Protein AF-A0A966WWY7-F1 (afdb_monomer)

Nearest PDB structures (foldseek):
  1olt-assembly1_A  TM=9.626E-01  e=2.693E-38  Escherichia coli K-12
  9fw4-assembly1_A  TM=7.546E-01  e=8.445E-08  Corynebacterium diphtheriae
  1wnv-assembly1_A  TM=7.658E-01  e=5.718E-07  Corynebacterium diphtheriae
  4gpc-assembly1_A  TM=7.320E-01  e=2.300E-07  Corynebacterium diphtheriae
  6fd2-assembly1_B  TM=7.123E-01  e=1.450E-05  Streptoalloteichus tenebrarius

Radius of gyration: 28.3 Å; Cα contacts (8 Å, |Δi|>4): 1066; chains: 1; bounding box: 51×57×87 Å

Solvent-accessible surface area (backbone atoms only — not comparable to full-atom values): 35417 Å² total; per-residue (Å²): 143,82,86,87,79,76,76,49,76,63,55,51,52,44,53,63,71,39,44,62,62,50,54,55,41,54,67,33,71,36,46,39,24,34,73,72,51,65,48,52,66,49,44,52,36,51,49,44,49,56,44,31,62,51,45,43,49,51,59,59,47,51,78,68,44,58,64,75,63,52,68,21,60,49,57,59,80,60,64,65,40,44,71,32,23,52,50,40,33,63,75,37,42,87,66,56,70,91,50,73,75,46,53,69,52,50,52,51,42,51,53,51,49,53,50,48,56,50,24,53,74,75,36,52,65,38,36,48,17,44,52,48,55,48,55,56,37,47,59,47,66,33,56,60,40,44,58,26,49,32,53,40,23,49,75,72,74,41,77,67,69,42,58,74,66,58,90,53,61,52,70,61,50,42,50,41,38,50,54,12,64,61,54,40,88,60,53,76,69,55,43,50,47,21,50,54,35,28,48,52,43,49,52,55,51,42,40,51,42,51,50,44,41,52,60,79,40,83,69,77,72,60,64,64,61,52,66,70,65,55,51,38,31,54,87,61,55,43,64,78,47,82,81,67,42,36,67,91,32,39,34,67,58,53,44,57,57,42,43,49,86,64,77,66,52,25,26,40,38,40,36,32,38,41,25,76,64,71,47,28,75,66,82,62,68,61,45,68,49,86,62,56,64,77,58,46,49,64,49,51,60,44,44,50,51,42,52,49,56,57,46,70,35,27,81,55,74,39,30,31,40,32,38,36,36,31,57,42,25,41,67,66,52,51,73,69,54,48,52,51,51,52,51,56,46,53,75,54,29,46,71,38,97,77,48,47,22,35,39,37,35,60,47,78,84,59,51,61,68,61,44,40,50,43,35,74,76,55,38,38,31,40,34,34,64,59,43,57,65,51,68,67,37,16,56,58,33,55,52,78,56,59,63,68,47,53,54,50,48,54,50,35,41,54,75,50,61,45,80,40,40,35,36,34,34,50,47,56,47,41,68,47,43,46,70,60,44,49,54,34,45,53,50,48,59,70,69,57,54,44,28,37,40,50,40,61,60,71,91,48,46,88,85,36,64,60,35,63,74,43,60,76,89,40,40,47,50,60,68,43,40,47,51,32,52,52,50,44,53,54,52,42,44,62,70,51,29,36,78,60,44,82,42,33,34,20,29,58,83,35,67,58,31,47,21,36,77,70,63,49,40,30,72,43,86,92,42,80,36,65,59,73,93,49,42,30,48,35,38,47,56,46,18,56,25,42,44,99,49,41,36,40,24,26,25,80,43,63,71,58,25,47,52,28,39,78,70,78,36,64,36,38,50,22,11,40,72,55,80,50,68,68,60,52,48,40,28,49,54,37,49,32,37,69,36,55,39,33,46,58,24,65,86,70,74,47,62,41,65,73,77,39,52,86,29,42,67,61,52,49,56,39,28,78,72,56,29,28,46,76,55,96,46,34,40,38,50,28,85,70,18,46,79,40,41,51,59,59,40,36,50,68,32,85,83,61,79,80,66,67,59,53,51,44,75,101

Secondary structure (DSSP, 8-state):
--------HHHHHHHHHHHHHHHHHHTSHHHHHHHTT-S-HHHHHHHHHHHHHHHHHHHHHHTTS-HHHHTSS--HHHH--HHHHHHHHHHTGGGSTT-GGGHHHHHHHHHHHHHHHHHHHH-HHHHHHHHHHHHHHHTTHHHHHHHHHHHHHHHTTPPPPSTT--SS-HHHHHHHHHHHHHHS---HHHHHHHHHHHHHHHHHHHHHHHHHHTTSS--S--HHHHHHH---B---SSSS-GGG-BTTS-HHHHHHHHTS---S-EEEEEEE-EESS--TT--S--EE-S-THHHHHHHHHHHHHHHHHHHTTSSSPPPEEEEEEEES-GGGS-HHHHHHHHHHHHTTSPEEEEEEEEEEE-GGG--HHHHHHHHHHT--EEEEEEE---HHHHHHTT----HHHHHHHHHHHHHTT-SEEEEEEEES-TT--HHHHHHHHHHHHHH--SEEEEEEP---TTT-GGGGGS-GGGSPPHHHHHHHHHHHHHHHHHTTEEEEETTEEEETTSHHHHHHHTT--EEETTEEESS---EEEEESTT-EEE-SSEEEEE-S-HHHHHHHHHTT---EEEEEE---HHHHHHHHHHHHHHHHSEEESGGGTS-HHHHTTTTHHHHHHHHHTTSEEE-SSEEEE-TTGGGGHHHHHHHT-GGGSSS--SB---

Mean predicted aligned error: 11.68 Å

Sequence (666 aa):
PGASSRLGPRLRRLHRVIGPAHRDAEGLPFARALLEGQASPRQIAALLRALLPVYTALESHCATLPPALRDAGIPWSDLARRQALQHDVVALAGLLDGDPALEPIDRLVDDILSDLARLASSAPERFLAHVFVRYGGDLSGGQQLAVRVGQVLRRAGLPDAHFWAFPSPVDDLKQRFHDGIEQLPLDGDAEAAFLDEAHAGFHLNQRLLRALADLDAPAALPLELLLRHDRPVPRYTSYPTAQSFHAGVDGNNLMAELARPSDEPMSLYVHLPFCHESCWFCGCNRITTQAGSKAVGPYLDTLERELDLLGAAMPAPRPIAQLHWGGGTPNYLNPSERQRLWQAIARRFPFSPDLEASIEVNPERLDRDAVQQLRQLGFNRISFGLQDVDPAVQAAVNRVVPVEQLRRAMAWMREAAFESINVDVICGLPLQTPGRFAATIDEVARLRPDRISLFSFAYLPRQLPLQRRLRPQDLPSRQQRLAMLEGAHRRLRSENYDAIGMDHFALADDPLAQAARNGQLHRNFQGYSTRPSLDLLGVGVSAISLFPALYTQNTRSLGSWRRSIETGRPAVDRGVRLDDPLLQLRRRVIQELMCRFAVNFDDLGVDGPQMFADAWPQLQAMADEGLLELGANSLKVSDRGRWLVRVIAAAFDPASGGTGRGSAVI

Structure (mmCIF, N/CA/C/O backbone):
data_AF-A0A966WWY7-F1
#
_entry.id   AF-A0A966WWY7-F1
#
loop_
_atom_site.group_PDB
_atom_site.id
_atom_site.type_symbol
_atom_site.label_atom_id
_atom_site.label_alt_id
_atom_site.label_comp_id
_atom_site.label_asym_id
_atom_site.label_entity_id
_atom_site.label_seq_id
_atom_site.pdbx_PDB_ins_code
_atom_site.Cartn_x
_atom_site.Cartn_y
_atom_site.Cartn_z
_atom_site.occupancy
_atom_site.B_iso_or_equiv
_atom_site.auth_seq_id
_atom_site.auth_comp_id
_atom_site.auth_asym_id
_atom_site.auth_atom_id
_atom_site.pdbx_PDB_model_num
ATOM 1 N N . PRO A 1 1 ? -17.753 14.051 -41.311 1.00 39.59 1 PRO A N 1
ATOM 2 C CA . PRO A 1 1 ? -18.696 13.131 -41.989 1.00 39.59 1 PRO A CA 1
ATOM 3 C C . PRO A 1 1 ? -18.092 12.603 -43.302 1.00 39.59 1 PRO A C 1
ATOM 5 O O . PRO A 1 1 ? -18.107 13.295 -44.311 1.00 39.59 1 PRO A O 1
ATOM 8 N N . GLY A 1 2 ? -17.502 11.407 -43.252 1.00 36.62 2 GLY A N 1
ATOM 9 C CA . GLY A 1 2 ? -16.907 10.716 -44.401 1.00 36.62 2 GLY A CA 1
ATOM 10 C C . GLY A 1 2 ? -16.134 9.483 -43.922 1.00 36.62 2 GLY A C 1
ATOM 11 O O . GLY A 1 2 ? -15.366 9.610 -42.978 1.00 36.62 2 GLY A O 1
ATOM 12 N N . ALA A 1 3 ? -16.396 8.319 -44.530 1.00 33.84 3 ALA A N 1
ATOM 13 C CA . ALA A 1 3 ? -15.783 6.997 -44.286 1.00 33.84 3 ALA A CA 1
ATOM 14 C C . ALA A 1 3 ? -16.245 6.143 -43.073 1.00 33.84 3 ALA A C 1
ATOM 16 O O . ALA A 1 3 ? -15.545 5.223 -42.667 1.00 33.84 3 ALA A O 1
ATOM 17 N N . SER A 1 4 ? -17.463 6.341 -42.544 1.00 39.62 4 SER A N 1
ATOM 18 C CA . SER A 1 4 ? -18.152 5.325 -41.708 1.00 39.62 4 SER A CA 1
ATOM 19 C C . SER A 1 4 ? -19.107 4.466 -42.554 1.00 39.62 4 SER A C 1
ATOM 21 O O . SER A 1 4 ? -20.299 4.340 -42.267 1.00 39.62 4 SER A O 1
ATOM 23 N N . SER A 1 5 ? -18.625 3.924 -43.675 1.00 45.69 5 SER A N 1
ATOM 24 C CA . SER A 1 5 ? -19.417 3.007 -44.498 1.00 45.69 5 SER A CA 1
ATOM 25 C C . SER A 1 5 ? -19.203 1.557 -44.052 1.00 45.69 5 SER A C 1
ATOM 27 O O . SER A 1 5 ? -18.182 0.957 -44.349 1.00 45.69 5 SER A O 1
ATOM 29 N N . ARG A 1 6 ? -20.234 1.007 -43.391 1.00 63.88 6 ARG A N 1
ATOM 30 C CA . ARG A 1 6 ? -20.603 -0.425 -43.312 1.00 63.88 6 ARG A CA 1
ATOM 31 C C . ARG A 1 6 ? -19.650 -1.392 -42.582 1.00 63.88 6 ARG A C 1
ATOM 33 O O . ARG A 1 6 ? -19.332 -2.447 -43.109 1.00 63.88 6 ARG A O 1
ATOM 40 N N . LEU A 1 7 ? -19.312 -1.132 -41.315 1.00 74.12 7 LEU A N 1
ATOM 41 C CA . LEU A 1 7 ? -18.863 -2.229 -40.434 1.00 74.12 7 LEU A CA 1
ATOM 42 C C . LEU A 1 7 ? -19.997 -3.253 -40.262 1.00 74.12 7 LEU A C 1
ATOM 44 O O . LEU A 1 7 ? -21.126 -2.853 -39.953 1.00 74.12 7 LEU A O 1
ATOM 48 N N . GLY A 1 8 ? -19.706 -4.543 -40.430 1.00 80.81 8 GLY A N 1
ATOM 49 C CA . GLY A 1 8 ? -20.650 -5.639 -40.199 1.00 80.81 8 GLY A CA 1
ATOM 50 C C . GLY A 1 8 ? -21.027 -5.832 -38.716 1.00 80.81 8 GLY A C 1
ATOM 51 O O . GLY A 1 8 ? -20.448 -5.191 -37.830 1.00 80.81 8 GLY A O 1
ATOM 52 N N . PRO A 1 9 ? -22.065 -6.636 -38.410 1.00 83.25 9 PRO A N 1
ATOM 53 C CA . PRO A 1 9 ? -22.502 -6.919 -37.041 1.00 83.25 9 PRO A CA 1
ATOM 54 C C . PRO A 1 9 ? -21.393 -7.353 -36.069 1.00 83.25 9 PRO A C 1
ATOM 56 O O . PRO A 1 9 ? -21.356 -6.825 -34.951 1.00 83.25 9 PRO A O 1
ATOM 59 N N . ARG A 1 10 ? -20.498 -8.265 -36.475 1.00 86.12 10 ARG A N 1
ATOM 60 C CA . ARG A 1 10 ? -19.405 -8.774 -35.633 1.00 86.12 10 ARG A CA 1
ATOM 61 C C . ARG A 1 10 ? -18.408 -7.667 -35.336 1.00 86.12 10 ARG A C 1
ATOM 63 O O . ARG A 1 10 ? -18.167 -7.368 -34.167 1.00 86.12 10 ARG A O 1
ATOM 70 N N . LEU A 1 11 ? -17.924 -6.967 -36.362 1.00 83.88 11 LEU A N 1
ATOM 71 C CA . LEU A 1 11 ? -16.986 -5.853 -36.181 1.00 83.88 11 LEU A CA 1
ATOM 72 C C . LEU A 1 11 ? -17.548 -4.722 -35.310 1.00 83.88 11 LEU A C 1
ATOM 74 O O . LEU A 1 11 ? -16.822 -4.145 -34.502 1.00 83.88 11 LEU A O 1
ATOM 78 N N . ARG A 1 12 ? -18.854 -4.428 -35.395 1.00 85.06 12 ARG A N 1
ATOM 79 C CA . ARG A 1 12 ? -19.500 -3.444 -34.505 1.00 85.06 12 ARG A CA 1
ATOM 80 C C . ARG A 1 12 ? -19.517 -3.881 -33.042 1.00 85.06 12 ARG A C 1
ATOM 82 O O . ARG A 1 12 ? -19.386 -3.032 -32.160 1.00 85.06 12 ARG A O 1
ATOM 89 N N . ARG A 1 13 ? -19.737 -5.170 -32.764 1.00 82.19 13 ARG A N 1
ATOM 90 C CA . ARG A 1 13 ? -19.634 -5.709 -31.397 1.00 82.19 13 ARG A CA 1
ATOM 91 C C . ARG A 1 13 ? -18.195 -5.644 -30.917 1.00 82.19 13 ARG A C 1
ATOM 93 O O . ARG A 1 13 ? -17.952 -5.130 -29.831 1.00 82.19 13 ARG A O 1
ATOM 100 N N . LEU A 1 14 ? -17.266 -6.039 -31.775 1.00 80.50 14 LEU A N 1
ATOM 101 C CA . LEU A 1 14 ? -15.847 -6.026 -31.486 1.00 80.50 14 LEU A CA 1
ATOM 102 C C . LEU A 1 14 ? -15.368 -4.619 -31.122 1.00 80.50 14 LEU A C 1
ATOM 104 O O . LEU A 1 14 ? -14.920 -4.425 -30.001 1.00 80.50 14 LEU A O 1
ATOM 108 N N . HIS A 1 15 ? -15.603 -3.613 -31.973 1.00 79.81 15 HIS A N 1
ATOM 109 C CA . HIS A 1 15 ? -15.265 -2.207 -31.700 1.00 79.81 15 HIS A CA 1
ATOM 110 C C . HIS A 1 15 ? -15.856 -1.672 -30.388 1.00 79.81 15 HIS A C 1
ATOM 112 O O . HIS A 1 15 ? -15.250 -0.824 -29.736 1.00 79.81 15 HIS A O 1
ATOM 118 N N . ARG A 1 16 ? -17.040 -2.148 -29.988 1.00 79.69 16 ARG A N 1
ATOM 119 C CA . ARG A 1 16 ? -17.668 -1.752 -28.722 1.00 79.69 16 ARG A CA 1
ATOM 120 C C . ARG A 1 16 ? -16.950 -2.358 -27.519 1.00 79.69 16 ARG A C 1
ATOM 122 O O . ARG A 1 16 ? -16.750 -1.651 -26.538 1.00 79.69 16 ARG A O 1
ATOM 129 N N . VAL A 1 17 ? -16.572 -3.633 -27.612 1.00 72.31 17 VAL A N 1
ATOM 130 C CA . VAL A 1 17 ? -15.879 -4.381 -26.552 1.00 72.31 17 VAL A CA 1
ATOM 131 C C . VAL A 1 17 ? -14.441 -3.888 -26.387 1.00 72.31 17 VAL A C 1
ATOM 133 O O . VAL A 1 17 ? -14.023 -3.609 -25.270 1.00 72.31 17 VAL A O 1
ATOM 136 N N . ILE A 1 18 ? -13.703 -3.697 -27.485 1.00 74.62 18 ILE A N 1
ATOM 137 C CA . ILE A 1 18 ? -12.286 -3.286 -27.434 1.00 74.62 18 ILE A CA 1
ATOM 138 C C . ILE A 1 18 ? -12.090 -1.770 -27.345 1.00 74.62 18 ILE A C 1
ATOM 140 O O . ILE A 1 18 ? -10.983 -1.306 -27.092 1.00 74.62 18 ILE A O 1
ATOM 144 N N . GLY A 1 19 ? -13.138 -0.978 -27.587 1.00 74.81 19 GLY A N 1
ATOM 145 C CA . GLY A 1 19 ? -13.057 0.482 -27.641 1.00 74.81 19 GLY A CA 1
ATOM 146 C C . GLY A 1 19 ? -12.424 1.128 -26.399 1.00 74.81 19 GLY A C 1
ATOM 147 O O . GLY A 1 19 ? -11.610 2.036 -26.570 1.00 74.81 19 GLY A O 1
ATOM 148 N N . PRO A 1 20 ? -12.757 0.697 -25.164 1.00 73.06 20 PRO A N 1
ATOM 149 C CA . PRO A 1 20 ? -12.060 1.138 -23.955 1.00 73.06 20 PRO A CA 1
ATOM 150 C C . PRO A 1 20 ? -10.562 0.804 -23.976 1.00 73.06 20 PRO A C 1
ATOM 152 O O . PRO A 1 20 ? -9.751 1.722 -23.913 1.00 73.06 20 PRO A O 1
ATOM 155 N N . ALA A 1 21 ? -10.195 -0.464 -24.194 1.00 68.62 21 ALA A N 1
ATOM 156 C CA . ALA A 1 21 ? -8.797 -0.905 -24.223 1.00 68.62 21 ALA A CA 1
ATOM 157 C C . ALA A 1 21 ? -7.962 -0.206 -25.314 1.00 68.62 21 ALA A C 1
ATOM 159 O O . ALA A 1 21 ? -6.775 0.064 -25.122 1.00 68.62 21 ALA A O 1
ATOM 160 N N . HIS A 1 22 ? -8.577 0.130 -26.451 1.00 73.38 22 HIS A N 1
ATOM 161 C CA . HIS A 1 22 ? -7.944 0.918 -27.506 1.00 73.38 22 HIS A CA 1
ATOM 162 C C . HIS A 1 22 ? -7.628 2.347 -27.047 1.00 73.38 22 HIS A C 1
ATOM 164 O O . HIS A 1 22 ? -6.503 2.808 -27.223 1.00 73.38 22 HIS A O 1
ATOM 170 N N . ARG A 1 23 ? -8.591 3.041 -26.422 1.00 74.06 23 ARG A N 1
ATOM 171 C CA . ARG A 1 23 ? -8.363 4.390 -25.872 1.00 74.06 23 ARG A CA 1
ATOM 172 C C . ARG A 1 23 ? -7.300 4.380 -24.776 1.00 74.06 23 ARG A C 1
ATOM 174 O O . ARG A 1 23 ? -6.467 5.281 -24.724 1.00 74.06 23 ARG A O 1
ATOM 181 N N . ASP A 1 24 ? -7.287 3.341 -23.947 1.00 70.50 24 ASP A N 1
ATOM 182 C CA . ASP A 1 24 ? -6.259 3.170 -22.921 1.00 70.50 24 ASP A CA 1
ATOM 183 C C . ASP A 1 24 ? -4.872 2.978 -23.546 1.00 70.50 24 ASP A C 1
ATOM 185 O O . ASP A 1 24 ? -3.896 3.559 -23.071 1.00 70.50 24 ASP A O 1
ATOM 189 N N . ALA A 1 25 ? -4.782 2.213 -24.643 1.00 71.88 25 ALA A N 1
ATOM 190 C CA . ALA A 1 25 ? -3.538 2.008 -25.381 1.00 71.88 25 ALA A CA 1
ATOM 191 C C . ALA A 1 25 ? -3.013 3.309 -26.013 1.00 71.88 25 ALA A C 1
ATOM 193 O O . ALA A 1 25 ? -1.819 3.585 -25.910 1.00 71.88 25 ALA A O 1
ATOM 194 N N . GLU A 1 26 ? -3.885 4.134 -26.604 1.00 75.19 26 GLU A N 1
ATOM 195 C CA . GLU A 1 26 ? -3.530 5.472 -27.114 1.00 75.19 26 GLU A CA 1
ATOM 196 C C . GLU A 1 26 ? -3.031 6.400 -25.997 1.00 75.19 26 GLU A C 1
ATOM 198 O O . GLU A 1 26 ? -2.149 7.230 -26.214 1.00 75.19 26 GLU A O 1
ATOM 203 N N . GLY A 1 27 ? -3.553 6.227 -24.781 1.00 72.88 27 GLY A N 1
ATOM 204 C CA . GLY A 1 27 ? -3.120 6.943 -23.587 1.00 72.88 27 GLY A CA 1
ATOM 205 C C . GLY A 1 27 ? -1.776 6.482 -23.015 1.00 72.88 27 GLY A C 1
ATOM 206 O O . GLY A 1 27 ? -1.270 7.123 -22.090 1.00 72.88 27 GLY A O 1
ATOM 207 N N . LEU A 1 28 ? -1.152 5.412 -23.516 1.00 78.00 28 LEU A N 1
ATOM 208 C CA . LEU A 1 28 ? 0.127 4.948 -22.971 1.00 78.00 28 LEU A CA 1
ATOM 209 C C . LEU A 1 28 ? 1.278 5.913 -23.307 1.00 78.00 28 LEU A C 1
ATOM 211 O O . LEU A 1 28 ? 1.274 6.511 -24.384 1.00 78.00 28 LEU A O 1
ATOM 215 N N . PRO A 1 29 ? 2.290 6.055 -22.425 1.00 79.00 29 PRO A N 1
ATOM 216 C CA . PRO A 1 29 ? 3.375 7.021 -22.620 1.00 79.00 29 PRO A CA 1
ATOM 217 C C . PRO A 1 29 ? 4.092 6.879 -23.966 1.00 79.00 29 PRO A C 1
ATOM 219 O O . PRO A 1 29 ? 4.281 7.869 -24.664 1.00 79.00 29 PRO A O 1
ATOM 222 N N . PHE A 1 30 ? 4.423 5.650 -24.374 1.00 86.56 30 PHE A N 1
ATOM 223 C CA . PHE A 1 30 ? 5.078 5.410 -25.660 1.00 86.56 30 PHE A CA 1
ATOM 224 C C . PHE A 1 30 ? 4.161 5.683 -26.862 1.00 86.56 30 PHE A C 1
ATOM 226 O O . PHE A 1 30 ? 4.607 6.263 -27.848 1.00 86.56 30 PHE A O 1
ATOM 233 N N . ALA A 1 31 ? 2.873 5.330 -26.781 1.00 85.50 31 ALA A N 1
ATOM 234 C CA . ALA A 1 31 ? 1.914 5.609 -27.852 1.00 85.50 31 ALA A CA 1
ATOM 235 C C . ALA A 1 31 ? 1.721 7.122 -28.057 1.00 85.50 31 ALA A C 1
ATOM 237 O O . ALA A 1 31 ? 1.762 7.600 -29.191 1.00 85.50 31 ALA A O 1
ATOM 238 N N . ARG A 1 32 ? 1.608 7.886 -26.962 1.00 85.19 32 ARG A N 1
ATOM 239 C CA . ARG A 1 32 ? 1.599 9.356 -27.000 1.00 85.19 32 ARG A CA 1
ATOM 240 C C . ARG A 1 32 ? 2.892 9.915 -27.576 1.00 85.19 32 ARG A C 1
ATOM 242 O O . ARG A 1 32 ? 2.835 10.708 -28.509 1.00 85.19 32 ARG A O 1
ATOM 249 N N . ALA A 1 33 ? 4.044 9.435 -27.106 1.00 84.31 33 ALA A N 1
ATOM 250 C CA . ALA A 1 33 ? 5.340 9.863 -27.620 1.00 84.31 33 ALA A CA 1
ATOM 251 C C . ALA A 1 33 ? 5.470 9.612 -29.133 1.00 84.31 33 ALA A C 1
ATOM 253 O O . ALA A 1 33 ? 5.977 10.467 -29.855 1.00 84.31 33 ALA A O 1
ATOM 254 N N . LEU A 1 34 ? 4.971 8.485 -29.649 1.00 87.00 34 LEU A N 1
ATOM 255 C CA . LEU A 1 34 ? 4.923 8.233 -31.091 1.00 87.00 34 LEU A CA 1
ATOM 256 C C . LEU A 1 34 ? 4.009 9.230 -31.818 1.00 87.00 34 LEU A C 1
ATOM 258 O O . LEU A 1 34 ? 4.429 9.829 -32.806 1.00 87.00 34 LEU A O 1
ATOM 262 N N . LEU A 1 35 ? 2.780 9.437 -31.336 1.00 86.25 35 LEU A N 1
ATOM 263 C CA . LEU A 1 35 ? 1.800 10.335 -31.967 1.00 86.25 35 LEU A CA 1
ATOM 264 C C . LEU A 1 35 ? 2.248 11.805 -31.971 1.00 86.25 35 LEU A C 1
ATOM 266 O O . LEU A 1 35 ? 1.987 12.534 -32.934 1.00 86.25 35 LEU A O 1
ATOM 270 N N . GLU A 1 36 ? 2.954 12.221 -30.923 1.00 86.62 36 GLU A N 1
ATOM 271 C CA . GLU A 1 36 ? 3.522 13.560 -30.746 1.00 86.62 36 GLU A CA 1
ATOM 272 C C . GLU A 1 36 ? 4.885 13.723 -31.445 1.00 86.62 36 GLU A C 1
ATOM 274 O O . GLU A 1 36 ? 5.410 14.834 -31.531 1.00 86.62 36 GLU A O 1
ATOM 279 N N . GLY A 1 37 ? 5.456 12.641 -31.991 1.00 86.31 37 GLY A N 1
ATOM 280 C CA . GLY A 1 37 ? 6.765 12.650 -32.653 1.00 86.31 37 GLY A CA 1
ATOM 281 C C . GLY A 1 37 ? 7.942 12.872 -31.695 1.00 86.31 37 GLY A C 1
ATOM 282 O O . GLY A 1 37 ? 8.952 13.450 -32.096 1.00 86.31 37 GLY A O 1
ATOM 283 N N . GLN A 1 38 ? 7.784 12.453 -30.439 1.00 86.88 38 GLN A N 1
ATOM 284 C CA . GLN A 1 38 ? 8.757 12.544 -29.346 1.00 86.88 38 GLN A CA 1
ATOM 285 C C . GLN A 1 38 ? 9.422 11.202 -28.999 1.00 86.88 38 GLN A C 1
ATOM 287 O O . GLN A 1 38 ? 10.387 11.188 -28.240 1.00 86.88 38 GLN A O 1
ATOM 292 N N . ALA A 1 39 ? 8.927 10.077 -29.526 1.00 90.25 39 ALA A N 1
ATOM 293 C CA . ALA A 1 39 ? 9.572 8.776 -29.349 1.00 90.25 39 ALA A CA 1
ATOM 294 C C . ALA A 1 39 ? 10.995 8.788 -29.928 1.00 90.25 39 ALA A C 1
ATOM 296 O O . ALA A 1 39 ? 11.239 9.407 -30.966 1.00 90.25 39 ALA A O 1
ATOM 297 N N . SER A 1 40 ? 11.930 8.089 -29.286 1.00 92.50 40 SER A N 1
ATOM 298 C CA . SER A 1 40 ? 13.307 8.031 -29.777 1.00 92.50 40 SER A CA 1
ATOM 299 C C . SER A 1 40 ? 13.461 7.044 -30.947 1.00 92.50 40 SER A C 1
ATOM 301 O O . SER A 1 40 ? 12.703 6.070 -31.054 1.00 92.50 40 SER A O 1
ATOM 303 N N . PRO A 1 41 ? 14.491 7.212 -31.801 1.00 93.88 41 PRO A N 1
ATOM 304 C CA . PRO A 1 41 ? 14.845 6.203 -32.797 1.00 93.88 41 PRO A CA 1
ATOM 305 C C . PRO A 1 41 ? 15.113 4.815 -32.197 1.00 93.88 41 PRO A C 1
ATOM 307 O O . PRO A 1 41 ? 14.769 3.810 -32.814 1.00 93.88 41 PRO A O 1
ATOM 310 N N . ARG A 1 42 ? 15.673 4.749 -30.981 1.00 92.44 42 ARG A N 1
ATOM 311 C CA . ARG A 1 42 ? 15.952 3.494 -30.269 1.00 92.44 42 ARG A CA 1
ATOM 312 C C . ARG A 1 42 ? 14.666 2.774 -29.868 1.00 92.44 42 ARG A C 1
ATOM 314 O O . ARG A 1 42 ? 14.545 1.577 -30.106 1.00 92.44 42 ARG A O 1
ATOM 321 N N . GLN A 1 43 ? 13.674 3.491 -29.339 1.00 93.69 43 GLN A N 1
ATOM 322 C CA . GLN A 1 43 ? 12.365 2.909 -29.018 1.00 93.69 43 GLN A CA 1
ATOM 323 C C . GLN A 1 43 ? 11.635 2.411 -30.268 1.00 93.69 43 GLN A C 1
ATOM 325 O O . GLN A 1 43 ? 11.013 1.351 -30.240 1.00 93.69 43 GLN A O 1
ATOM 330 N N . ILE A 1 44 ? 11.736 3.145 -31.379 1.00 95.25 44 ILE A N 1
ATOM 331 C CA . ILE A 1 44 ? 11.169 2.730 -32.669 1.00 95.25 44 ILE A CA 1
ATOM 332 C C . ILE A 1 44 ? 11.858 1.459 -33.178 1.00 95.25 44 ILE A C 1
ATOM 334 O O . ILE A 1 44 ? 11.179 0.511 -33.572 1.00 95.25 44 ILE A O 1
ATOM 338 N N . ALA A 1 45 ? 13.190 1.403 -33.129 1.00 95.44 45 ALA A N 1
ATOM 339 C CA . ALA A 1 45 ? 13.945 0.213 -33.507 1.00 95.44 45 ALA A CA 1
ATOM 340 C C . ALA A 1 45 ? 13.553 -0.997 -32.643 1.00 95.44 45 ALA A C 1
ATOM 342 O O . ALA A 1 45 ? 13.306 -2.082 -33.171 1.00 95.44 45 ALA A O 1
ATOM 343 N N . ALA A 1 46 ? 13.436 -0.810 -31.324 1.00 95.12 46 ALA A N 1
ATOM 344 C CA . ALA A 1 46 ? 13.036 -1.863 -30.396 1.00 95.12 46 ALA A CA 1
ATOM 345 C C . ALA A 1 46 ? 11.603 -2.354 -30.650 1.00 95.12 46 ALA A C 1
ATOM 347 O O . ALA A 1 46 ? 11.361 -3.560 -30.595 1.00 95.12 46 ALA A O 1
ATOM 348 N N . LEU A 1 47 ? 10.672 -1.452 -30.989 1.00 95.50 47 LEU A N 1
ATOM 349 C CA . LEU A 1 47 ? 9.319 -1.819 -31.412 1.00 95.50 47 LEU A CA 1
ATOM 350 C C . LEU A 1 47 ? 9.375 -2.731 -32.642 1.00 95.50 47 LEU A C 1
ATOM 352 O O . LEU A 1 47 ? 8.844 -3.836 -32.602 1.00 95.50 47 LEU A O 1
ATOM 356 N N . LEU A 1 48 ? 10.043 -2.304 -33.716 1.00 96.44 48 LEU A N 1
ATOM 357 C CA . LEU A 1 48 ? 10.112 -3.064 -34.971 1.00 96.44 48 LEU A CA 1
ATOM 358 C C . LEU A 1 48 ? 10.797 -4.427 -34.769 1.00 96.44 48 LEU A C 1
ATOM 360 O O . LEU A 1 48 ? 10.321 -5.442 -35.282 1.00 96.44 48 LEU A O 1
ATOM 364 N N . ARG A 1 49 ? 11.843 -4.477 -33.933 1.00 96.06 49 ARG A N 1
ATOM 365 C CA . ARG A 1 49 ? 12.499 -5.723 -33.511 1.00 96.06 49 ARG A CA 1
ATOM 366 C C . ARG A 1 49 ? 11.550 -6.652 -32.757 1.00 96.06 49 ARG A C 1
ATOM 368 O O . ARG A 1 49 ? 11.534 -7.842 -33.053 1.00 96.06 49 ARG A O 1
ATOM 375 N N . ALA A 1 50 ? 10.754 -6.130 -31.824 1.00 96.06 50 ALA A N 1
ATOM 376 C CA . ALA A 1 50 ? 9.787 -6.920 -31.064 1.00 96.06 50 ALA A CA 1
ATOM 377 C C . ALA A 1 50 ? 8.626 -7.433 -31.935 1.00 96.06 50 ALA A C 1
ATOM 379 O O . ALA A 1 50 ? 8.122 -8.533 -31.715 1.00 96.06 50 ALA A O 1
ATOM 380 N N . LEU A 1 51 ? 8.209 -6.665 -32.948 1.00 96.62 51 LEU A N 1
ATOM 381 C CA . LEU A 1 51 ? 7.140 -7.068 -33.864 1.00 96.62 51 LEU A CA 1
ATOM 382 C C . LEU A 1 51 ? 7.583 -8.168 -34.838 1.00 96.62 51 LEU A C 1
ATOM 384 O O . LEU A 1 51 ? 6.784 -9.051 -35.142 1.00 96.62 51 LEU A O 1
ATOM 388 N N . LEU A 1 52 ? 8.834 -8.165 -35.308 1.00 97.62 52 LEU A N 1
ATOM 389 C CA . LEU A 1 52 ? 9.326 -9.135 -36.295 1.00 97.62 52 LEU A CA 1
ATOM 390 C C . LEU A 1 52 ? 9.009 -10.611 -35.964 1.00 97.62 52 LEU A C 1
ATOM 392 O O . LEU A 1 52 ? 8.390 -11.277 -36.804 1.00 97.62 52 LEU A O 1
ATOM 396 N N . PRO A 1 53 ? 9.388 -11.164 -34.797 1.00 97.19 53 PRO A N 1
ATOM 397 C CA . PRO A 1 53 ? 9.096 -12.561 -34.487 1.00 97.19 53 PRO A CA 1
ATOM 398 C C . PRO A 1 53 ? 7.591 -12.812 -34.341 1.00 97.19 53 PRO A C 1
ATOM 400 O O . PRO A 1 53 ? 7.101 -13.852 -34.777 1.00 97.19 53 PRO A O 1
ATOM 403 N N . VAL A 1 54 ? 6.835 -11.843 -33.817 1.00 96.44 54 VAL A N 1
ATOM 404 C CA . VAL A 1 54 ? 5.384 -11.963 -33.641 1.00 96.44 54 VAL A CA 1
ATOM 405 C C . VAL A 1 54 ? 4.661 -12.042 -34.988 1.00 96.44 54 VAL A C 1
ATOM 407 O O . VAL A 1 54 ? 3.857 -12.947 -35.195 1.00 96.44 54 VAL A O 1
ATOM 410 N N . TYR A 1 55 ? 4.972 -11.153 -35.935 1.00 97.06 55 TYR A N 1
ATOM 411 C CA . TYR A 1 55 ? 4.399 -11.210 -37.288 1.00 97.06 55 TYR A CA 1
ATOM 412 C C . TYR A 1 55 ? 4.886 -12.440 -38.052 1.00 97.06 55 TYR A C 1
ATOM 414 O O . TYR A 1 55 ? 4.109 -13.059 -38.772 1.00 97.06 55 TYR A O 1
ATOM 422 N N . THR A 1 56 ? 6.136 -12.862 -37.840 1.00 96.69 56 THR A N 1
ATOM 423 C CA . THR A 1 56 ? 6.643 -14.120 -38.405 1.00 96.69 56 THR A CA 1
ATOM 424 C C . THR A 1 56 ? 5.814 -15.313 -37.929 1.00 96.69 56 THR A C 1
ATOM 426 O O . THR A 1 56 ? 5.450 -16.161 -38.746 1.00 96.69 56 THR A O 1
ATOM 429 N N . ALA A 1 57 ? 5.485 -15.373 -36.636 1.00 95.38 57 ALA A N 1
ATOM 430 C CA . ALA A 1 57 ? 4.638 -16.419 -36.075 1.00 95.38 57 ALA A CA 1
ATOM 431 C C . ALA A 1 57 ? 3.209 -16.339 -36.622 1.00 95.38 57 ALA A C 1
ATOM 433 O O . ALA A 1 57 ? 2.681 -17.354 -37.073 1.00 95.38 57 ALA A O 1
ATOM 434 N N . LEU A 1 58 ? 2.607 -15.144 -36.656 1.00 94.62 58 LEU A N 1
ATOM 435 C CA . LEU A 1 58 ? 1.266 -14.962 -37.213 1.00 94.62 58 LEU A CA 1
ATOM 436 C C . LEU A 1 58 ? 1.183 -15.453 -38.659 1.00 94.62 58 LEU A C 1
ATOM 438 O O . LEU A 1 58 ? 0.341 -16.290 -38.972 1.00 94.62 58 LEU A O 1
ATOM 442 N N . GLU A 1 59 ? 2.083 -14.991 -39.524 1.00 94.56 59 GLU A N 1
ATOM 443 C CA . GLU A 1 59 ? 2.095 -15.352 -40.943 1.00 94.56 59 GLU A CA 1
ATOM 444 C C . GLU A 1 59 ? 2.349 -16.851 -41.156 1.00 94.56 59 GLU A C 1
ATOM 446 O O . GLU A 1 59 ? 1.683 -17.482 -41.978 1.00 94.56 59 GLU A O 1
ATOM 451 N N . SER A 1 60 ? 3.260 -17.444 -40.377 1.00 93.00 60 SER A N 1
ATOM 452 C CA . SER A 1 60 ? 3.571 -18.877 -40.472 1.00 93.00 60 SER A CA 1
ATOM 453 C C . SER A 1 60 ? 2.389 -19.743 -40.035 1.00 93.00 60 SER A C 1
ATOM 455 O O . SER A 1 60 ? 2.054 -20.718 -40.706 1.00 93.00 60 SER A O 1
ATOM 457 N N . HIS A 1 61 ? 1.718 -19.375 -38.941 1.00 92.88 61 HIS A N 1
ATOM 458 C CA . HIS A 1 61 ? 0.567 -20.120 -38.437 1.00 92.88 61 HIS A CA 1
ATOM 459 C C . HIS A 1 61 ? -0.690 -19.917 -39.289 1.00 92.88 61 HIS A C 1
ATOM 461 O O . HIS A 1 61 ? -1.458 -20.868 -39.450 1.00 92.88 61 HIS A O 1
ATOM 467 N N . CYS A 1 62 ? -0.873 -18.749 -39.917 1.00 87.56 62 CYS A N 1
ATOM 468 C CA . CYS A 1 62 ? -1.984 -18.513 -40.847 1.00 87.56 62 CYS A CA 1
ATOM 469 C C . CYS A 1 62 ? -1.987 -19.510 -42.016 1.00 87.56 62 CYS A C 1
ATOM 471 O O . CYS A 1 62 ? -3.048 -19.993 -42.412 1.00 87.56 62 CYS A O 1
ATOM 473 N N . ALA A 1 63 ? -0.810 -19.899 -42.519 1.00 83.44 63 ALA A N 1
ATOM 474 C CA . ALA A 1 63 ? -0.693 -20.917 -43.568 1.00 83.44 63 ALA A CA 1
ATOM 475 C C . ALA A 1 63 ? -1.201 -22.305 -43.124 1.00 83.44 63 ALA A C 1
ATOM 477 O O . ALA A 1 63 ? -1.642 -23.105 -43.954 1.00 83.44 63 ALA A O 1
ATOM 478 N N . THR A 1 64 ? -1.166 -22.576 -41.817 1.00 86.50 64 THR A N 1
ATOM 479 C CA . THR A 1 64 ? -1.550 -23.857 -41.204 1.00 86.50 64 THR A CA 1
ATOM 480 C C . THR A 1 64 ? -2.975 -23.883 -40.649 1.00 86.50 64 THR A C 1
ATOM 482 O O . THR A 1 64 ? -3.400 -24.913 -40.129 1.00 86.50 64 THR A O 1
ATOM 485 N N . LEU A 1 65 ? -3.727 -22.781 -40.762 1.00 89.25 65 LEU A N 1
ATOM 486 C CA . LEU A 1 65 ? -5.103 -22.712 -40.273 1.00 89.25 65 LEU A CA 1
ATOM 487 C C . LEU A 1 65 ? -6.033 -23.690 -41.016 1.00 89.25 65 LEU A C 1
ATOM 489 O O . LEU A 1 65 ? -5.821 -23.975 -42.202 1.00 89.25 65 LEU A O 1
ATOM 493 N N . PRO A 1 66 ? -7.111 -24.158 -40.355 1.00 90.38 66 PRO A N 1
ATOM 494 C CA . PRO A 1 66 ? -8.169 -24.917 -41.013 1.00 90.38 66 PRO A CA 1
ATOM 495 C C . PRO A 1 66 ? -8.705 -24.187 -42.260 1.00 90.38 66 PRO A C 1
ATOM 497 O O . PRO A 1 66 ? -8.887 -22.967 -42.198 1.00 90.38 66 PRO A O 1
ATOM 500 N N . PRO A 1 67 ? -9.031 -24.890 -43.367 1.00 90.44 67 PRO A N 1
ATOM 501 C CA . PRO A 1 67 ? -9.477 -24.257 -44.616 1.00 90.44 67 PRO A CA 1
ATOM 502 C C . PRO A 1 67 ? -10.652 -23.286 -44.438 1.00 90.44 67 PRO A C 1
ATOM 504 O O . PRO A 1 67 ? -10.636 -22.190 -44.984 1.00 90.44 67 PRO A O 1
ATOM 507 N N . ALA A 1 68 ? -11.621 -23.641 -43.586 1.00 87.69 68 ALA A N 1
ATOM 508 C CA . ALA A 1 68 ? -12.788 -22.806 -43.295 1.00 87.69 68 ALA A CA 1
ATOM 509 C C . ALA A 1 68 ? -12.437 -21.428 -42.699 1.00 87.69 68 ALA A C 1
ATOM 511 O O . ALA A 1 68 ? -13.189 -20.474 -42.872 1.00 87.69 68 ALA A O 1
ATOM 512 N N . LEU A 1 69 ? -11.304 -21.324 -41.999 1.00 88.88 69 LEU A N 1
ATOM 513 C CA . LEU A 1 69 ? -10.804 -20.077 -41.420 1.00 88.88 69 LEU A CA 1
ATOM 514 C C . LEU A 1 69 ? -9.816 -19.375 -42.357 1.00 88.88 69 LEU A C 1
ATOM 516 O O . LEU A 1 69 ? -9.863 -18.157 -42.515 1.00 88.88 69 LEU A O 1
ATOM 520 N N . ARG A 1 70 ? -8.925 -20.142 -42.994 1.00 89.75 70 ARG A N 1
ATOM 521 C CA . ARG A 1 70 ? -7.884 -19.620 -43.887 1.00 89.75 70 ARG A CA 1
ATOM 522 C C . ARG A 1 70 ? -8.467 -18.957 -45.133 1.00 89.75 70 ARG A C 1
ATOM 524 O O . ARG A 1 70 ? -7.967 -17.916 -45.559 1.00 89.75 70 ARG A O 1
ATOM 531 N N . ASP A 1 71 ? -9.530 -19.538 -45.681 1.00 88.38 71 ASP A N 1
ATOM 532 C CA . ASP A 1 71 ? -10.089 -19.157 -46.978 1.00 88.38 71 ASP A CA 1
ATOM 533 C C . ASP A 1 71 ? -11.250 -18.142 -46.837 1.00 88.38 71 ASP A C 1
ATOM 535 O O . ASP A 1 71 ? -11.956 -17.858 -47.802 1.00 88.38 71 ASP A O 1
ATOM 539 N N . ALA A 1 72 ? -11.418 -17.534 -45.652 1.00 86.50 72 ALA A N 1
ATOM 540 C CA . ALA A 1 72 ? -12.454 -16.546 -45.322 1.00 86.50 72 ALA A CA 1
ATOM 541 C C . ALA A 1 72 ? -12.260 -15.164 -45.991 1.00 86.50 72 ALA A C 1
ATOM 543 O O . ALA A 1 72 ? -12.681 -14.149 -45.452 1.00 86.50 72 ALA A O 1
ATOM 544 N N . GLY A 1 73 ? -11.577 -15.088 -47.136 1.00 87.25 73 GLY A N 1
ATOM 545 C CA . GLY A 1 73 ? -11.417 -13.847 -47.907 1.00 87.25 73 GLY A CA 1
ATOM 546 C C . GLY A 1 73 ? -10.441 -12.813 -47.328 1.00 87.25 73 GLY A C 1
ATOM 547 O O . GLY A 1 73 ? -10.364 -11.699 -47.845 1.00 87.25 73 GLY A O 1
ATOM 548 N N . ILE A 1 74 ? -9.673 -13.154 -46.288 1.00 92.25 74 ILE A N 1
ATOM 549 C CA . ILE A 1 74 ? -8.648 -12.265 -45.721 1.00 92.25 74 ILE A CA 1
ATOM 550 C C . ILE A 1 74 ? -7.480 -12.111 -46.722 1.00 92.25 74 ILE A C 1
ATOM 552 O O . ILE A 1 74 ? -6.942 -13.118 -47.191 1.00 92.25 74 ILE A O 1
ATOM 556 N N . PRO A 1 75 ? -7.042 -10.879 -47.056 1.00 93.44 75 PRO A N 1
ATOM 557 C CA . PRO A 1 75 ? -6.003 -10.632 -48.061 1.00 93.44 75 PRO A CA 1
ATOM 558 C C . PRO A 1 75 ? -4.582 -10.876 -47.512 1.00 93.44 75 PRO A C 1
ATOM 560 O O . PRO A 1 75 ? -3.769 -9.959 -47.417 1.00 93.44 75 PRO A O 1
ATOM 563 N N . TRP A 1 76 ? -4.270 -12.123 -47.143 1.00 91.69 76 TRP A N 1
ATOM 564 C CA . TRP A 1 76 ? -3.040 -12.513 -46.435 1.00 91.69 76 TRP A CA 1
ATOM 565 C C . TRP A 1 76 ? -1.738 -12.034 -47.091 1.00 91.69 76 TRP A C 1
ATOM 567 O O . TRP A 1 76 ? -0.840 -11.564 -46.394 1.00 91.69 76 TRP A O 1
ATOM 577 N N . SER A 1 77 ? -1.636 -12.114 -48.422 1.00 90.88 77 SER A N 1
ATOM 578 C CA . SER A 1 77 ? -0.449 -11.669 -49.166 1.00 90.88 77 SER A CA 1
ATOM 579 C C . SER A 1 77 ? -0.202 -10.170 -49.029 1.00 90.88 77 SER A C 1
ATOM 581 O O . SER A 1 77 ? 0.938 -9.743 -48.870 1.00 90.88 77 SER A O 1
ATOM 583 N N . ASP A 1 78 ? -1.273 -9.378 -49.064 1.00 93.00 78 ASP A N 1
ATOM 584 C CA . ASP A 1 78 ? -1.195 -7.920 -49.002 1.00 93.00 78 ASP A CA 1
ATOM 585 C C . ASP A 1 78 ? -0.950 -7.448 -47.565 1.00 93.00 78 ASP A C 1
ATOM 587 O O . ASP A 1 78 ? -0.357 -6.392 -47.351 1.00 93.00 78 ASP A O 1
ATOM 591 N N . LEU A 1 79 ? -1.376 -8.250 -46.583 1.00 93.94 79 LEU A N 1
ATOM 592 C CA . LEU A 1 79 ? -1.143 -8.007 -45.164 1.00 93.94 79 LEU A CA 1
ATOM 593 C C . LEU A 1 79 ? 0.275 -8.370 -44.726 1.00 93.94 79 LEU A C 1
ATOM 595 O O . LEU A 1 79 ? 0.785 -7.714 -43.829 1.00 93.94 79 LEU A O 1
ATOM 599 N N . ALA A 1 80 ? 0.934 -9.360 -45.333 1.00 94.25 80 ALA A N 1
ATOM 600 C CA . ALA A 1 80 ? 2.237 -9.865 -44.887 1.00 94.25 80 ALA A CA 1
ATOM 601 C C . ALA A 1 80 ? 3.266 -8.741 -44.651 1.00 94.25 80 ALA A C 1
ATOM 603 O O . ALA A 1 80 ? 3.517 -7.922 -45.537 1.00 94.25 80 ALA A O 1
ATOM 604 N N . ARG A 1 81 ? 3.838 -8.682 -43.443 1.00 95.38 81 ARG A N 1
ATOM 605 C CA . ARG A 1 81 ? 4.770 -7.652 -42.950 1.00 95.38 81 ARG A CA 1
ATOM 606 C C . ARG A 1 81 ? 6.162 -8.190 -42.651 1.00 95.38 81 ARG A C 1
ATOM 608 O O . ARG A 1 81 ? 7.080 -7.382 -42.517 1.00 95.38 81 ARG A O 1
ATOM 615 N N . ARG A 1 82 ? 6.359 -9.512 -42.568 1.00 95.88 82 ARG A N 1
ATOM 616 C CA . ARG A 1 82 ? 7.649 -10.114 -42.188 1.00 95.88 82 ARG A CA 1
ATOM 617 C C . ARG A 1 82 ? 8.828 -9.543 -42.969 1.00 95.88 82 ARG A C 1
ATOM 619 O O . ARG A 1 82 ? 9.821 -9.168 -42.361 1.00 95.88 82 ARG A O 1
ATOM 626 N N . GLN A 1 83 ? 8.732 -9.458 -44.294 1.00 96.00 83 GLN A N 1
ATOM 627 C CA . GLN A 1 83 ? 9.842 -8.974 -45.122 1.00 96.00 83 GLN A CA 1
ATOM 628 C C . GLN A 1 83 ? 10.154 -7.489 -44.876 1.00 96.00 83 GLN A C 1
ATOM 630 O O . GLN A 1 83 ? 11.322 -7.112 -44.818 1.00 96.00 83 GLN A O 1
ATOM 635 N N . ALA A 1 84 ? 9.123 -6.660 -44.692 1.00 96.25 84 ALA A N 1
ATOM 636 C CA . ALA A 1 84 ? 9.290 -5.248 -44.359 1.00 96.25 84 ALA A CA 1
ATOM 637 C C . ALA A 1 84 ? 9.949 -5.079 -42.980 1.00 96.25 84 ALA A C 1
ATOM 639 O O . ALA A 1 84 ? 10.925 -4.349 -42.855 1.00 96.25 84 ALA A O 1
ATOM 640 N N . LEU A 1 85 ? 9.494 -5.839 -41.979 1.00 97.38 85 LEU A N 1
ATOM 641 C CA . LEU A 1 85 ? 10.093 -5.851 -40.642 1.00 97.38 85 LEU A CA 1
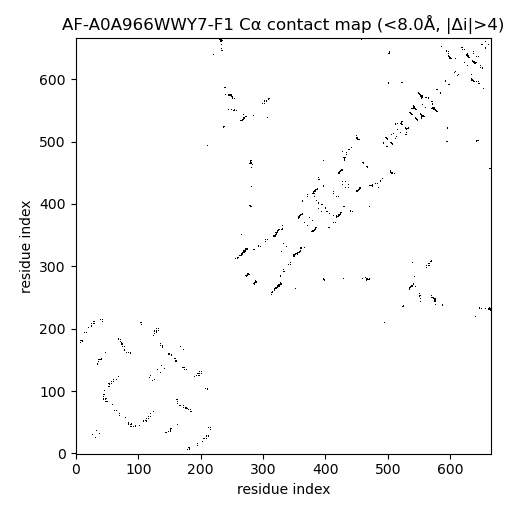ATOM 642 C C . LEU A 1 85 ? 11.538 -6.360 -40.655 1.00 97.38 85 LEU A C 1
ATOM 644 O O . LEU A 1 85 ? 12.379 -5.793 -39.972 1.00 97.38 85 LEU A O 1
ATOM 648 N N . GLN A 1 86 ? 11.857 -7.395 -41.438 1.00 97.50 86 GLN A N 1
ATOM 649 C CA . GLN A 1 86 ? 13.236 -7.875 -41.590 1.00 97.50 86 GLN A CA 1
ATOM 650 C C . GLN A 1 86 ? 14.149 -6.777 -42.134 1.00 97.50 86 GLN A C 1
ATOM 652 O O . GLN A 1 86 ? 15.252 -6.597 -41.623 1.00 97.50 86 GLN A O 1
ATOM 657 N N . HIS A 1 87 ? 13.686 -6.034 -43.142 1.00 96.50 87 HIS A N 1
ATOM 658 C CA . HIS A 1 87 ? 14.433 -4.905 -43.681 1.00 96.50 87 HIS A CA 1
ATOM 659 C C . HIS A 1 87 ? 14.637 -3.810 -42.628 1.00 96.50 87 HIS A C 1
ATOM 661 O O . HIS A 1 87 ? 15.776 -3.413 -42.386 1.00 96.50 87 HIS A O 1
ATOM 667 N N . ASP A 1 88 ? 13.566 -3.381 -41.961 1.00 97.19 88 ASP A N 1
ATOM 668 C CA . ASP A 1 88 ? 13.618 -2.304 -40.970 1.00 97.19 88 ASP A CA 1
ATOM 669 C C . ASP A 1 88 ? 14.506 -2.656 -39.769 1.00 97.19 88 ASP A C 1
ATOM 671 O O . ASP A 1 88 ? 15.302 -1.837 -39.313 1.00 97.19 88 ASP A O 1
ATOM 675 N N . VAL A 1 89 ? 14.411 -3.893 -39.273 1.00 96.00 89 VAL A N 1
ATOM 676 C CA . VAL A 1 89 ? 15.227 -4.374 -38.151 1.00 96.00 89 VAL A CA 1
ATOM 677 C C . VAL A 1 89 ? 16.706 -4.399 -38.520 1.00 96.00 89 VAL A C 1
ATOM 679 O O . VAL A 1 89 ? 17.531 -3.987 -37.712 1.00 96.00 89 VAL A O 1
ATOM 682 N N . VAL A 1 90 ? 17.054 -4.833 -39.734 1.00 95.62 90 VAL A N 1
ATOM 683 C CA . VAL A 1 90 ? 18.446 -4.800 -40.213 1.00 95.62 90 VAL A CA 1
ATOM 684 C C . VAL A 1 90 ? 18.933 -3.359 -40.368 1.00 95.62 90 VAL A C 1
ATOM 686 O O . VAL A 1 90 ? 20.038 -3.041 -39.935 1.00 95.62 90 VAL A O 1
ATOM 689 N N . ALA A 1 91 ? 18.109 -2.479 -40.939 1.00 94.38 91 ALA A N 1
ATOM 690 C CA . ALA A 1 91 ? 18.456 -1.077 -41.155 1.00 94.38 91 ALA A CA 1
ATOM 691 C C . ALA A 1 91 ? 18.690 -0.305 -39.843 1.00 94.38 91 ALA A C 1
ATOM 693 O O . ALA A 1 91 ? 19.480 0.637 -39.814 1.00 94.38 91 ALA A O 1
ATOM 694 N N . LEU A 1 92 ? 18.024 -0.713 -38.760 1.00 94.81 92 LEU A N 1
ATOM 695 C CA . LEU A 1 92 ? 18.087 -0.062 -37.451 1.00 94.81 92 LEU A CA 1
ATOM 696 C C . LEU A 1 92 ? 18.894 -0.847 -36.404 1.00 94.81 92 LEU A C 1
ATOM 698 O O . LEU A 1 92 ? 18.951 -0.422 -35.250 1.00 94.81 92 LEU A O 1
ATOM 702 N N . ALA A 1 93 ? 19.533 -1.962 -36.779 1.00 90.25 93 ALA A N 1
ATOM 703 C CA . ALA A 1 93 ? 20.205 -2.871 -35.845 1.00 90.25 93 ALA A CA 1
ATOM 704 C C . ALA A 1 93 ? 21.236 -2.160 -34.949 1.00 90.25 93 ALA A C 1
ATOM 706 O O . ALA A 1 93 ? 21.248 -2.367 -33.738 1.00 90.25 93 ALA A O 1
ATOM 707 N N . GLY A 1 94 ? 22.010 -1.229 -35.521 1.00 90.31 94 GLY A N 1
ATOM 708 C CA . GLY A 1 94 ? 23.044 -0.479 -34.799 1.00 90.31 94 GLY A CA 1
ATOM 709 C C . GLY A 1 94 ? 22.531 0.416 -33.661 1.00 90.31 94 GLY A C 1
ATOM 710 O O . GLY A 1 94 ? 23.332 0.906 -32.871 1.00 90.31 94 GLY A O 1
ATOM 711 N N . LEU A 1 95 ? 21.214 0.634 -33.542 1.00 89.38 95 LEU A N 1
ATOM 712 C CA . LEU A 1 95 ? 20.612 1.366 -32.420 1.00 89.38 95 LEU A CA 1
ATOM 713 C C . LEU A 1 95 ? 20.397 0.497 -31.171 1.00 89.38 95 LEU A C 1
ATOM 715 O O . LEU A 1 95 ? 20.076 1.040 -30.115 1.00 89.38 95 LEU A O 1
ATOM 719 N N . LEU A 1 96 ? 20.522 -0.828 -31.295 1.00 89.19 96 LEU A N 1
ATOM 720 C CA . LEU A 1 96 ? 20.120 -1.811 -30.282 1.00 89.19 96 LEU A CA 1
ATOM 721 C C . LEU A 1 96 ? 21.252 -2.763 -29.855 1.00 89.19 96 LEU A C 1
ATOM 723 O O . LEU A 1 96 ? 21.031 -3.643 -29.021 1.00 89.19 96 LEU A O 1
ATOM 727 N N . ASP A 1 97 ? 22.447 -2.627 -30.433 1.00 80.50 97 ASP A N 1
ATOM 728 C CA . ASP A 1 97 ? 23.538 -3.586 -30.248 1.00 80.50 97 ASP A CA 1
ATOM 729 C C . ASP A 1 97 ? 23.987 -3.700 -28.783 1.00 80.50 97 ASP A C 1
ATOM 731 O O . ASP A 1 97 ? 24.424 -2.735 -28.156 1.00 80.50 97 ASP A O 1
ATOM 735 N N . GLY A 1 98 ? 23.913 -4.925 -28.248 1.00 66.69 98 GLY A N 1
ATOM 736 C CA . GLY A 1 98 ? 24.397 -5.261 -26.907 1.00 66.69 98 GLY A CA 1
ATOM 737 C C . GLY A 1 98 ? 23.597 -4.641 -25.759 1.00 66.69 98 GLY A C 1
ATOM 738 O O . GLY A 1 98 ? 24.112 -4.575 -24.645 1.00 66.69 98 GLY A O 1
ATOM 739 N N . ASP A 1 99 ? 22.370 -4.185 -26.013 1.00 74.69 99 ASP A N 1
ATOM 740 C CA . ASP A 1 99 ? 21.566 -3.445 -25.045 1.00 74.69 99 ASP A CA 1
ATOM 741 C C . ASP A 1 99 ? 20.827 -4.366 -24.048 1.00 74.69 99 ASP A C 1
ATOM 743 O O . ASP A 1 99 ? 19.833 -5.008 -24.409 1.00 74.69 99 ASP A O 1
ATOM 747 N N . PRO A 1 100 ? 21.246 -4.429 -22.768 1.00 69.94 100 PRO A N 1
ATOM 748 C CA . PRO A 1 100 ? 20.593 -5.277 -21.772 1.00 69.94 100 PRO A CA 1
ATOM 749 C C . PRO A 1 100 ? 19.179 -4.795 -21.413 1.00 69.94 100 PRO A C 1
ATOM 751 O O . PRO A 1 100 ? 18.400 -5.569 -20.857 1.00 69.94 100 PRO A O 1
ATOM 754 N N . ALA A 1 101 ? 18.814 -3.545 -21.735 1.00 74.12 101 ALA A N 1
ATOM 755 C CA . ALA A 1 101 ? 17.474 -3.017 -21.477 1.00 74.12 101 ALA A CA 1
ATOM 756 C C . ALA A 1 101 ? 16.391 -3.673 -22.353 1.00 74.12 101 ALA A C 1
ATOM 758 O O . ALA A 1 101 ? 15.203 -3.507 -22.079 1.00 74.12 101 ALA A O 1
ATOM 759 N N . LEU A 1 102 ? 16.785 -4.453 -23.367 1.00 84.06 102 LEU A N 1
ATOM 760 C CA . LEU A 1 102 ? 15.876 -5.205 -24.232 1.00 84.06 102 LEU A CA 1
ATOM 761 C C . LEU A 1 102 ? 15.390 -6.524 -23.615 1.00 84.06 102 LEU A C 1
ATOM 763 O O . LEU A 1 102 ? 14.343 -7.019 -24.022 1.00 84.06 102 LEU A O 1
ATOM 767 N N . GLU A 1 103 ? 16.071 -7.070 -22.600 1.00 82.06 103 GLU A N 1
ATOM 768 C CA . GLU A 1 103 ? 15.721 -8.368 -21.989 1.00 82.06 103 GLU A CA 1
ATOM 769 C C . GLU A 1 103 ? 14.249 -8.455 -21.508 1.00 82.06 103 GLU A C 1
ATOM 771 O O . GLU A 1 103 ? 13.601 -9.482 -21.725 1.00 82.06 103 GLU A O 1
ATOM 776 N N . PRO A 1 104 ? 13.647 -7.420 -20.879 1.00 77.62 104 PRO A N 1
ATOM 777 C CA . PRO A 1 104 ? 12.227 -7.450 -20.521 1.00 77.62 104 PRO A CA 1
ATOM 778 C C . PRO A 1 104 ? 11.292 -7.488 -21.737 1.00 77.62 104 PRO A C 1
ATOM 780 O O . PRO A 1 104 ? 10.257 -8.149 -21.677 1.00 77.62 104 PRO A O 1
ATOM 783 N N . ILE A 1 105 ? 11.651 -6.793 -22.821 1.00 89.19 105 ILE A N 1
ATOM 784 C CA . ILE A 1 105 ? 10.886 -6.796 -24.074 1.00 89.19 105 ILE A CA 1
ATOM 785 C C . ILE A 1 105 ? 10.975 -8.183 -24.716 1.00 89.19 105 ILE A C 1
ATOM 787 O O . ILE A 1 105 ? 9.954 -8.718 -25.135 1.00 89.19 105 ILE A O 1
ATOM 791 N N . ASP A 1 106 ? 12.161 -8.791 -24.715 1.00 89.50 106 ASP A N 1
ATOM 792 C CA . ASP A 1 106 ? 12.396 -10.124 -25.276 1.00 89.50 106 ASP A CA 1
ATOM 793 C C . ASP A 1 106 ? 11.589 -11.198 -24.545 1.00 89.50 106 ASP A C 1
ATOM 795 O O . ASP A 1 106 ? 10.870 -11.960 -25.184 1.00 89.50 106 ASP A O 1
ATOM 799 N N . ARG A 1 107 ? 11.591 -11.188 -23.205 1.00 84.31 107 ARG A N 1
ATOM 800 C CA . ARG A 1 107 ? 10.751 -12.105 -22.413 1.00 84.31 107 ARG A CA 1
ATOM 801 C C . ARG A 1 107 ? 9.263 -11.950 -22.711 1.00 84.31 107 ARG A C 1
ATOM 803 O O . ARG A 1 107 ? 8.548 -12.940 -22.802 1.00 84.31 107 ARG A O 1
ATOM 810 N N . LEU A 1 108 ? 8.789 -10.713 -22.861 1.00 86.56 108 LEU A N 1
ATOM 811 C CA . LEU A 1 108 ? 7.391 -10.470 -23.209 1.00 86.56 108 LEU A CA 1
ATOM 812 C C . LEU A 1 108 ? 7.062 -11.001 -24.610 1.00 86.56 108 LEU A C 1
ATOM 814 O O . LEU A 1 108 ? 5.978 -11.538 -24.827 1.00 86.56 108 LEU A O 1
ATOM 818 N N . VAL A 1 109 ? 7.982 -10.842 -25.562 1.00 94.38 109 VAL A N 1
ATOM 819 C CA . VAL A 1 109 ? 7.840 -11.406 -26.905 1.00 94.38 109 VAL A CA 1
ATOM 820 C C . VAL A 1 109 ? 7.797 -12.933 -26.837 1.00 94.38 109 VAL A C 1
ATOM 822 O O . VAL A 1 109 ? 6.910 -13.517 -27.450 1.00 94.38 109 VAL A O 1
ATOM 825 N N . ASP A 1 110 ? 8.660 -13.575 -26.049 1.00 89.88 110 ASP A N 1
ATOM 826 C CA . ASP A 1 110 ? 8.645 -15.030 -25.852 1.00 89.88 110 ASP A CA 1
ATOM 827 C C . ASP A 1 110 ? 7.309 -15.524 -25.273 1.00 89.88 110 ASP A C 1
ATOM 829 O O . ASP A 1 110 ? 6.742 -16.500 -25.775 1.00 89.88 110 ASP A O 1
ATOM 833 N N . ASP A 1 111 ? 6.758 -14.816 -24.280 1.00 84.88 111 ASP A N 1
ATOM 834 C CA . ASP A 1 111 ? 5.429 -15.102 -23.724 1.00 84.88 111 ASP A CA 1
ATOM 835 C C . ASP A 1 111 ? 4.345 -15.023 -24.817 1.00 84.88 111 ASP A C 1
ATOM 837 O O . ASP A 1 111 ? 3.534 -15.941 -24.963 1.00 84.88 111 ASP A O 1
ATOM 841 N N . ILE A 1 112 ? 4.362 -13.961 -25.637 1.00 92.19 112 ILE A N 1
ATOM 842 C CA . ILE A 1 112 ? 3.419 -13.778 -26.753 1.00 92.19 112 ILE A CA 1
ATOM 843 C C . ILE A 1 112 ? 3.549 -14.920 -27.766 1.00 92.19 112 ILE A C 1
ATOM 845 O O . ILE A 1 112 ? 2.539 -15.450 -28.228 1.00 92.19 112 ILE A O 1
ATOM 849 N N . LEU A 1 113 ? 4.771 -15.307 -28.133 1.00 94.94 113 LEU A N 1
ATOM 850 C CA . LEU A 1 113 ? 5.015 -16.377 -29.101 1.00 94.94 113 LEU A CA 1
ATOM 851 C C . LEU A 1 113 ? 4.514 -17.728 -28.585 1.00 94.94 113 LEU A C 1
ATOM 853 O O . LEU A 1 113 ? 3.889 -18.477 -29.338 1.00 94.94 113 LEU A O 1
ATOM 857 N N . SER A 1 114 ? 4.752 -18.018 -27.304 1.00 89.19 114 SER A N 1
ATOM 858 C CA . SER A 1 114 ? 4.260 -19.225 -26.638 1.00 89.19 114 SER A CA 1
ATOM 859 C C . SER A 1 114 ? 2.731 -19.296 -26.674 1.00 89.19 114 SER A C 1
ATOM 861 O O . SER A 1 114 ? 2.155 -20.316 -27.069 1.00 89.19 114 SER A O 1
ATOM 863 N N . ASP A 1 115 ? 2.061 -18.185 -26.357 1.00 90.81 115 ASP A N 1
ATOM 864 C CA . ASP A 1 115 ? 0.604 -18.102 -26.418 1.00 90.81 115 ASP A CA 1
ATOM 865 C C . ASP A 1 115 ? 0.065 -18.235 -27.844 1.00 90.81 115 ASP A C 1
ATOM 867 O O . ASP A 1 115 ? -0.875 -18.999 -28.067 1.00 90.81 115 ASP A O 1
ATOM 871 N N . LEU A 1 116 ? 0.676 -17.572 -28.830 1.00 94.50 116 LEU A N 1
ATOM 872 C CA . LEU A 1 116 ? 0.267 -17.690 -30.232 1.00 94.50 116 LEU A CA 1
ATOM 873 C C . LEU A 1 116 ? 0.398 -19.126 -30.749 1.00 94.50 116 LEU A C 1
ATOM 875 O O . LEU A 1 116 ? -0.527 -19.618 -31.393 1.00 94.50 116 LEU A O 1
ATOM 879 N N . ALA A 1 117 ? 1.496 -19.818 -30.439 1.00 92.38 117 ALA A N 1
ATOM 880 C CA . ALA A 1 117 ? 1.702 -21.208 -30.845 1.00 92.38 117 ALA A CA 1
ATOM 881 C C . ALA A 1 117 ? 0.670 -22.151 -30.198 1.00 92.38 117 ALA A C 1
ATOM 883 O O . ALA A 1 117 ? 0.105 -23.039 -30.853 1.00 92.38 117 ALA A O 1
ATOM 884 N N . ARG A 1 118 ? 0.372 -21.936 -28.912 1.00 94.12 118 ARG A N 1
ATOM 885 C CA . ARG A 1 118 ? -0.669 -22.678 -28.194 1.00 94.12 118 ARG A CA 1
ATOM 886 C C . ARG A 1 118 ? -2.049 -22.420 -28.797 1.00 94.12 118 ARG A C 1
ATOM 888 O O . ARG A 1 118 ? -2.795 -23.369 -29.025 1.00 94.12 118 ARG A O 1
ATOM 895 N N . LEU A 1 119 ? -2.409 -21.168 -29.072 1.00 94.25 119 LEU A N 1
ATOM 896 C CA . LEU A 1 119 ? -3.713 -20.820 -29.643 1.00 94.25 119 LEU A CA 1
ATOM 897 C C . LEU A 1 119 ? -3.861 -21.336 -31.074 1.00 94.25 119 LEU A C 1
ATOM 899 O O . LEU A 1 119 ? -4.878 -21.940 -31.388 1.00 94.25 119 LEU A O 1
ATOM 903 N N . ALA A 1 120 ? -2.836 -21.192 -31.914 1.00 92.06 120 ALA A N 1
ATOM 904 C CA . ALA A 1 120 ? -2.865 -21.685 -33.290 1.00 92.06 120 ALA A CA 1
ATOM 905 C C . ALA A 1 120 ? -3.148 -23.195 -33.370 1.00 92.06 120 ALA A C 1
ATOM 907 O O . ALA A 1 120 ? -3.796 -23.650 -34.310 1.00 92.06 120 ALA A O 1
ATOM 908 N N . SER A 1 121 ? -2.685 -23.967 -32.382 1.00 89.31 121 SER A N 1
ATOM 909 C CA . SER A 1 121 ? -2.889 -25.419 -32.325 1.00 89.31 121 SER A CA 1
ATOM 910 C C . SER A 1 121 ? -4.175 -25.849 -31.613 1.00 89.31 121 SER A C 1
ATOM 912 O O . SER A 1 121 ? -4.775 -26.843 -32.014 1.00 89.31 121 SER A O 1
ATOM 914 N N . SER A 1 122 ? -4.598 -25.136 -30.564 1.00 92.12 122 SER A N 1
ATOM 915 C CA . SER A 1 122 ? -5.698 -25.571 -29.683 1.00 92.12 122 SER A CA 1
ATOM 916 C C . SER A 1 122 ? -6.999 -24.779 -29.821 1.00 92.12 122 SER A C 1
ATOM 918 O O . SER A 1 122 ? -8.053 -25.307 -29.479 1.00 92.12 122 SER A O 1
ATOM 920 N N . ALA A 1 123 ? -6.937 -23.538 -30.306 1.00 93.44 123 ALA A N 1
ATOM 921 C CA . ALA A 1 123 ? -8.083 -22.644 -30.483 1.00 93.44 123 ALA A CA 1
ATOM 922 C C . ALA A 1 123 ? -7.840 -21.666 -31.660 1.00 93.44 123 ALA A C 1
ATOM 924 O O . ALA A 1 123 ? -7.584 -20.474 -31.441 1.00 93.44 123 ALA A O 1
ATOM 925 N N . PRO A 1 124 ? -7.860 -22.149 -32.919 1.00 92.12 124 PRO A N 1
ATOM 926 C CA . PRO A 1 124 ? -7.517 -21.355 -34.106 1.00 92.12 124 PRO A CA 1
ATOM 927 C C . PRO A 1 124 ? -8.376 -20.095 -34.300 1.00 92.12 124 PRO A C 1
ATOM 929 O O . PRO A 1 124 ? -7.902 -19.080 -34.810 1.00 92.12 124 PRO A O 1
ATOM 932 N N . GLU A 1 125 ? -9.633 -20.126 -33.864 1.00 90.88 125 GLU A N 1
ATOM 933 C CA . GLU A 1 125 ? -10.518 -18.966 -33.831 1.00 90.88 125 GLU A CA 1
ATOM 934 C C . GLU A 1 125 ? -9.992 -17.883 -32.883 1.00 90.88 125 GLU A C 1
ATOM 936 O O . GLU A 1 125 ? -9.880 -16.725 -33.273 1.00 90.88 125 GLU A O 1
ATOM 941 N N . ARG A 1 126 ? -9.554 -18.251 -31.676 1.00 94.25 126 ARG A N 1
ATOM 942 C CA . ARG A 1 126 ? -8.939 -17.317 -30.722 1.00 94.25 126 ARG A CA 1
ATOM 943 C C . ARG A 1 126 ? -7.618 -16.769 -31.255 1.00 94.25 126 ARG A C 1
ATOM 945 O O . ARG A 1 126 ? -7.347 -15.579 -31.138 1.00 94.25 126 ARG A O 1
ATOM 952 N N . PHE A 1 127 ? -6.823 -17.596 -31.930 1.00 95.38 127 PHE A N 1
ATOM 953 C CA . PHE A 1 127 ? -5.622 -17.128 -32.624 1.00 95.38 127 PHE A CA 1
ATOM 954 C C . PHE A 1 127 ? -5.933 -16.011 -33.643 1.00 95.38 127 PHE A C 1
ATOM 956 O O . PHE A 1 127 ? -5.225 -15.002 -33.687 1.00 95.38 127 PHE A O 1
ATOM 963 N N . LEU A 1 128 ? -7.023 -16.124 -34.412 1.00 94.06 128 LEU A N 1
ATOM 964 C CA . LEU A 1 128 ? -7.442 -15.076 -35.352 1.00 94.06 128 LEU A CA 1
ATOM 965 C C . LEU A 1 128 ? -7.835 -13.757 -34.669 1.00 94.06 128 LEU A C 1
ATOM 967 O O . LEU A 1 128 ? -7.788 -12.706 -35.311 1.00 94.06 128 LEU A O 1
ATOM 971 N N . ALA A 1 129 ? -8.164 -13.767 -33.376 1.00 93.62 129 ALA A N 1
ATOM 972 C CA . ALA A 1 129 ? -8.379 -12.535 -32.628 1.00 93.62 129 ALA A CA 1
ATOM 973 C C . ALA A 1 129 ? -7.087 -11.701 -32.552 1.00 93.62 129 ALA A C 1
ATOM 975 O O . ALA A 1 129 ? -7.126 -10.485 -32.726 1.00 93.62 129 ALA A O 1
ATOM 976 N N . HIS A 1 130 ? -5.919 -12.339 -32.412 1.00 94.06 130 HIS A N 1
ATOM 977 C CA . HIS A 1 130 ? -4.621 -11.649 -32.446 1.00 94.06 130 HIS A CA 1
ATOM 978 C C . HIS A 1 130 ? -4.296 -11.086 -33.832 1.00 94.06 130 HIS A C 1
ATOM 980 O O . HIS A 1 130 ? -3.751 -9.985 -33.934 1.00 94.06 130 HIS A O 1
ATOM 986 N N . VAL A 1 131 ? -4.683 -11.795 -34.899 1.00 94.06 131 VAL A N 1
ATOM 987 C CA . VAL A 1 131 ? -4.605 -11.289 -36.281 1.00 94.06 131 VAL A CA 1
ATOM 988 C C . VAL A 1 131 ? -5.455 -10.026 -36.423 1.00 94.06 131 VAL A C 1
ATOM 990 O O . VAL A 1 131 ? -4.964 -9.010 -36.917 1.00 94.06 131 VAL A O 1
ATOM 993 N N . PHE A 1 132 ? -6.702 -10.059 -35.940 1.00 92.94 132 PHE A N 1
ATOM 994 C CA . PHE A 1 132 ? -7.593 -8.901 -35.943 1.00 92.94 132 PHE A CA 1
ATOM 995 C C . PHE A 1 132 ? -6.973 -7.696 -35.224 1.00 92.94 132 PHE A C 1
ATOM 997 O O . PHE A 1 132 ? -6.883 -6.612 -35.801 1.00 92.94 132 PHE A O 1
ATOM 1004 N N . VAL A 1 133 ? -6.521 -7.895 -33.983 1.00 90.94 133 VAL A N 1
ATOM 1005 C CA . VAL A 1 133 ? -5.982 -6.828 -33.130 1.00 90.94 133 VAL A CA 1
ATOM 1006 C C . VAL A 1 133 ? -4.788 -6.134 -33.790 1.00 90.94 133 VAL A C 1
ATOM 1008 O O . VAL A 1 133 ? -4.705 -4.906 -33.767 1.00 90.94 133 VAL A O 1
ATOM 1011 N N . ARG A 1 134 ? -3.866 -6.897 -34.387 1.00 92.50 134 ARG A N 1
ATOM 1012 C CA . ARG A 1 134 ? -2.629 -6.347 -34.959 1.00 92.50 134 ARG A CA 1
ATOM 1013 C C . ARG A 1 134 ? -2.854 -5.677 -36.310 1.00 92.50 134 ARG A C 1
ATOM 1015 O O . ARG A 1 134 ? -2.664 -4.468 -36.426 1.00 92.50 134 ARG A O 1
ATOM 1022 N N . TYR A 1 135 ? -3.349 -6.418 -37.299 1.00 94.44 135 TYR A N 1
ATOM 1023 C CA . TYR A 1 135 ? -3.539 -5.869 -38.645 1.00 94.44 135 TYR A CA 1
ATOM 1024 C C . TYR A 1 135 ? -4.637 -4.799 -38.691 1.00 94.44 135 TYR A C 1
ATOM 1026 O O . TYR A 1 135 ? -4.510 -3.817 -39.422 1.00 94.44 135 TYR A O 1
ATOM 1034 N N . GLY A 1 136 ? -5.687 -4.926 -37.871 1.00 91.44 136 GLY A N 1
ATOM 1035 C CA . GLY A 1 136 ? -6.708 -3.884 -37.732 1.00 91.44 136 GLY A CA 1
ATOM 1036 C C . GLY A 1 136 ? -6.130 -2.567 -37.205 1.00 91.44 136 GLY A C 1
ATOM 1037 O O . GLY A 1 136 ? -6.523 -1.488 -37.665 1.00 91.44 136 GLY A O 1
ATOM 1038 N N . GLY A 1 137 ? -5.155 -2.655 -36.294 1.00 89.38 137 GLY A N 1
ATOM 1039 C CA . GLY A 1 137 ? -4.370 -1.522 -35.810 1.00 89.38 137 GLY A CA 1
ATOM 1040 C C . GLY A 1 137 ? -3.499 -0.905 -36.904 1.00 89.38 137 GLY A C 1
ATOM 1041 O O . GLY A 1 137 ? -3.580 0.305 -37.130 1.00 89.38 137 GLY A O 1
ATOM 1042 N N . ASP A 1 138 ? -2.733 -1.724 -37.630 1.00 92.94 138 ASP A N 1
ATOM 1043 C CA . ASP A 1 138 ? -1.800 -1.279 -38.680 1.00 92.94 138 ASP A CA 1
ATOM 1044 C C . ASP A 1 138 ? -2.493 -0.518 -39.819 1.00 92.94 138 ASP A C 1
ATOM 1046 O O . ASP A 1 138 ? -1.996 0.505 -40.303 1.00 92.94 138 ASP A O 1
ATOM 1050 N N . LEU A 1 139 ? -3.667 -1.005 -40.225 1.00 93.94 139 LEU A N 1
ATOM 1051 C CA . LEU A 1 139 ? -4.494 -0.427 -41.289 1.00 93.94 139 LEU A CA 1
ATOM 1052 C C . LEU A 1 139 ? -5.307 0.790 -40.823 1.00 93.94 139 LEU A C 1
ATOM 1054 O O . LEU A 1 139 ? -5.963 1.448 -41.627 1.00 93.94 139 LEU A O 1
ATOM 1058 N N . SER A 1 140 ? -5.303 1.084 -39.522 1.00 89.38 140 SER A N 1
ATOM 1059 C CA . SER A 1 140 ? -6.047 2.194 -38.927 1.00 89.38 140 SER A CA 1
ATOM 1060 C C . SER A 1 140 ? -5.093 3.213 -38.307 1.00 89.38 140 SER A C 1
ATOM 1062 O O . SER A 1 140 ? -4.534 4.047 -39.018 1.00 89.38 140 SER A O 1
ATOM 1064 N N . GLY A 1 141 ? -4.887 3.160 -36.987 1.00 84.44 141 GLY A N 1
ATOM 1065 C CA . GLY A 1 141 ? -3.980 4.069 -36.285 1.00 84.44 141 GLY A CA 1
ATOM 1066 C C . GLY A 1 141 ? -2.535 3.956 -36.777 1.00 84.44 141 GLY A C 1
ATOM 1067 O O . GLY A 1 141 ? -1.828 4.961 -36.825 1.00 84.44 141 GLY A O 1
ATOM 1068 N N . GLY A 1 142 ? -2.120 2.771 -37.238 1.00 88.75 142 GLY A N 1
ATOM 1069 C CA . GLY A 1 142 ? -0.779 2.508 -37.762 1.00 88.75 142 GLY A CA 1
ATOM 1070 C C . GLY A 1 142 ? -0.360 3.437 -38.900 1.00 88.75 142 GLY A C 1
ATOM 1071 O O . GLY A 1 142 ? 0.795 3.840 -38.952 1.00 88.75 142 GLY A O 1
ATOM 1072 N N . GLN A 1 143 ? -1.290 3.883 -39.747 1.00 91.81 143 GLN A N 1
ATOM 1073 C CA . GLN A 1 143 ? -0.967 4.831 -40.820 1.00 91.81 143 GLN A CA 1
ATOM 1074 C C . GLN A 1 143 ? -0.595 6.219 -40.296 1.00 91.81 143 GLN A C 1
ATOM 1076 O O . GLN A 1 143 ? 0.296 6.878 -40.831 1.00 91.81 143 GLN A O 1
ATOM 1081 N N . GLN A 1 144 ? -1.232 6.660 -39.211 1.00 88.94 144 GLN A N 1
ATOM 1082 C CA . GLN A 1 144 ? -0.855 7.907 -38.546 1.00 88.94 144 GLN A CA 1
ATOM 1083 C C . GLN A 1 144 ? 0.509 7.757 -37.863 1.00 88.94 144 GLN A C 1
ATOM 1085 O O . GLN A 1 144 ? 1.343 8.661 -37.946 1.00 88.94 144 GLN A O 1
ATOM 1090 N N . LEU A 1 145 ? 0.761 6.596 -37.248 1.00 88.19 145 LEU A N 1
ATOM 1091 C CA . LEU A 1 145 ? 2.055 6.276 -36.644 1.00 88.19 145 LEU A CA 1
ATOM 1092 C C . LEU A 1 145 ? 3.174 6.252 -37.689 1.00 88.19 145 LEU A C 1
ATOM 1094 O O . LEU A 1 145 ? 4.227 6.826 -37.437 1.00 88.19 145 LEU A O 1
ATOM 1098 N N . ALA A 1 146 ? 2.938 5.691 -38.876 1.00 92.06 146 ALA A N 1
ATOM 1099 C CA . ALA A 1 146 ? 3.911 5.633 -39.967 1.00 92.06 146 ALA A CA 1
ATOM 1100 C C . ALA A 1 146 ? 4.453 7.019 -40.343 1.00 92.06 146 ALA A C 1
ATOM 1102 O O . ALA A 1 146 ? 5.663 7.221 -40.460 1.00 92.06 146 ALA A O 1
ATOM 1103 N N . VAL A 1 147 ? 3.556 8.006 -40.468 1.00 91.88 147 VAL A N 1
ATOM 1104 C CA . VAL A 1 147 ? 3.928 9.394 -40.776 1.00 91.88 147 VAL A CA 1
ATOM 1105 C C . VAL A 1 147 ? 4.826 9.973 -39.683 1.00 91.88 147 VAL A C 1
ATOM 1107 O O . VAL A 1 147 ? 5.833 10.617 -39.990 1.00 91.88 147 VAL A O 1
ATOM 1110 N N . ARG A 1 148 ? 4.482 9.746 -38.410 1.00 93.75 148 ARG A N 1
ATOM 1111 C CA . ARG A 1 148 ? 5.253 10.248 -37.265 1.00 93.75 148 ARG A CA 1
ATOM 1112 C C . ARG A 1 148 ? 6.599 9.552 -37.121 1.00 93.75 148 ARG A C 1
ATOM 1114 O O . ARG A 1 148 ? 7.610 10.230 -36.968 1.00 93.75 148 ARG A O 1
ATOM 1121 N N . VAL A 1 149 ? 6.628 8.230 -37.245 1.00 93.38 149 VAL A N 1
ATOM 1122 C CA . VAL A 1 149 ? 7.852 7.425 -37.196 1.00 93.38 149 VAL A CA 1
ATOM 1123 C C . VAL A 1 149 ? 8.821 7.856 -38.292 1.00 93.38 149 VAL A C 1
ATOM 1125 O O . VAL A 1 149 ? 9.975 8.145 -37.988 1.00 93.38 149 VAL A O 1
ATOM 1128 N N . GLY A 1 150 ? 8.356 8.019 -39.535 1.00 93.31 150 GLY A N 1
ATOM 1129 C CA . GLY A 1 150 ? 9.207 8.525 -40.616 1.00 93.31 150 GLY A CA 1
ATOM 1130 C C . GLY A 1 150 ? 9.757 9.929 -40.334 1.00 93.31 150 GLY A C 1
ATOM 1131 O O . GLY A 1 150 ? 10.921 10.217 -40.596 1.00 93.31 150 GLY A O 1
ATOM 1132 N N . GLN A 1 151 ? 8.964 10.822 -39.727 1.00 92.88 151 GLN A N 1
ATOM 1133 C CA . GLN A 1 151 ? 9.462 12.141 -39.307 1.00 92.88 151 GLN A CA 1
ATOM 1134 C C . GLN A 1 151 ? 10.582 12.035 -38.262 1.00 92.88 151 GLN A C 1
ATOM 1136 O O . GLN A 1 151 ? 11.569 12.764 -38.370 1.00 92.88 151 GLN A O 1
ATOM 1141 N N . VAL A 1 152 ? 10.443 11.149 -37.272 1.00 93.75 152 VAL A N 1
ATOM 1142 C CA . VAL A 1 152 ? 11.464 10.920 -36.239 1.00 93.75 152 VAL A CA 1
ATOM 1143 C C . VAL A 1 152 ? 12.741 10.342 -36.851 1.00 93.75 152 VAL A C 1
ATOM 1145 O O . VAL A 1 152 ? 13.820 10.889 -36.627 1.00 93.75 152 VAL A O 1
ATOM 1148 N N . LEU A 1 153 ? 12.627 9.288 -37.664 1.00 95.31 153 LEU A N 1
ATOM 1149 C CA . LEU A 1 153 ? 13.780 8.620 -38.274 1.00 95.31 153 LEU A CA 1
ATOM 1150 C C . LEU A 1 153 ? 14.546 9.560 -39.215 1.00 95.31 153 LEU A C 1
ATOM 1152 O O . LEU A 1 153 ? 15.760 9.704 -39.070 1.00 95.31 153 LEU A O 1
ATOM 1156 N N . ARG A 1 154 ? 13.854 10.316 -40.080 1.00 95.38 154 ARG A N 1
ATOM 1157 C CA . ARG A 1 154 ? 14.505 11.299 -40.968 1.00 95.38 154 ARG A CA 1
ATOM 1158 C C . ARG A 1 154 ? 15.233 12.404 -40.209 1.00 95.38 154 ARG A C 1
ATOM 1160 O O . ARG A 1 154 ? 16.321 12.799 -40.618 1.00 95.38 154 ARG A O 1
ATOM 1167 N N . ARG A 1 155 ? 14.672 12.898 -39.096 1.00 94.12 155 ARG A N 1
ATOM 1168 C CA . ARG A 1 155 ? 15.352 13.887 -38.231 1.00 94.12 155 ARG A CA 1
ATOM 1169 C C . ARG A 1 155 ? 16.641 13.335 -37.624 1.00 94.12 155 ARG A C 1
ATOM 1171 O O . ARG A 1 155 ? 17.569 14.103 -37.401 1.00 94.12 155 ARG A O 1
ATOM 1178 N N . ALA A 1 156 ? 16.695 12.029 -37.381 1.00 92.00 156 ALA A N 1
ATOM 1179 C CA . ALA A 1 156 ? 17.870 11.331 -36.873 1.00 92.00 156 ALA A CA 1
ATOM 1180 C C . ALA A 1 156 ? 18.839 10.858 -37.979 1.00 92.00 156 ALA A C 1
ATOM 1182 O O . ALA A 1 156 ? 19.827 10.200 -37.670 1.00 92.00 156 ALA A O 1
ATOM 1183 N N . GLY A 1 157 ? 18.580 11.178 -39.255 1.00 94.88 157 GLY A N 1
ATOM 1184 C CA . GLY A 1 157 ? 19.407 10.731 -40.383 1.00 94.88 157 GLY A CA 1
ATOM 1185 C C . GLY A 1 157 ? 19.271 9.239 -40.713 1.00 94.88 157 GLY A C 1
ATOM 1186 O O . GLY A 1 157 ? 20.165 8.671 -41.334 1.00 94.88 157 GLY A O 1
ATOM 1187 N N . LEU A 1 158 ? 18.174 8.606 -40.290 1.00 96.06 158 LEU A N 1
ATOM 1188 C CA . LEU A 1 158 ? 17.882 7.185 -40.482 1.00 96.06 158 LEU A CA 1
ATOM 1189 C C . LEU A 1 158 ? 16.861 6.973 -41.615 1.00 96.06 158 LEU A C 1
ATOM 1191 O O . LEU A 1 158 ? 16.077 7.885 -41.905 1.00 96.06 158 LEU A O 1
ATOM 1195 N N . PRO A 1 159 ? 16.850 5.791 -42.262 1.00 93.62 159 PRO A N 1
ATOM 1196 C CA . PRO A 1 159 ? 15.876 5.472 -43.305 1.00 93.62 159 PRO A CA 1
ATOM 1197 C C . PRO A 1 159 ? 14.447 5.380 -42.752 1.00 93.62 159 PRO A C 1
ATOM 1199 O O . PRO A 1 159 ? 14.239 5.077 -41.578 1.00 93.62 159 PRO A O 1
ATOM 1202 N N . ASP A 1 160 ? 13.457 5.624 -43.615 1.00 93.44 160 ASP A N 1
ATOM 1203 C CA . ASP A 1 160 ? 12.045 5.426 -43.278 1.00 93.44 160 ASP A CA 1
ATOM 1204 C C . ASP A 1 160 ? 11.727 3.937 -43.073 1.00 93.44 160 ASP A C 1
ATOM 1206 O O . ASP A 1 160 ? 12.264 3.080 -43.772 1.00 93.44 160 ASP A O 1
ATOM 1210 N N . ALA A 1 161 ? 10.813 3.637 -42.147 1.00 93.81 161 ALA A N 1
ATOM 1211 C CA . ALA A 1 161 ? 10.357 2.272 -41.895 1.00 93.81 161 ALA A CA 1
ATOM 1212 C C . ALA A 1 161 ? 9.392 1.783 -42.990 1.00 93.81 161 ALA A C 1
ATOM 1214 O O . ALA A 1 161 ? 8.420 2.459 -43.338 1.00 93.81 161 ALA A O 1
ATOM 1215 N N . HIS A 1 162 ? 9.626 0.577 -43.494 1.00 95.38 162 HIS A N 1
ATOM 1216 C CA . HIS A 1 162 ? 8.828 -0.100 -44.510 1.00 95.38 162 HIS A CA 1
ATOM 1217 C C . HIS A 1 162 ? 7.611 -0.827 -43.925 1.00 95.38 162 HIS A C 1
ATOM 1219 O O . HIS A 1 162 ? 6.683 -1.142 -44.669 1.00 95.38 162 HIS A O 1
ATOM 1225 N N . PHE A 1 163 ? 7.587 -1.110 -42.620 1.00 96.19 163 PHE A N 1
ATOM 1226 C CA . PHE A 1 163 ? 6.545 -1.898 -41.955 1.00 96.19 163 PHE A CA 1
ATOM 1227 C C . PHE A 1 163 ? 5.112 -1.464 -42.319 1.00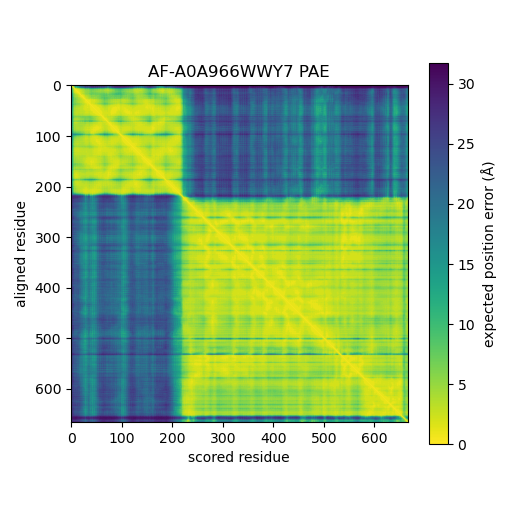 96.19 163 PHE A C 1
ATOM 1229 O O . PHE A 1 163 ? 4.279 -2.296 -42.688 1.00 96.19 163 PHE A O 1
ATOM 1236 N N . TRP A 1 164 ? 4.834 -0.159 -42.313 1.00 94.62 164 TRP A N 1
ATOM 1237 C CA . TRP A 1 164 ? 3.502 0.376 -42.618 1.00 94.62 164 TRP A CA 1
ATOM 1238 C C . TRP A 1 164 ? 3.224 0.607 -44.111 1.00 94.62 164 TRP A C 1
ATOM 1240 O O . TRP A 1 164 ? 2.138 1.072 -44.455 1.00 94.62 164 TRP A O 1
ATOM 1250 N N . ALA A 1 165 ? 4.163 0.287 -45.006 1.00 93.25 165 ALA A N 1
ATOM 1251 C CA . ALA A 1 165 ? 3.984 0.438 -46.447 1.00 93.25 165 ALA A CA 1
ATOM 1252 C C . ALA A 1 165 ? 3.291 -0.797 -47.044 1.00 93.25 165 ALA A C 1
ATOM 1254 O O . ALA A 1 165 ? 3.887 -1.869 -47.172 1.00 93.25 165 ALA A O 1
ATOM 1255 N N . PHE A 1 166 ? 2.016 -0.667 -47.408 1.00 94.06 166 PHE A N 1
ATOM 1256 C CA . PHE A 1 166 ? 1.223 -1.758 -47.982 1.00 94.06 166 PHE A CA 1
ATOM 1257 C C . PHE A 1 166 ? 1.265 -1.755 -49.521 1.00 94.06 166 PHE A C 1
ATOM 1259 O O . PHE A 1 166 ? 1.318 -0.684 -50.125 1.00 94.06 166 PHE A O 1
ATOM 1266 N N . PRO A 1 167 ? 1.222 -2.934 -50.176 1.00 91.12 167 PRO A N 1
ATOM 1267 C CA . PRO A 1 167 ? 1.256 -3.032 -51.639 1.00 91.12 167 PRO A CA 1
ATOM 1268 C C . PRO A 1 167 ? -0.043 -2.553 -52.307 1.00 91.12 167 PRO A C 1
ATOM 1270 O O . PRO A 1 167 ? -0.049 -2.250 -53.496 1.00 91.12 167 PRO A O 1
ATOM 1273 N N . SER A 1 168 ? -1.141 -2.497 -51.549 1.00 91.38 168 SER A N 1
ATOM 1274 C CA . SER A 1 168 ? -2.452 -2.007 -51.984 1.00 91.38 168 SER A CA 1
ATOM 1275 C C . SER A 1 168 ? -2.819 -0.707 -51.258 1.00 91.38 168 SER A C 1
ATOM 1277 O O . SER A 1 168 ? -2.352 -0.503 -50.134 1.00 91.38 168 SER A O 1
ATOM 1279 N N . PRO A 1 169 ? -3.703 0.135 -51.832 1.00 94.19 169 PRO A N 1
ATOM 1280 C CA . PRO A 1 169 ? -4.296 1.260 -51.114 1.00 94.19 169 PRO A CA 1
ATOM 1281 C C . PRO A 1 169 ? -4.888 0.810 -49.773 1.00 94.19 169 PRO A C 1
ATOM 1283 O O . PRO A 1 169 ? -5.622 -0.179 -49.710 1.00 94.19 169 PRO A O 1
ATOM 1286 N N . VAL A 1 170 ? -4.548 1.520 -48.694 1.00 92.94 170 VAL A N 1
ATOM 1287 C CA . VAL A 1 170 ? -4.861 1.071 -47.327 1.00 92.94 170 VAL A CA 1
ATOM 1288 C C . VAL A 1 170 ? -6.363 1.018 -47.069 1.00 92.94 170 VAL A C 1
ATOM 1290 O O . VAL A 1 170 ? -6.818 0.072 -46.434 1.00 92.94 170 VAL A O 1
ATOM 1293 N N . ASP A 1 171 ? -7.141 1.965 -47.597 1.00 91.56 171 ASP A N 1
ATOM 1294 C CA . ASP A 1 171 ? -8.600 1.969 -47.437 1.00 91.56 171 ASP A CA 1
ATOM 1295 C C . ASP A 1 171 ? -9.245 0.719 -48.065 1.00 91.56 171 ASP A C 1
ATOM 1297 O O . ASP A 1 171 ? -10.062 0.051 -47.426 1.00 91.56 171 ASP A O 1
ATOM 1301 N N . ASP A 1 172 ? -8.804 0.335 -49.267 1.00 92.88 172 ASP A N 1
ATOM 1302 C CA . ASP A 1 172 ? -9.279 -0.868 -49.962 1.00 92.88 172 ASP A CA 1
ATOM 1303 C C . ASP A 1 172 ? -8.839 -2.147 -49.239 1.00 92.88 172 ASP A C 1
ATOM 1305 O O . ASP A 1 172 ? -9.607 -3.103 -49.096 1.00 92.88 172 ASP A O 1
ATOM 1309 N N . LEU A 1 173 ? -7.590 -2.185 -48.765 1.00 94.44 173 LEU A N 1
ATOM 1310 C CA . LEU A 1 173 ? -7.054 -3.315 -48.010 1.00 94.44 173 LEU A CA 1
ATOM 1311 C C . LEU A 1 173 ? -7.781 -3.492 -46.670 1.00 94.44 173 LEU A C 1
ATOM 1313 O O . LEU A 1 173 ? -8.134 -4.612 -46.303 1.00 94.44 173 LEU A O 1
ATOM 1317 N N . LYS A 1 174 ? -8.063 -2.389 -45.974 1.00 94.06 174 LYS A N 1
ATOM 1318 C CA . LYS A 1 174 ? -8.833 -2.358 -44.730 1.00 94.06 174 LYS A CA 1
ATOM 1319 C C . LYS A 1 174 ? -10.253 -2.858 -44.930 1.00 94.06 174 LYS A C 1
ATOM 1321 O O . LYS A 1 174 ? -10.725 -3.647 -44.114 1.00 94.06 174 LYS A O 1
ATOM 1326 N N . GLN A 1 175 ? -10.918 -2.446 -46.008 1.00 92.81 175 GLN A N 1
ATOM 1327 C CA . GLN A 1 175 ? -12.256 -2.940 -46.311 1.00 92.81 175 GLN A CA 1
ATOM 1328 C C . GLN A 1 175 ? -12.244 -4.452 -46.568 1.00 92.81 175 GLN A C 1
ATOM 1330 O O . GLN A 1 175 ? -13.000 -5.173 -45.923 1.00 92.81 175 GLN A O 1
ATOM 1335 N N . ARG A 1 176 ? -11.330 -4.954 -47.411 1.00 94.31 176 ARG A N 1
ATOM 1336 C CA . ARG A 1 176 ? -11.188 -6.402 -47.666 1.00 94.31 176 ARG A CA 1
ATOM 1337 C C . ARG A 1 176 ? -10.861 -7.194 -46.398 1.00 94.31 176 ARG A C 1
ATOM 1339 O O . ARG A 1 176 ? -11.395 -8.280 -46.198 1.00 94.31 176 ARG A O 1
ATOM 1346 N N . PHE A 1 177 ? -10.009 -6.652 -45.529 1.00 94.81 177 PHE A N 1
ATOM 1347 C CA . PHE A 1 177 ? -9.694 -7.265 -44.241 1.00 94.81 177 PHE A CA 1
ATOM 1348 C C . PHE A 1 177 ? -10.929 -7.368 -43.341 1.00 94.81 177 PHE A C 1
ATOM 1350 O O . PHE A 1 177 ? -11.224 -8.440 -42.818 1.00 94.81 177 PHE A O 1
ATOM 1357 N N . HIS A 1 178 ? -11.680 -6.275 -43.196 1.00 94.25 178 HIS A N 1
ATOM 1358 C CA . HIS A 1 178 ? -12.926 -6.258 -42.434 1.00 94.25 178 HIS A CA 1
ATOM 1359 C C . HIS A 1 178 ? -13.963 -7.240 -42.987 1.00 94.25 178 HIS A C 1
ATOM 1361 O O . HIS A 1 178 ? -14.562 -7.988 -42.215 1.00 94.25 178 HIS A O 1
ATOM 1367 N N . ASP A 1 179 ? -14.139 -7.273 -44.307 1.00 92.81 179 ASP A N 1
ATOM 1368 C CA . ASP A 1 179 ? -15.065 -8.198 -44.958 1.00 92.81 179 ASP A CA 1
ATOM 1369 C C . ASP A 1 179 ? -14.672 -9.655 -44.677 1.00 92.81 179 ASP A C 1
ATOM 1371 O O . ASP A 1 179 ? -15.540 -10.470 -44.365 1.00 92.81 179 ASP A O 1
ATOM 1375 N N . GLY A 1 180 ? -13.374 -9.974 -44.691 1.00 93.06 180 GLY A N 1
ATOM 1376 C CA . GLY A 1 180 ? -12.895 -11.315 -44.364 1.00 93.06 180 GLY A CA 1
ATOM 1377 C C . GLY A 1 180 ? -13.112 -11.709 -42.898 1.00 93.06 180 GLY A C 1
ATOM 1378 O O . GLY A 1 180 ? -13.539 -12.824 -42.601 1.00 93.06 180 GLY A O 1
ATOM 1379 N N . ILE A 1 181 ? -12.913 -10.776 -41.959 1.00 92.94 181 ILE A N 1
ATOM 1380 C CA . ILE A 1 181 ? -13.210 -11.004 -40.533 1.00 92.94 181 ILE A CA 1
ATOM 1381 C C . ILE A 1 181 ? -14.706 -11.241 -40.305 1.00 92.94 181 ILE A C 1
ATOM 1383 O O . ILE A 1 181 ? -15.081 -12.062 -39.466 1.00 92.94 181 ILE A O 1
ATOM 1387 N N . GLU A 1 182 ? -15.577 -10.559 -41.047 1.00 91.12 182 GLU A N 1
ATOM 1388 C CA . GLU A 1 182 ? -17.027 -10.765 -40.971 1.00 91.12 182 GLU A CA 1
ATOM 1389 C C . GLU A 1 182 ? -17.449 -12.115 -41.585 1.00 91.12 182 GLU A C 1
ATOM 1391 O O . GLU A 1 182 ? -18.404 -12.733 -41.116 1.00 91.12 182 GLU A O 1
ATOM 1396 N N . GLN A 1 183 ? -16.702 -12.622 -42.570 1.00 91.25 183 GLN A N 1
ATOM 1397 C CA . GLN A 1 183 ? -16.942 -13.920 -43.212 1.00 91.25 183 GLN A CA 1
ATOM 1398 C C . GLN A 1 183 ? -16.464 -15.127 -42.393 1.00 91.25 183 GLN A C 1
ATOM 1400 O O . GLN A 1 183 ? -16.804 -16.258 -42.743 1.00 91.25 183 GLN A O 1
ATOM 1405 N N . LEU A 1 184 ? -15.727 -14.924 -41.291 1.00 91.69 184 LEU A N 1
ATOM 1406 C CA . LEU A 1 184 ? -15.297 -16.037 -40.441 1.00 91.69 184 LEU A CA 1
ATOM 1407 C C . LEU A 1 184 ? -16.509 -16.851 -39.928 1.00 91.69 184 LEU A C 1
ATOM 1409 O O . LEU A 1 184 ? -17.484 -16.254 -39.449 1.00 91.69 184 LEU A O 1
ATOM 1413 N N . PRO A 1 185 ? -16.458 -18.195 -39.975 1.00 90.38 185 PRO A N 1
ATOM 1414 C CA . PRO A 1 185 ? -17.525 -19.080 -39.510 1.00 90.38 185 PRO A CA 1
ATOM 1415 C C . PRO A 1 185 ? -17.526 -19.208 -37.974 1.00 90.38 185 PRO A C 1
ATOM 1417 O O . PRO A 1 185 ? -17.264 -20.275 -37.431 1.00 90.38 185 PRO A O 1
ATOM 1420 N N . LEU A 1 186 ? -17.780 -18.101 -37.270 1.00 88.62 186 LEU A N 1
ATOM 1421 C CA . LEU A 1 186 ? -17.887 -18.052 -35.806 1.00 88.62 186 LEU A CA 1
ATOM 1422 C C . LEU A 1 186 ? -19.359 -17.962 -35.390 1.00 88.62 186 LEU A C 1
ATOM 1424 O O . LEU A 1 186 ? -20.050 -17.031 -35.820 1.00 88.62 186 LEU A O 1
ATOM 1428 N N . ASP A 1 187 ? -19.810 -18.882 -34.537 1.00 84.94 187 ASP A N 1
ATOM 1429 C CA . ASP A 1 187 ? -21.132 -18.887 -33.906 1.00 84.94 187 ASP A CA 1
ATOM 1430 C C . ASP A 1 187 ? -21.034 -18.772 -32.372 1.00 84.94 187 ASP A C 1
ATOM 1432 O O . ASP A 1 187 ? -19.960 -18.936 -31.800 1.00 84.94 187 ASP A O 1
ATOM 1436 N N . GLY A 1 188 ? -22.149 -18.409 -31.721 1.00 84.25 188 GLY A N 1
ATOM 1437 C CA . GLY A 1 188 ? -22.346 -18.375 -30.261 1.00 84.25 188 GLY A CA 1
ATOM 1438 C C . GLY A 1 188 ? -21.081 -18.227 -29.401 1.00 84.25 188 GLY A C 1
ATOM 1439 O O . GLY A 1 188 ? -20.537 -17.129 -29.257 1.00 84.25 188 GLY A O 1
ATOM 1440 N N . ASP A 1 189 ? -20.637 -19.351 -28.831 1.00 84.81 189 ASP A N 1
ATOM 1441 C CA . ASP A 1 189 ? -19.507 -19.436 -27.900 1.00 84.81 189 ASP A CA 1
ATOM 1442 C C . ASP A 1 189 ? -18.152 -19.147 -28.564 1.00 84.81 189 ASP A C 1
ATOM 1444 O O . ASP A 1 189 ? -17.268 -18.568 -27.931 1.00 84.81 189 ASP A O 1
ATOM 1448 N N . ALA A 1 190 ? -17.978 -19.496 -29.843 1.00 86.38 190 ALA A N 1
ATOM 1449 C CA . ALA A 1 190 ? -16.761 -19.200 -30.594 1.00 86.38 190 ALA A CA 1
ATOM 1450 C C . ALA A 1 190 ? -16.632 -17.695 -30.886 1.00 86.38 190 ALA A C 1
ATOM 1452 O O . ALA A 1 190 ? -15.535 -17.144 -30.793 1.00 86.38 190 ALA A O 1
ATOM 1453 N N . GLU A 1 191 ? -17.744 -17.003 -31.176 1.00 87.25 191 GLU A N 1
ATOM 1454 C CA . GLU A 1 191 ? -17.753 -15.538 -31.314 1.00 87.25 191 GLU A CA 1
ATOM 1455 C C . GLU A 1 191 ? -17.432 -14.864 -29.969 1.00 87.25 191 GLU A C 1
ATOM 1457 O O . GLU A 1 191 ? -16.622 -13.940 -29.933 1.00 87.25 191 GLU A O 1
ATOM 1462 N N . ALA A 1 192 ? -17.996 -15.340 -28.854 1.00 83.94 192 ALA A N 1
ATOM 1463 C CA . ALA A 1 192 ? -17.685 -14.809 -27.524 1.00 83.94 192 ALA A CA 1
ATOM 1464 C C . ALA A 1 192 ? -16.206 -15.017 -27.147 1.00 83.94 192 ALA A C 1
ATOM 1466 O O . ALA A 1 192 ? -15.523 -14.067 -26.769 1.00 83.94 192 ALA A O 1
ATOM 1467 N N . ALA A 1 193 ? -15.683 -16.229 -27.342 1.00 87.12 193 ALA A N 1
ATOM 1468 C CA . ALA A 1 193 ? -14.285 -16.554 -27.081 1.00 87.12 193 ALA A CA 1
ATOM 1469 C C . ALA A 1 193 ? -13.312 -15.733 -27.942 1.00 87.12 193 ALA A C 1
ATOM 1471 O O . ALA A 1 193 ? -12.254 -15.328 -27.463 1.00 87.12 193 ALA A O 1
ATOM 1472 N N . PHE A 1 194 ? -13.670 -15.466 -29.200 1.00 91.56 194 PHE A N 1
ATOM 1473 C CA . PHE A 1 194 ? -12.918 -14.576 -30.082 1.00 91.56 194 PHE A CA 1
ATOM 1474 C C . PHE A 1 194 ? -12.862 -13.144 -29.536 1.00 91.56 194 PHE A C 1
ATOM 1476 O O . PHE A 1 194 ? -11.807 -12.512 -29.563 1.00 91.56 194 PHE A O 1
ATOM 1483 N N . LEU A 1 195 ? -13.986 -12.623 -29.036 1.00 85.31 195 LEU A N 1
ATOM 1484 C CA . LEU A 1 195 ? -14.066 -11.275 -28.467 1.00 85.31 195 LEU A CA 1
ATOM 1485 C C . LEU A 1 195 ? -13.246 -11.146 -27.176 1.00 85.31 195 LEU A C 1
ATOM 1487 O O . LEU A 1 195 ? -12.508 -10.170 -27.024 1.00 85.31 195 LEU A O 1
ATOM 1491 N N . ASP A 1 196 ? -13.337 -12.133 -26.284 1.00 83.88 196 ASP A N 1
ATOM 1492 C CA . ASP A 1 196 ? -12.553 -12.176 -25.046 1.00 83.88 196 ASP A CA 1
ATOM 1493 C C . ASP A 1 196 ? -11.050 -12.255 -25.345 1.00 83.88 196 ASP A C 1
ATOM 1495 O O . ASP A 1 196 ? -10.246 -11.525 -24.759 1.00 83.88 196 ASP A O 1
ATOM 1499 N N . GLU A 1 197 ? -10.660 -13.085 -26.316 1.00 92.88 197 GLU A N 1
ATOM 1500 C CA . GLU A 1 197 ? -9.265 -13.192 -26.738 1.00 92.88 197 GLU A CA 1
ATOM 1501 C C . GLU A 1 197 ? -8.773 -11.910 -27.424 1.00 92.88 197 GLU A C 1
ATOM 1503 O O . GLU A 1 197 ? -7.637 -11.496 -27.206 1.00 92.88 197 GLU A O 1
ATOM 1508 N N . ALA A 1 198 ? -9.615 -11.219 -28.202 1.00 89.06 198 ALA A N 1
ATOM 1509 C CA . ALA A 1 198 ? -9.249 -9.926 -28.781 1.00 89.06 198 ALA A CA 1
ATOM 1510 C C . ALA A 1 198 ? -8.901 -8.915 -27.678 1.00 89.06 198 ALA A C 1
ATOM 1512 O O . ALA A 1 198 ? -7.921 -8.178 -27.795 1.00 89.06 198 ALA A O 1
ATOM 1513 N N . HIS A 1 199 ? -9.657 -8.913 -26.576 1.00 82.69 199 HIS A N 1
ATOM 1514 C CA . HIS A 1 199 ? -9.360 -8.080 -25.414 1.00 82.69 199 HIS A CA 1
ATOM 1515 C C . HIS A 1 199 ? -8.020 -8.465 -24.757 1.00 82.69 199 HIS A C 1
ATOM 1517 O O . HIS A 1 199 ? -7.194 -7.590 -24.483 1.00 82.69 199 HIS A O 1
ATOM 1523 N N . ALA A 1 200 ? -7.746 -9.764 -24.596 1.00 83.69 200 ALA A N 1
ATOM 1524 C CA . ALA A 1 200 ? -6.455 -10.256 -24.108 1.00 83.69 200 ALA A CA 1
ATOM 1525 C C . ALA A 1 200 ? -5.283 -9.848 -25.027 1.00 83.69 200 ALA A C 1
ATOM 1527 O O . ALA A 1 200 ? -4.253 -9.366 -24.547 1.00 83.69 200 ALA A O 1
ATOM 1528 N N . GLY A 1 201 ? -5.457 -9.945 -26.348 1.00 86.50 201 GLY A N 1
ATOM 1529 C CA . GLY A 1 201 ? -4.475 -9.505 -27.342 1.00 86.50 201 GLY A CA 1
ATOM 1530 C C . GLY A 1 201 ? -4.157 -8.008 -27.250 1.00 86.50 201 GLY A C 1
ATOM 1531 O O . GLY A 1 201 ? -2.991 -7.614 -27.341 1.00 86.50 201 GLY A O 1
ATOM 1532 N N . PHE A 1 202 ? -5.159 -7.162 -26.984 1.00 85.00 202 PHE A N 1
ATOM 1533 C CA . PHE A 1 202 ? -4.934 -5.737 -26.715 1.00 85.00 202 PHE A CA 1
ATOM 1534 C C . PHE A 1 202 ? -4.102 -5.509 -25.450 1.00 85.00 202 PHE A C 1
ATOM 1536 O O . PHE A 1 202 ? -3.179 -4.693 -25.475 1.00 85.00 202 PHE A O 1
ATOM 1543 N N . HIS A 1 203 ? -4.360 -6.246 -24.368 1.00 79.88 203 HIS A N 1
ATOM 1544 C CA . HIS A 1 203 ? -3.555 -6.141 -23.149 1.00 79.88 203 HIS A CA 1
ATOM 1545 C C . HIS A 1 203 ? -2.091 -6.543 -23.365 1.00 79.88 203 HIS A C 1
ATOM 1547 O O . HIS A 1 203 ? -1.193 -5.893 -22.826 1.00 79.88 203 HIS A O 1
ATOM 1553 N N . LEU A 1 204 ? -1.815 -7.557 -24.191 1.00 84.62 204 LEU A N 1
ATOM 1554 C CA . LEU A 1 204 ? -0.437 -7.909 -24.555 1.00 84.62 204 LEU A CA 1
ATOM 1555 C C . LEU A 1 204 ? 0.258 -6.771 -25.314 1.00 84.62 204 LEU A C 1
ATOM 1557 O O . LEU A 1 204 ? 1.402 -6.434 -25.005 1.00 84.62 204 LEU A O 1
ATOM 1561 N N . ASN A 1 205 ? -0.442 -6.118 -26.247 1.00 86.19 205 ASN A N 1
ATOM 1562 C CA . ASN A 1 205 ? 0.088 -4.935 -26.927 1.00 86.19 205 ASN A CA 1
ATOM 1563 C C . ASN A 1 205 ? 0.360 -3.790 -25.945 1.00 86.19 205 ASN A C 1
ATOM 1565 O O . ASN A 1 205 ? 1.413 -3.162 -26.015 1.00 86.19 205 ASN A O 1
ATOM 1569 N N . GLN A 1 206 ? -0.536 -3.545 -24.988 1.00 83.88 206 GLN A N 1
ATOM 1570 C CA . GLN A 1 206 ? -0.327 -2.530 -23.953 1.00 83.88 206 GLN A CA 1
ATOM 1571 C C . GLN A 1 206 ? 0.915 -2.824 -23.095 1.00 83.88 206 GLN A C 1
ATOM 1573 O O . GLN A 1 206 ? 1.687 -1.904 -22.821 1.00 83.88 206 GLN A O 1
ATOM 1578 N N . ARG A 1 207 ? 1.154 -4.089 -22.708 1.00 83.19 207 ARG A N 1
ATOM 1579 C CA . ARG A 1 207 ? 2.377 -4.500 -21.985 1.00 83.19 207 ARG A CA 1
ATOM 1580 C C . ARG A 1 207 ? 3.634 -4.184 -22.795 1.00 83.19 207 ARG A C 1
ATOM 1582 O O . ARG A 1 207 ? 4.584 -3.634 -22.243 1.00 83.19 207 ARG A O 1
ATOM 1589 N N . LEU A 1 208 ? 3.612 -4.455 -24.102 1.00 89.12 208 LEU A N 1
ATOM 1590 C CA . LEU A 1 208 ? 4.740 -4.165 -24.991 1.00 89.12 208 LEU A CA 1
ATOM 1591 C C . LEU A 1 208 ? 4.990 -2.659 -25.103 1.00 89.12 208 LEU A C 1
ATOM 1593 O O . LEU A 1 208 ? 6.121 -2.211 -24.935 1.00 89.12 208 LEU A O 1
ATOM 1597 N N . LEU A 1 209 ? 3.940 -1.864 -25.316 1.00 88.31 209 LEU A N 1
ATOM 1598 C CA . LEU A 1 209 ? 4.050 -0.404 -25.392 1.00 88.31 209 LEU A CA 1
ATOM 1599 C C . LEU A 1 209 ? 4.564 0.205 -24.074 1.00 88.31 209 LEU A C 1
ATOM 1601 O O . LEU A 1 209 ? 5.334 1.163 -24.109 1.00 88.31 209 LEU A O 1
ATOM 1605 N N . ARG A 1 210 ? 4.193 -0.352 -22.913 1.00 82.19 210 ARG A N 1
ATOM 1606 C CA . ARG A 1 210 ? 4.753 0.051 -21.608 1.00 82.19 210 ARG A CA 1
ATOM 1607 C C . ARG A 1 210 ? 6.240 -0.283 -21.499 1.00 82.19 210 ARG A C 1
ATOM 1609 O O . ARG A 1 210 ? 7.018 0.584 -21.121 1.00 82.19 210 ARG A O 1
ATOM 1616 N N . ALA A 1 211 ? 6.639 -1.498 -21.873 1.00 82.31 211 ALA A N 1
ATOM 1617 C CA . ALA A 1 211 ? 8.045 -1.899 -21.848 1.00 82.31 211 ALA A CA 1
ATOM 1618 C C . ALA A 1 211 ? 8.912 -1.022 -22.773 1.00 82.31 211 ALA A C 1
ATOM 1620 O O . ALA A 1 211 ? 10.020 -0.642 -22.407 1.00 82.31 211 ALA A O 1
ATOM 1621 N N . LEU A 1 212 ? 8.383 -0.630 -23.936 1.00 88.69 212 LEU A N 1
ATOM 1622 C CA . LEU A 1 212 ? 9.046 0.292 -24.865 1.00 88.69 212 LEU A CA 1
ATOM 1623 C C . LEU A 1 212 ? 9.154 1.720 -24.314 1.00 88.69 212 LEU A C 1
ATOM 1625 O O . LEU A 1 212 ? 10.161 2.389 -24.547 1.00 88.69 212 LEU A O 1
ATOM 1629 N N . ALA A 1 213 ? 8.159 2.187 -23.553 1.00 83.06 213 ALA A N 1
ATOM 1630 C CA . ALA A 1 213 ? 8.249 3.470 -22.853 1.00 83.06 213 ALA A CA 1
ATOM 1631 C C . ALA A 1 213 ? 9.427 3.488 -21.868 1.00 83.06 213 ALA A C 1
ATOM 1633 O O . ALA A 1 213 ? 10.127 4.492 -21.762 1.00 83.06 213 ALA A O 1
ATOM 1634 N N . ASP A 1 214 ? 9.659 2.359 -21.196 1.00 75.75 214 ASP A N 1
ATOM 1635 C CA . ASP A 1 214 ? 10.700 2.209 -20.183 1.00 75.75 214 ASP A CA 1
ATOM 1636 C C . ASP A 1 214 ? 12.113 2.001 -20.786 1.00 75.75 214 ASP A C 1
ATOM 1638 O O . ASP A 1 214 ? 13.094 2.073 -20.051 1.00 75.75 214 ASP A O 1
ATOM 1642 N N . LEU A 1 215 ? 12.257 1.800 -22.106 1.00 78.62 215 LEU A N 1
ATOM 1643 C CA . LEU A 1 215 ? 13.559 1.547 -22.755 1.00 78.62 215 LEU A CA 1
ATOM 1644 C C . LEU A 1 215 ? 14.538 2.727 -22.641 1.00 78.62 215 LEU A C 1
ATOM 1646 O O . LEU A 1 215 ? 15.738 2.536 -22.445 1.00 78.62 215 LEU A O 1
ATOM 1650 N N . ASP A 1 216 ? 14.005 3.943 -22.751 1.00 69.25 216 ASP A N 1
ATOM 1651 C CA . ASP A 1 216 ? 14.753 5.188 -22.550 1.00 69.25 216 ASP A CA 1
ATOM 1652 C C . ASP A 1 216 ? 14.414 5.859 -21.220 1.00 69.25 216 ASP A C 1
ATOM 1654 O O . ASP A 1 216 ? 14.895 6.961 -20.936 1.00 69.25 216 ASP A O 1
ATOM 1658 N N . ALA A 1 217 ? 13.617 5.195 -20.373 1.00 60.19 217 ALA A N 1
ATOM 1659 C CA . ALA A 1 217 ? 13.528 5.619 -18.991 1.00 60.19 217 ALA A CA 1
ATOM 1660 C C . ALA A 1 217 ? 14.943 5.566 -18.397 1.00 60.19 217 ALA A C 1
ATOM 1662 O O . ALA A 1 217 ? 15.725 4.667 -18.730 1.00 60.19 217 ALA A O 1
ATOM 1663 N N . PRO A 1 218 ? 15.311 6.538 -17.545 1.00 51.72 218 PRO A N 1
ATOM 1664 C CA . PRO A 1 218 ? 16.608 6.523 -16.900 1.00 51.72 218 PRO A CA 1
ATOM 1665 C C . PRO A 1 218 ? 16.848 5.135 -16.309 1.00 51.72 218 PRO A C 1
ATOM 1667 O O . PRO A 1 218 ? 16.003 4.634 -15.567 1.00 51.72 218 PRO A O 1
ATOM 1670 N N . ALA A 1 219 ? 17.986 4.538 -16.679 1.00 47.47 219 ALA A N 1
ATOM 1671 C CA . ALA A 1 219 ? 18.381 3.203 -16.251 1.00 47.47 219 ALA A CA 1
ATOM 1672 C C . ALA A 1 219 ? 18.145 3.001 -14.747 1.00 47.47 219 ALA A C 1
ATOM 1674 O O . ALA A 1 219 ? 18.170 3.979 -13.985 1.00 47.47 219 ALA A O 1
ATOM 1675 N N . ALA A 1 220 ? 17.956 1.727 -14.371 1.00 54.75 220 ALA A N 1
ATOM 1676 C CA . ALA A 1 220 ? 18.111 1.179 -13.024 1.00 54.75 220 ALA A CA 1
ATOM 1677 C C . ALA A 1 220 ? 18.823 2.155 -12.085 1.00 54.75 220 ALA A C 1
ATOM 1679 O O . ALA A 1 220 ? 19.908 2.636 -12.431 1.00 54.75 220 ALA A O 1
ATOM 1680 N N . LEU A 1 221 ? 18.209 2.465 -10.933 1.00 60.50 221 LEU A N 1
ATOM 1681 C CA . LEU A 1 221 ? 18.763 3.440 -9.991 1.00 60.50 221 LEU A CA 1
ATOM 1682 C C . LEU A 1 221 ? 20.264 3.225 -9.865 1.00 60.50 221 LEU A C 1
ATOM 1684 O O . LEU A 1 221 ? 20.666 2.083 -9.624 1.00 60.50 221 LEU A O 1
ATOM 1688 N N . PRO A 1 222 ? 21.094 4.275 -9.998 1.00 61.56 222 PRO A N 1
ATOM 1689 C CA . PRO A 1 222 ? 22.494 4.134 -9.672 1.00 61.56 222 PRO A CA 1
ATOM 1690 C C . PRO A 1 222 ? 22.542 3.641 -8.229 1.00 61.56 222 PRO A C 1
ATOM 1692 O O . PRO A 1 222 ? 22.211 4.380 -7.302 1.00 61.56 222 PRO A O 1
ATOM 1695 N N . LEU A 1 223 ? 22.872 2.360 -8.057 1.00 65.75 223 LEU A N 1
ATOM 1696 C CA . LEU A 1 223 ? 22.977 1.668 -6.774 1.00 65.75 223 LEU A CA 1
ATOM 1697 C C . LEU A 1 223 ? 23.746 2.537 -5.772 1.00 65.75 223 LEU A C 1
ATOM 1699 O O . LEU A 1 223 ? 23.393 2.634 -4.601 1.00 65.75 223 LEU A O 1
ATOM 1703 N N . GLU A 1 224 ? 24.748 3.245 -6.281 1.00 68.88 224 GLU A N 1
ATOM 1704 C CA . GLU A 1 224 ? 25.547 4.222 -5.563 1.00 68.88 224 GLU A CA 1
ATOM 1705 C C . GLU A 1 224 ? 24.744 5.399 -4.975 1.00 68.88 224 GLU A C 1
ATOM 1707 O O . GLU A 1 224 ? 24.940 5.722 -3.807 1.00 68.88 224 GLU A O 1
ATOM 1712 N N . LEU A 1 225 ? 23.812 6.011 -5.721 1.00 72.06 225 LEU A N 1
ATOM 1713 C CA . LEU A 1 225 ? 22.975 7.117 -5.227 1.00 72.06 225 LEU A CA 1
ATOM 1714 C C . LEU A 1 225 ? 22.044 6.649 -4.105 1.00 72.06 225 LEU A C 1
ATOM 1716 O O . LEU A 1 225 ? 21.925 7.314 -3.077 1.00 72.06 225 LEU A O 1
ATOM 1720 N N . LEU A 1 226 ? 21.422 5.477 -4.268 1.00 72.00 226 LEU A N 1
ATOM 1721 C CA . LEU A 1 226 ? 20.585 4.897 -3.219 1.00 72.00 226 LEU A CA 1
ATOM 1722 C C . LEU A 1 226 ? 21.401 4.589 -1.967 1.00 72.00 226 LEU A C 1
ATOM 1724 O O . LEU A 1 226 ? 21.011 4.992 -0.881 1.00 72.00 226 LEU A O 1
ATOM 1728 N N . LEU A 1 227 ? 22.557 3.938 -2.105 1.00 74.25 227 LEU A N 1
ATOM 1729 C CA . LEU A 1 227 ? 23.414 3.619 -0.961 1.00 74.25 227 LEU A CA 1
ATOM 1730 C C . LEU A 1 227 ? 23.968 4.865 -0.256 1.00 74.25 227 LEU A C 1
ATOM 1732 O O . LEU A 1 227 ? 24.189 4.815 0.953 1.00 74.25 227 LEU A O 1
ATOM 1736 N N . ARG A 1 228 ? 24.193 5.961 -0.991 1.00 81.50 228 ARG A N 1
ATOM 1737 C CA . ARG A 1 228 ? 24.708 7.228 -0.454 1.00 81.50 228 ARG A CA 1
ATOM 1738 C C . ARG A 1 228 ? 23.672 7.967 0.392 1.00 81.50 228 ARG A C 1
ATOM 1740 O O . ARG A 1 228 ? 24.020 8.495 1.445 1.00 81.50 228 ARG A O 1
ATOM 1747 N N . HIS A 1 229 ? 22.419 7.996 -0.059 1.00 81.12 229 HIS A N 1
ATOM 1748 C CA . HIS A 1 229 ? 21.342 8.746 0.600 1.00 81.12 229 HIS A CA 1
ATOM 1749 C C . HIS A 1 229 ? 20.498 7.908 1.555 1.00 81.12 229 HIS A C 1
ATOM 1751 O O . HIS A 1 229 ? 19.785 8.472 2.390 1.00 81.12 229 HIS A O 1
ATOM 1757 N N . ASP A 1 230 ? 20.563 6.578 1.454 1.00 78.81 230 ASP A N 1
ATOM 1758 C CA . ASP A 1 230 ? 19.783 5.690 2.301 1.00 78.81 230 ASP A CA 1
ATOM 1759 C C . ASP A 1 230 ? 20.232 5.774 3.763 1.00 78.81 230 ASP A C 1
ATOM 1761 O O . ASP A 1 230 ? 21.255 5.233 4.197 1.00 78.81 230 ASP A O 1
ATOM 1765 N N . ARG A 1 231 ? 19.418 6.485 4.538 1.00 83.06 231 ARG A N 1
ATOM 1766 C CA . ARG A 1 231 ? 19.605 6.713 5.963 1.00 83.06 231 ARG A CA 1
ATOM 1767 C C . ARG A 1 231 ? 18.296 6.455 6.703 1.00 83.06 231 ARG A C 1
ATOM 1769 O O . ARG A 1 231 ? 17.220 6.632 6.129 1.00 83.06 231 ARG A O 1
ATOM 1776 N N . PRO A 1 232 ? 18.350 6.081 7.993 1.00 81.44 232 PRO A N 1
ATOM 1777 C CA . PRO A 1 232 ? 17.145 5.900 8.786 1.00 81.44 232 PRO A CA 1
ATOM 1778 C C . PRO A 1 232 ? 16.328 7.191 8.872 1.00 81.44 232 PRO A C 1
ATOM 1780 O O . PRO A 1 232 ? 16.753 8.159 9.501 1.00 81.44 232 PRO A O 1
ATOM 1783 N N . VAL A 1 233 ? 15.145 7.178 8.261 1.00 85.88 233 VAL A N 1
ATOM 1784 C CA . VAL A 1 233 ? 14.167 8.272 8.304 1.00 85.88 233 VAL A CA 1
ATOM 1785 C C . VAL A 1 233 ? 12.788 7.732 8.684 1.00 85.88 233 VAL A C 1
ATOM 1787 O O . VAL A 1 233 ? 12.522 6.529 8.536 1.00 85.88 233 VAL A O 1
ATOM 1790 N N . PRO A 1 234 ? 11.884 8.576 9.208 1.00 85.75 234 PRO A N 1
ATOM 1791 C CA . PRO A 1 234 ? 10.513 8.162 9.448 1.00 85.75 234 PRO A CA 1
ATOM 1792 C C . PRO A 1 234 ? 9.832 7.645 8.176 1.00 85.75 234 PRO A C 1
ATOM 1794 O O . PRO A 1 234 ? 10.045 8.136 7.072 1.00 85.75 234 PRO A O 1
ATOM 1797 N N . ARG A 1 235 ? 8.909 6.690 8.340 1.00 83.31 235 ARG A N 1
ATOM 1798 C CA . ARG A 1 235 ? 8.013 6.250 7.250 1.00 83.31 235 ARG A CA 1
ATOM 1799 C C . ARG A 1 235 ? 6.967 7.306 6.871 1.00 83.31 235 ARG A C 1
ATOM 1801 O O . ARG A 1 235 ? 6.162 7.061 5.971 1.00 83.31 235 ARG A O 1
ATOM 1808 N N . TYR A 1 236 ? 6.926 8.407 7.627 1.00 89.69 236 TYR A N 1
ATOM 1809 C CA . TYR A 1 236 ? 5.952 9.491 7.534 1.00 89.69 236 TYR A CA 1
ATOM 1810 C C . TYR A 1 236 ? 4.510 9.002 7.387 1.00 89.69 236 TYR A C 1
ATOM 1812 O O . TYR A 1 236 ? 3.745 9.590 6.640 1.00 89.69 236 TYR A O 1
ATOM 1820 N N . THR A 1 237 ? 4.119 7.912 8.072 1.00 85.94 237 THR A N 1
ATOM 1821 C CA . THR A 1 237 ? 2.709 7.448 8.160 1.00 85.94 237 THR A CA 1
ATOM 1822 C C . THR A 1 237 ? 1.777 8.560 8.632 1.00 85.94 237 THR A C 1
ATOM 1824 O O . THR A 1 237 ? 0.626 8.623 8.224 1.00 85.94 237 THR A O 1
ATOM 1827 N N . SER A 1 238 ? 2.320 9.461 9.445 1.00 89.69 238 SER A N 1
ATOM 1828 C CA . SER A 1 238 ? 1.776 10.767 9.773 1.00 89.69 238 SER A CA 1
ATOM 1829 C C . SER A 1 238 ? 2.926 11.764 9.917 1.00 89.69 238 SER A C 1
ATOM 1831 O O . SER A 1 238 ? 4.074 11.374 10.172 1.00 89.69 238 SER A O 1
ATOM 1833 N N . TYR A 1 239 ? 2.598 13.050 9.831 1.00 92.00 239 TYR A N 1
ATOM 1834 C CA . TYR A 1 239 ? 3.420 14.121 10.380 1.00 92.00 239 TYR A CA 1
ATOM 1835 C C . TYR A 1 239 ? 2.559 15.012 11.297 1.00 92.00 239 TYR A C 1
ATOM 1837 O O . TYR A 1 239 ? 1.456 15.390 10.888 1.00 92.00 239 TYR A O 1
ATOM 1845 N N . PRO A 1 240 ? 2.998 15.327 12.530 1.00 92.62 240 PRO A N 1
ATOM 1846 C CA . PRO A 1 240 ? 4.175 14.782 13.212 1.00 92.62 240 PRO A CA 1
ATOM 1847 C C . PRO A 1 240 ? 4.134 13.255 13.347 1.00 92.62 240 PRO A C 1
ATOM 1849 O O . PRO A 1 240 ? 3.078 12.622 13.244 1.00 92.62 240 PRO A O 1
ATOM 1852 N N . THR A 1 241 ? 5.300 12.649 13.551 1.00 91.69 241 THR A N 1
ATOM 1853 C CA . THR A 1 241 ? 5.392 11.197 13.743 1.00 91.69 241 THR A CA 1
ATOM 1854 C C . THR A 1 241 ? 4.914 10.811 15.145 1.00 91.69 241 THR A C 1
ATOM 1856 O O . THR A 1 241 ? 4.910 11.628 16.065 1.00 91.69 241 THR A O 1
ATOM 1859 N N . ALA A 1 242 ? 4.603 9.530 15.359 1.00 89.81 242 ALA A N 1
ATOM 1860 C CA . ALA A 1 242 ? 4.236 9.022 16.683 1.00 89.81 242 ALA A CA 1
ATOM 1861 C C . ALA A 1 242 ? 5.339 9.214 17.751 1.00 89.81 242 ALA A C 1
ATOM 1863 O O . ALA A 1 242 ? 5.083 9.026 18.937 1.00 89.81 242 ALA A O 1
ATOM 1864 N N . GLN A 1 243 ? 6.577 9.557 17.380 1.00 87.25 243 GLN A N 1
ATOM 1865 C CA . GLN A 1 243 ? 7.630 9.874 18.354 1.00 87.25 243 GLN A CA 1
ATOM 1866 C C . GLN A 1 243 ? 7.412 11.228 19.033 1.00 87.25 243 GLN A C 1
ATOM 1868 O O . GLN A 1 243 ? 7.869 11.410 20.156 1.00 87.25 243 GLN A O 1
ATOM 1873 N N . SER A 1 244 ? 6.691 12.142 18.383 1.00 90.69 244 SER A N 1
ATOM 1874 C CA . SER A 1 244 ? 6.319 13.438 18.951 1.00 90.69 244 SER A CA 1
ATOM 1875 C C . SER A 1 244 ? 5.185 13.328 19.974 1.00 90.69 244 SER A C 1
ATOM 1877 O O . SER A 1 244 ? 4.834 14.326 20.592 1.00 90.69 244 SER A O 1
ATOM 1879 N N . PHE A 1 245 ? 4.590 12.140 20.151 1.00 94.81 245 PHE A N 1
ATOM 1880 C CA . PHE A 1 245 ? 3.475 11.964 21.076 1.00 94.81 245 PHE A CA 1
ATOM 1881 C C . PHE A 1 245 ? 3.976 11.976 22.518 1.00 94.81 245 PHE A C 1
ATOM 1883 O O . PHE A 1 245 ? 4.902 11.240 22.867 1.00 94.81 245 PHE A O 1
ATOM 1890 N N . HIS A 1 246 ? 3.311 12.755 23.362 1.00 95.62 246 HIS A N 1
ATOM 1891 C CA . HIS A 1 246 ? 3.641 12.933 24.770 1.00 95.62 246 HIS A CA 1
ATOM 1892 C C . HIS A 1 246 ? 2.394 12.774 25.651 1.00 95.62 246 HIS A C 1
ATOM 1894 O O . HIS A 1 246 ? 1.266 12.896 25.180 1.00 95.62 246 HIS A O 1
ATOM 1900 N N . ALA A 1 247 ? 2.601 12.523 26.945 1.00 96.00 247 ALA A N 1
ATOM 1901 C CA . ALA A 1 247 ? 1.528 12.284 27.919 1.00 96.00 247 ALA A CA 1
ATOM 1902 C C . ALA A 1 247 ? 0.720 13.544 28.299 1.00 96.00 247 ALA A C 1
ATOM 1904 O O . ALA A 1 247 ? -0.227 13.462 29.068 1.00 96.00 247 ALA A O 1
ATOM 1905 N N . GLY A 1 248 ? 1.106 14.718 27.782 1.00 95.88 248 GLY A N 1
ATOM 1906 C CA . GLY A 1 248 ? 0.368 15.972 27.990 1.00 95.88 248 GLY A CA 1
ATOM 1907 C C . GLY A 1 248 ? -0.875 16.108 27.106 1.00 95.88 248 GLY A C 1
ATOM 1908 O O . GLY A 1 248 ? -1.639 17.047 27.289 1.00 95.88 248 GLY A O 1
ATOM 1909 N N . VAL A 1 249 ? -1.056 15.193 26.149 1.00 97.06 249 VAL A N 1
ATOM 1910 C CA . VAL A 1 249 ? -2.302 15.018 25.402 1.00 97.06 249 VAL A CA 1
ATOM 1911 C C . VAL A 1 249 ? -2.933 13.708 25.855 1.00 97.06 249 VAL A C 1
ATOM 1913 O O . VAL A 1 249 ? -2.351 12.639 25.652 1.00 97.06 249 VAL A O 1
ATOM 1916 N N . ASP A 1 250 ? -4.106 13.804 26.472 1.00 96.06 250 ASP A N 1
ATOM 1917 C CA . ASP A 1 250 ? -4.773 12.714 27.178 1.00 96.06 250 ASP A CA 1
ATOM 1918 C C . ASP A 1 250 ? -6.204 12.462 26.660 1.00 96.06 250 ASP A C 1
ATOM 1920 O O . ASP A 1 250 ? -6.624 12.949 25.604 1.00 96.06 250 ASP A O 1
ATOM 1924 N N . GLY A 1 251 ? -6.965 11.652 27.402 1.00 96.81 251 GLY A N 1
ATOM 1925 C CA . GLY A 1 251 ? -8.342 11.309 27.055 1.00 96.81 251 GLY A CA 1
ATOM 1926 C C . GLY A 1 251 ? -9.288 12.508 27.026 1.00 96.81 251 GLY A C 1
ATOM 1927 O O . GLY A 1 251 ? -10.214 12.514 26.220 1.00 96.81 251 GLY A O 1
ATOM 1928 N N . ASN A 1 252 ? -9.052 13.542 27.836 1.00 97.12 252 ASN A N 1
ATOM 1929 C CA . ASN A 1 252 ? -9.906 14.727 27.862 1.00 97.12 252 ASN A CA 1
ATOM 1930 C C . ASN A 1 252 ? -9.790 15.512 26.556 1.00 97.12 252 ASN A C 1
ATOM 1932 O O . ASN A 1 252 ? -10.788 16.041 26.075 1.00 97.12 252 ASN A O 1
ATOM 1936 N N . ASN A 1 253 ? -8.599 15.546 25.947 1.00 97.88 253 ASN A N 1
ATOM 1937 C CA . ASN A 1 253 ? -8.420 16.168 24.637 1.00 97.88 253 ASN A CA 1
ATOM 1938 C C . ASN A 1 253 ? -9.239 15.455 23.556 1.00 97.88 253 ASN A C 1
ATOM 1940 O O . ASN A 1 253 ? -9.880 16.124 22.752 1.00 97.88 253 ASN A O 1
ATOM 1944 N N . LEU A 1 254 ? -9.252 14.117 23.560 1.00 98.00 254 LEU A N 1
ATOM 1945 C CA . LEU A 1 254 ? -10.066 13.340 22.622 1.00 98.00 254 LEU A CA 1
ATOM 1946 C C . LEU A 1 254 ? -11.561 13.589 22.844 1.00 98.00 254 LEU A C 1
ATOM 1948 O O . LEU A 1 254 ? -12.278 13.848 21.886 1.00 98.00 254 LEU A O 1
ATOM 1952 N N . MET A 1 255 ? -12.026 13.553 24.095 1.00 98.06 255 MET A N 1
ATOM 1953 C CA . MET A 1 255 ? -13.440 13.794 24.410 1.00 98.06 255 MET A CA 1
ATOM 1954 C C . MET A 1 255 ? -13.876 15.205 24.015 1.00 98.06 255 MET A C 1
ATOM 1956 O O . MET A 1 255 ? -14.962 15.375 23.474 1.00 98.06 255 MET A O 1
ATOM 1960 N N . ALA A 1 256 ? -13.022 16.208 24.238 1.00 97.38 256 ALA A N 1
ATOM 1961 C CA . ALA A 1 256 ? -13.286 17.578 23.816 1.00 97.38 256 ALA A CA 1
ATOM 1962 C C . ALA A 1 256 ? -13.366 17.710 22.289 1.00 97.38 256 ALA A C 1
ATOM 1964 O O . ALA A 1 256 ? -14.230 18.432 21.804 1.00 97.38 256 ALA A O 1
ATOM 1965 N N . GLU A 1 257 ? -12.508 17.012 21.537 1.00 97.19 257 GLU A N 1
ATOM 1966 C CA . GLU A 1 257 ? -12.564 17.014 20.069 1.00 97.19 257 GLU A CA 1
ATOM 1967 C C . GLU A 1 257 ? -13.830 16.315 19.553 1.00 97.19 257 GLU A C 1
ATOM 1969 O O . GLU A 1 257 ? -14.505 16.849 18.679 1.00 97.19 257 GLU A O 1
ATOM 1974 N N . LEU A 1 258 ? -14.209 15.176 20.145 1.00 96.75 258 LEU A N 1
ATOM 1975 C CA . LEU A 1 258 ? -15.439 14.453 19.797 1.00 96.75 258 LEU A CA 1
ATOM 1976 C C . LEU A 1 258 ? -16.718 15.232 20.134 1.00 96.75 258 LEU A C 1
ATOM 1978 O O . LEU A 1 258 ? -17.714 15.091 19.431 1.00 96.75 258 LEU A O 1
ATOM 1982 N N . ALA A 1 259 ? -16.686 16.070 21.172 1.00 97.19 259 ALA A N 1
ATOM 1983 C CA . ALA A 1 259 ? -17.807 16.922 21.564 1.00 97.19 259 ALA A CA 1
ATOM 1984 C C . ALA A 1 259 ? -18.056 18.098 20.605 1.00 97.19 259 ALA A C 1
ATOM 1986 O O . ALA A 1 259 ? -19.075 18.785 20.722 1.00 97.19 259 ALA A O 1
ATOM 1987 N N . ARG A 1 260 ? -17.146 18.362 19.657 1.00 95.12 260 ARG A N 1
ATOM 1988 C CA . ARG A 1 260 ? -17.331 19.419 18.658 1.00 95.12 260 ARG A CA 1
ATOM 1989 C C . ARG A 1 260 ? -18.405 18.985 17.653 1.00 95.12 260 ARG A C 1
ATOM 1991 O O . ARG A 1 260 ? -18.307 17.888 17.106 1.00 95.12 260 ARG A O 1
ATOM 1998 N N . PRO A 1 261 ? -19.414 19.828 17.371 1.00 92.44 261 PRO A N 1
ATOM 1999 C CA . PRO A 1 261 ? -20.423 19.507 16.371 1.00 92.44 261 PRO A CA 1
ATOM 2000 C C . PRO A 1 261 ? -19.797 19.310 14.988 1.00 92.44 261 PRO A C 1
ATOM 2002 O O . PRO A 1 261 ? -19.062 20.172 14.506 1.00 92.44 261 PRO A O 1
ATOM 2005 N N . SER A 1 262 ? -20.108 18.183 14.358 1.00 91.00 262 SER A N 1
ATOM 2006 C CA . SER A 1 262 ? -19.743 17.868 12.980 1.00 91.00 262 SER A CA 1
ATOM 2007 C C . SER A 1 262 ? -20.709 16.813 12.449 1.00 91.00 262 SER A C 1
ATOM 2009 O O . SER A 1 262 ? -21.023 15.852 13.150 1.00 91.00 262 SER A O 1
ATOM 2011 N N . ASP A 1 263 ? -21.182 17.005 11.226 1.00 86.69 263 ASP A N 1
ATOM 2012 C CA . ASP A 1 263 ? -21.973 16.056 10.442 1.00 86.69 263 ASP A CA 1
ATOM 2013 C C . ASP A 1 263 ? -21.129 15.319 9.387 1.00 86.69 263 ASP A C 1
ATOM 2015 O O . ASP A 1 263 ? -21.603 14.365 8.768 1.00 86.69 263 ASP A O 1
ATOM 2019 N N . GLU A 1 264 ? -19.861 15.710 9.230 1.00 92.69 264 GLU A N 1
ATOM 2020 C CA . GLU A 1 264 ? -18.928 15.091 8.294 1.00 92.69 264 GLU A CA 1
ATOM 2021 C C . GLU A 1 264 ? -18.667 13.621 8.660 1.00 92.69 264 GLU A C 1
ATOM 2023 O O . GLU A 1 264 ? -18.407 13.309 9.838 1.00 92.69 264 GLU A O 1
ATOM 2028 N N . PRO A 1 265 ? -18.669 12.707 7.672 1.00 94.50 265 PRO A N 1
ATOM 2029 C CA . PRO A 1 265 ? -18.352 11.309 7.905 1.00 94.50 265 PRO A CA 1
ATOM 2030 C C . PRO A 1 265 ? -16.956 11.094 8.500 1.00 94.50 265 PRO A C 1
ATOM 2032 O O . PRO A 1 265 ? -16.043 11.908 8.354 1.00 94.50 265 PRO A O 1
ATOM 2035 N N . MET A 1 266 ? -16.774 9.943 9.140 1.00 95.44 266 MET A N 1
ATOM 2036 C CA . MET A 1 266 ? -15.520 9.536 9.769 1.00 95.44 266 MET A CA 1
ATOM 2037 C C . MET A 1 266 ? -14.971 8.240 9.180 1.00 95.44 266 MET A C 1
ATOM 2039 O O . MET A 1 266 ? -15.681 7.436 8.568 1.00 95.44 266 MET A O 1
ATOM 2043 N N . SER A 1 267 ? -13.688 8.019 9.436 1.00 97.12 267 SER A N 1
ATOM 2044 C CA . SER A 1 267 ? -13.043 6.719 9.358 1.00 97.12 267 SER A CA 1
ATOM 2045 C C . SER A 1 267 ? -12.948 6.102 10.758 1.00 97.12 267 SER A C 1
ATOM 2047 O O . SER A 1 267 ? -12.589 6.782 11.719 1.00 97.12 267 SER A O 1
ATOM 2049 N N . LEU A 1 268 ? -13.255 4.813 10.890 1.00 98.12 268 LEU A N 1
ATOM 2050 C CA . LEU A 1 268 ? -13.121 4.044 12.125 1.00 98.12 268 LEU A CA 1
ATOM 2051 C C . LEU A 1 268 ? -12.062 2.954 11.944 1.00 98.12 268 LEU A C 1
ATOM 2053 O O . LEU A 1 268 ? -12.215 2.043 11.129 1.00 98.12 268 LEU A O 1
ATOM 2057 N N . TYR A 1 269 ? -11.007 3.012 12.753 1.00 98.38 269 TYR A N 1
ATOM 2058 C CA . TYR A 1 269 ? -10.011 1.952 12.867 1.00 98.38 269 TYR A CA 1
ATOM 2059 C C . TYR A 1 269 ? -10.243 1.139 14.136 1.00 98.38 269 TYR A C 1
ATOM 2061 O O . TYR A 1 269 ? -10.244 1.684 15.239 1.00 98.38 269 TYR A O 1
ATOM 2069 N N . VAL A 1 270 ? -10.374 -0.177 13.987 1.00 98.75 270 VAL A N 1
ATOM 2070 C CA . VAL A 1 270 ? -10.492 -1.111 15.107 1.00 98.75 270 VAL A CA 1
ATOM 2071 C C . VAL A 1 270 ? -9.236 -1.965 15.178 1.00 98.75 270 VAL A C 1
ATOM 2073 O O . VAL A 1 270 ? -8.942 -2.740 14.265 1.00 98.75 270 VAL A O 1
ATOM 2076 N N . HIS A 1 271 ? -8.498 -1.842 16.278 1.00 98.56 271 HIS A N 1
ATOM 2077 C CA . HIS A 1 271 ? -7.315 -2.656 16.515 1.00 98.56 271 HIS A CA 1
ATOM 2078 C C . HIS A 1 271 ? -7.694 -3.990 17.167 1.00 98.56 271 HIS A C 1
ATOM 2080 O O . HIS A 1 271 ? -8.152 -4.009 18.301 1.00 98.56 271 HIS A O 1
ATOM 2086 N N . LEU A 1 272 ? -7.461 -5.118 16.498 1.00 98.31 272 LEU A N 1
ATOM 2087 C CA . LEU A 1 272 ? -7.714 -6.465 17.020 1.00 98.31 272 LEU A CA 1
ATOM 2088 C C . LEU A 1 272 ? -6.375 -7.186 17.237 1.00 98.31 272 LEU A C 1
ATOM 2090 O O . LEU A 1 272 ? -5.781 -7.675 16.276 1.00 98.31 272 LEU A O 1
ATOM 2094 N N . PRO A 1 273 ? -5.855 -7.274 18.477 1.00 97.44 273 PRO A N 1
ATOM 2095 C CA . PRO A 1 273 ? -4.447 -7.599 18.705 1.00 97.44 273 PRO A CA 1
ATOM 2096 C C . PRO A 1 273 ? -4.123 -9.098 18.623 1.00 97.44 273 PRO A C 1
ATOM 2098 O O . PRO A 1 273 ? -2.964 -9.468 18.766 1.00 97.44 273 PRO A O 1
ATOM 2101 N N . PHE A 1 274 ? -5.096 -9.991 18.464 1.00 97.88 274 PHE A N 1
ATOM 2102 C CA . PHE A 1 274 ? -4.876 -11.427 18.657 1.00 97.88 274 PHE A CA 1
ATOM 2103 C C . PHE A 1 274 ? -4.235 -12.107 17.445 1.00 97.88 274 PHE A C 1
ATOM 2105 O O . PHE A 1 274 ? -4.653 -11.882 16.316 1.00 97.88 274 PHE A O 1
ATOM 2112 N N . CYS A 1 275 ? -3.262 -12.986 17.694 1.00 96.56 275 CYS A N 1
ATOM 2113 C CA . CYS A 1 275 ? -2.671 -13.884 16.698 1.00 96.56 275 CYS A CA 1
ATOM 2114 C C . CYS A 1 275 ? -2.575 -15.309 17.265 1.00 96.56 275 CYS A C 1
ATOM 2116 O O . CYS A 1 275 ? -2.317 -15.486 18.457 1.00 96.56 275 CYS A O 1
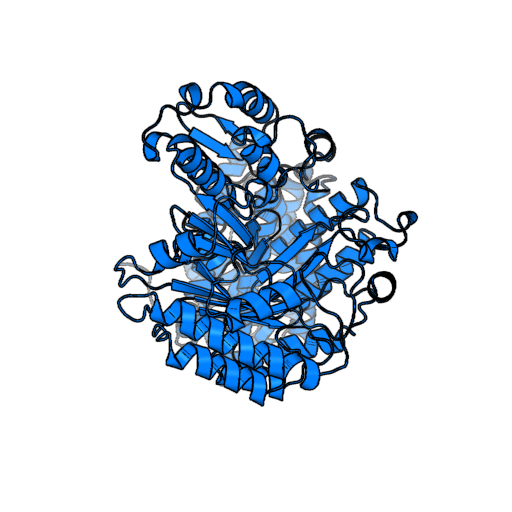ATOM 2118 N N . HIS A 1 276 ? -2.705 -16.333 16.416 1.00 94.50 276 HIS A N 1
ATOM 2119 C CA . HIS A 1 276 ? -2.412 -17.716 16.821 1.00 94.50 276 HIS A CA 1
ATOM 2120 C C . HIS A 1 276 ? -0.909 -17.929 17.026 1.00 94.50 276 HIS A C 1
ATOM 2122 O O . HIS A 1 276 ? -0.483 -18.527 18.013 1.00 94.50 276 HIS A O 1
ATOM 2128 N N . GLU A 1 277 ? -0.093 -17.396 16.118 1.00 93.06 277 GLU A N 1
ATOM 2129 C CA . GLU A 1 277 ? 1.346 -17.635 16.097 1.00 93.06 277 GLU A CA 1
ATOM 2130 C C . GLU A 1 277 ? 2.151 -16.340 16.051 1.00 93.06 277 GLU A C 1
ATOM 2132 O O . GLU A 1 277 ? 1.671 -15.282 15.645 1.00 93.06 277 GLU A O 1
ATOM 2137 N N . SER A 1 278 ? 3.406 -16.429 16.495 1.00 93.75 278 SER A N 1
ATOM 2138 C CA . SER A 1 278 ? 4.325 -15.292 16.508 1.00 93.75 278 SER A CA 1
ATOM 2139 C C . SER A 1 278 ? 5.208 -15.319 15.265 1.00 93.75 278 SER A C 1
ATOM 2141 O O . SER A 1 278 ? 6.201 -16.042 15.240 1.00 93.75 278 SER A O 1
ATOM 2143 N N . CYS A 1 279 ? 4.889 -14.496 14.268 1.00 96.25 279 CYS A N 1
ATOM 2144 C CA . CYS A 1 279 ? 5.769 -14.262 13.120 1.00 96.25 279 CYS A CA 1
ATOM 2145 C C . CYS A 1 279 ? 7.009 -13.489 13.583 1.00 96.25 279 CYS A C 1
ATOM 2147 O O . CYS A 1 279 ? 6.877 -12.387 14.125 1.00 96.25 279 CYS A O 1
ATOM 2149 N N . TRP A 1 280 ? 8.214 -14.024 13.387 1.00 97.19 280 TRP A N 1
ATOM 2150 C CA . TRP A 1 280 ? 9.421 -13.449 13.993 1.00 97.19 280 TRP A CA 1
ATOM 2151 C C . TRP A 1 280 ? 9.820 -12.092 13.410 1.00 97.19 280 TRP A C 1
ATOM 2153 O O . TRP A 1 280 ? 10.468 -11.312 14.101 1.00 97.19 280 TRP A O 1
ATOM 2163 N N . PHE A 1 281 ? 9.368 -11.767 12.197 1.00 95.00 281 PHE A N 1
ATOM 2164 C CA . PHE A 1 281 ? 9.554 -10.449 11.584 1.00 95.00 281 PHE A CA 1
ATOM 2165 C C . PHE A 1 281 ? 8.638 -9.357 12.172 1.00 95.00 281 PHE A C 1
ATOM 2167 O O . PHE A 1 281 ? 8.943 -8.171 12.039 1.00 95.00 281 PHE A O 1
ATOM 2174 N N . CYS A 1 282 ? 7.514 -9.727 12.798 1.00 94.06 282 CYS A N 1
ATOM 2175 C CA . CYS A 1 282 ? 6.382 -8.827 13.030 1.00 94.06 282 CYS A CA 1
ATOM 2176 C C . CYS A 1 282 ? 6.693 -7.688 14.017 1.00 94.06 282 CYS A C 1
ATOM 2178 O O . CYS A 1 282 ? 7.119 -7.921 15.153 1.00 94.06 282 CYS A O 1
ATOM 2180 N N . GLY A 1 283 ? 6.419 -6.452 13.580 1.00 90.25 283 GLY A N 1
ATOM 2181 C CA . GLY A 1 283 ? 6.527 -5.226 14.378 1.00 90.25 283 GLY A CA 1
ATOM 2182 C C . GLY A 1 283 ? 5.196 -4.672 14.902 1.00 90.25 283 GLY A C 1
ATOM 2183 O O . GLY A 1 283 ? 5.194 -3.629 15.559 1.00 90.25 283 GLY A O 1
ATOM 2184 N N . CYS A 1 284 ? 4.071 -5.336 14.621 1.00 91.75 284 CYS A N 1
ATOM 2185 C CA . CYS A 1 284 ? 2.738 -4.880 15.019 1.00 91.75 284 CYS A CA 1
ATOM 2186 C C . CYS A 1 284 ? 2.531 -4.959 16.542 1.00 91.75 284 CYS A C 1
ATOM 2188 O O . CYS A 1 284 ? 3.202 -5.722 17.245 1.00 91.75 284 CYS A O 1
ATOM 2190 N N . ASN A 1 285 ? 1.575 -4.189 17.075 1.00 92.12 285 ASN A N 1
ATOM 2191 C CA . ASN A 1 285 ? 1.062 -4.456 18.419 1.00 92.12 285 ASN A CA 1
ATOM 2192 C C . ASN A 1 285 ? 0.152 -5.688 18.338 1.00 92.12 285 ASN A C 1
ATOM 2194 O O . ASN A 1 285 ? -0.806 -5.703 17.577 1.00 92.12 285 ASN A O 1
ATOM 2198 N N . ARG A 1 286 ? 0.527 -6.752 19.049 1.00 94.50 286 ARG A N 1
ATOM 2199 C CA . ARG A 1 286 ? -0.134 -8.055 18.969 1.00 94.50 286 ARG A CA 1
ATOM 2200 C C . ARG A 1 286 ? 0.063 -8.872 20.234 1.00 94.50 286 ARG A C 1
ATOM 2202 O O . ARG A 1 286 ? 1.092 -8.754 20.911 1.00 94.50 286 ARG A O 1
ATOM 2209 N N . ILE A 1 287 ? -0.876 -9.774 20.466 1.00 95.31 287 ILE A N 1
ATOM 2210 C CA . ILE A 1 287 ? -0.950 -10.737 21.553 1.00 95.31 287 ILE A CA 1
ATOM 2211 C C . ILE A 1 287 ? -1.085 -12.123 20.926 1.00 95.31 287 ILE A C 1
ATOM 2213 O O . ILE A 1 287 ? -2.125 -12.472 20.370 1.00 95.31 287 ILE A O 1
ATOM 2217 N N . THR A 1 288 ? -0.032 -12.926 21.036 1.00 95.69 288 THR A N 1
ATOM 2218 C CA . THR A 1 288 ? -0.063 -14.318 20.584 1.00 95.69 288 THR A CA 1
ATOM 2219 C C . THR A 1 288 ? -0.732 -15.182 21.646 1.00 95.69 288 THR A C 1
ATOM 2221 O O . THR A 1 288 ? -0.253 -15.239 22.778 1.00 95.69 288 THR A O 1
ATOM 2224 N N . THR A 1 289 ? -1.835 -15.848 21.307 1.00 95.94 289 THR A N 1
ATOM 2225 C CA . THR A 1 289 ? -2.582 -16.693 22.247 1.00 95.94 289 THR A CA 1
ATOM 2226 C C . THR A 1 289 ? -3.392 -17.776 21.535 1.00 95.94 289 THR A C 1
ATOM 2228 O O . THR A 1 289 ? -3.918 -17.574 20.443 1.00 95.94 289 THR A O 1
ATOM 2231 N N . GLN A 1 290 ? -3.539 -18.930 22.186 1.00 95.69 290 GLN A N 1
ATOM 2232 C CA . GLN A 1 290 ? -4.388 -20.045 21.741 1.00 95.69 290 GLN A CA 1
ATOM 2233 C C . GLN A 1 290 ? -5.703 -20.130 22.538 1.00 95.69 290 GLN A C 1
ATOM 2235 O O . GLN A 1 290 ? -6.445 -21.097 22.420 1.00 95.69 290 GLN A O 1
ATOM 2240 N N . ALA A 1 291 ? -6.000 -19.127 23.372 1.00 96.56 291 ALA A N 1
ATOM 2241 C CA . ALA A 1 291 ? -7.169 -19.136 24.253 1.00 96.56 291 ALA A CA 1
ATOM 2242 C C . ALA A 1 291 ? -8.512 -18.914 23.525 1.00 96.56 291 ALA A C 1
ATOM 2244 O O . ALA A 1 291 ? -9.566 -19.100 24.140 1.00 96.56 291 ALA A O 1
ATOM 2245 N N . GLY A 1 292 ? -8.490 -18.503 22.251 1.00 95.25 292 GLY A N 1
ATOM 2246 C CA . GLY A 1 292 ? -9.686 -18.266 21.444 1.00 95.25 292 GLY A CA 1
ATOM 2247 C C . GLY A 1 292 ? -10.649 -17.294 22.127 1.00 95.25 292 GLY A C 1
ATOM 2248 O O . GLY A 1 292 ? -10.233 -16.285 22.707 1.00 95.25 292 GLY A O 1
ATOM 2249 N N . SER A 1 293 ? -11.933 -17.650 22.144 1.00 97.06 293 SER A N 1
ATOM 2250 C CA . SER A 1 293 ? -13.007 -16.853 22.748 1.00 97.06 293 SER A CA 1
ATOM 2251 C C . SER A 1 293 ? -12.795 -16.497 24.222 1.00 97.06 293 SER A C 1
ATOM 2253 O O . SER A 1 293 ? -13.300 -15.471 24.669 1.00 97.06 293 SER A O 1
ATOM 2255 N N . LYS A 1 294 ? -11.997 -17.260 24.988 1.00 97.50 294 LYS A N 1
ATOM 2256 C CA . LYS A 1 294 ? -11.681 -16.903 26.386 1.00 97.50 294 LYS A CA 1
ATOM 2257 C C . LYS A 1 294 ? -10.845 -15.623 26.494 1.00 97.50 294 LYS A C 1
ATOM 2259 O O . LYS A 1 294 ? -10.928 -14.934 27.506 1.00 97.50 294 LYS A O 1
ATOM 2264 N N . ALA A 1 295 ? -10.039 -15.313 25.478 1.00 96.56 295 ALA A N 1
ATOM 2265 C CA . ALA A 1 295 ? -9.304 -14.052 25.397 1.00 96.56 295 ALA A CA 1
ATOM 2266 C C . ALA A 1 295 ? -10.102 -12.965 24.660 1.00 96.56 295 ALA A C 1
ATOM 2268 O O . ALA A 1 295 ? -10.059 -11.803 25.061 1.00 96.56 295 ALA A O 1
ATOM 2269 N N . VAL A 1 296 ? -10.839 -13.343 23.610 1.00 98.06 296 VAL A N 1
ATOM 2270 C CA . VAL A 1 296 ? -11.584 -12.404 22.756 1.00 98.06 296 VAL A CA 1
ATOM 2271 C C . VAL A 1 296 ? -12.819 -11.837 23.454 1.00 98.06 296 VAL A C 1
ATOM 2273 O O . VAL A 1 296 ? -13.042 -10.634 23.379 1.00 98.06 296 VAL A O 1
ATOM 2276 N N . GLY A 1 297 ? -13.596 -12.655 24.168 1.00 98.19 297 GLY A N 1
ATOM 2277 C CA . GLY A 1 297 ? -14.837 -12.226 24.826 1.00 98.19 297 GLY A CA 1
ATOM 2278 C C . GLY A 1 297 ? -14.656 -10.991 25.718 1.00 98.19 297 GLY A C 1
ATOM 2279 O O . GLY A 1 297 ? -15.247 -9.954 25.419 1.00 98.19 297 GLY A O 1
ATOM 2280 N N . PRO A 1 298 ? -13.763 -11.035 26.729 1.00 97.94 298 PRO A N 1
ATOM 2281 C CA . PRO A 1 298 ? -13.498 -9.885 27.597 1.00 97.94 298 PRO A CA 1
ATOM 2282 C C . PRO A 1 298 ? -12.967 -8.655 26.850 1.00 97.94 298 PRO A C 1
ATOM 2284 O O . PRO A 1 298 ? -13.193 -7.517 27.267 1.00 97.94 298 PRO A O 1
ATOM 2287 N N . TYR A 1 299 ? -12.242 -8.873 25.749 1.00 98.50 299 TYR A N 1
ATOM 2288 C CA . TYR A 1 299 ? -11.761 -7.788 24.905 1.00 98.50 299 TYR A CA 1
ATOM 2289 C C . TYR A 1 299 ? -12.921 -7.092 24.198 1.00 98.50 299 TYR A C 1
ATOM 2291 O O . TYR A 1 299 ? -13.012 -5.871 24.264 1.00 98.50 299 TYR A O 1
ATOM 2299 N N . LEU A 1 300 ? -13.834 -7.858 23.592 1.00 98.69 300 LEU A N 1
ATOM 2300 C CA . LEU A 1 300 ? -15.030 -7.316 22.951 1.00 98.69 300 LEU A CA 1
ATOM 2301 C C . LEU A 1 300 ? -15.947 -6.620 23.958 1.00 98.69 300 LEU A C 1
ATOM 2303 O O . LEU A 1 300 ? -16.408 -5.525 23.669 1.00 98.69 300 LEU A O 1
ATOM 2307 N N . ASP A 1 301 ? -16.134 -7.174 25.159 1.00 98.50 301 ASP A N 1
ATOM 2308 C CA . ASP A 1 301 ? -16.908 -6.514 26.224 1.00 98.50 301 ASP A CA 1
ATOM 2309 C C . ASP A 1 301 ? -16.349 -5.120 26.548 1.00 98.50 301 ASP A C 1
ATOM 2311 O O . ASP A 1 301 ? -17.091 -4.161 26.751 1.00 98.50 301 ASP A O 1
ATOM 2315 N N . THR A 1 302 ? -15.022 -5.000 26.592 1.00 98.69 302 THR A N 1
ATOM 2316 C CA . THR A 1 302 ? -14.348 -3.726 26.855 1.00 98.69 302 THR A CA 1
ATOM 2317 C C . THR A 1 302 ? -14.427 -2.793 25.649 1.00 98.69 302 THR A C 1
ATOM 2319 O O . THR A 1 302 ? -14.689 -1.607 25.810 1.00 98.69 302 THR A O 1
ATOM 2322 N N . LEU A 1 303 ? -14.243 -3.323 24.441 1.00 98.62 303 LEU A N 1
ATOM 2323 C CA . LEU A 1 303 ? -14.295 -2.552 23.203 1.00 98.62 303 LEU A CA 1
ATOM 2324 C C . LEU A 1 303 ? -15.690 -1.960 22.970 1.00 98.62 303 LEU A C 1
ATOM 2326 O O . LEU A 1 303 ? -15.812 -0.814 22.559 1.00 98.62 303 LEU A O 1
ATOM 2330 N N . GLU A 1 304 ? -16.749 -2.706 23.288 1.00 98.62 304 GLU A N 1
ATOM 2331 C CA . GLU A 1 304 ? -18.120 -2.198 23.219 1.00 98.62 304 GLU A CA 1
ATOM 2332 C C . GLU A 1 304 ? -18.357 -1.033 24.185 1.00 98.62 304 GLU A C 1
ATOM 2334 O O . GLU A 1 304 ? -18.985 -0.052 23.793 1.00 98.62 304 GLU A O 1
ATOM 2339 N N . ARG A 1 305 ? -17.802 -1.098 25.403 1.00 98.62 305 ARG A N 1
ATOM 2340 C CA . ARG A 1 305 ? -17.850 0.015 26.366 1.00 98.62 305 ARG A CA 1
ATOM 2341 C C . ARG A 1 305 ? -17.038 1.221 25.902 1.00 98.62 305 ARG A C 1
ATOM 2343 O O . ARG A 1 305 ? -17.427 2.352 26.165 1.00 98.62 305 ARG A O 1
ATOM 2350 N N . GLU A 1 306 ? -15.913 0.999 25.224 1.00 98.69 306 GLU A N 1
ATOM 2351 C CA . GLU A 1 306 ? -15.141 2.086 24.617 1.00 98.69 306 GLU A CA 1
ATOM 2352 C C . GLU A 1 306 ? -15.949 2.767 23.505 1.00 98.69 306 GLU A C 1
ATOM 2354 O O . GLU A 1 306 ? -16.032 3.992 23.478 1.00 98.69 306 GLU A O 1
ATOM 2359 N N . LEU A 1 307 ? -16.612 1.989 22.643 1.00 98.50 307 LEU A N 1
ATOM 2360 C CA . LEU A 1 307 ? -17.510 2.526 21.620 1.00 98.50 307 LEU A CA 1
ATOM 2361 C C . LEU A 1 307 ? -18.677 3.312 22.245 1.00 98.50 307 LEU A C 1
ATOM 2363 O O . LEU A 1 307 ? -19.012 4.374 21.730 1.00 98.50 307 LEU A O 1
ATOM 2367 N N . ASP A 1 308 ? -19.273 2.830 23.346 1.00 97.94 308 ASP A N 1
ATOM 2368 C CA . ASP A 1 308 ? -20.295 3.573 24.108 1.00 97.94 308 ASP A CA 1
ATOM 2369 C C . ASP A 1 308 ? -19.766 4.916 24.605 1.00 97.94 308 ASP A C 1
ATOM 2371 O O . ASP A 1 308 ? -20.382 5.955 24.375 1.00 97.94 308 ASP A O 1
ATOM 2375 N N . LEU A 1 309 ? -18.616 4.888 25.281 1.00 98.00 309 LEU A N 1
ATOM 2376 C CA . LEU A 1 309 ? -18.009 6.061 25.895 1.00 98.00 309 LEU A CA 1
ATOM 2377 C C . LEU A 1 309 ? -17.698 7.145 24.857 1.00 98.00 309 LEU A C 1
ATOM 2379 O O . LEU A 1 309 ? -17.995 8.316 25.080 1.00 98.00 309 LEU A O 1
ATOM 2383 N N . LEU A 1 310 ? -17.102 6.751 23.730 1.00 97.50 310 LEU A N 1
ATOM 2384 C CA . LEU A 1 310 ? -16.715 7.676 22.666 1.00 97.50 310 LEU A CA 1
ATOM 2385 C C . LEU A 1 310 ? -17.927 8.151 21.857 1.00 97.50 310 LEU A C 1
ATOM 2387 O O . LEU A 1 310 ? -17.999 9.326 21.512 1.00 97.50 310 LEU A O 1
ATOM 2391 N N . GLY A 1 311 ? -18.895 7.268 21.590 1.00 96.06 311 GLY A N 1
ATOM 2392 C CA . GLY A 1 311 ? -20.136 7.633 20.904 1.00 96.06 311 GLY A CA 1
ATOM 2393 C C . GLY A 1 311 ? -20.969 8.635 21.706 1.00 96.06 311 GLY A C 1
ATOM 2394 O O . GLY A 1 311 ? -21.466 9.603 21.141 1.00 96.06 311 GLY A O 1
ATOM 2395 N N . ALA A 1 312 ? -21.052 8.467 23.030 1.00 95.88 312 ALA A N 1
ATOM 2396 C CA . ALA A 1 312 ? -21.763 9.387 23.921 1.00 95.88 312 ALA A CA 1
ATOM 2397 C C . ALA A 1 312 ? -21.100 10.772 24.045 1.00 95.88 312 ALA A C 1
ATOM 2399 O O . ALA A 1 312 ? -21.744 11.719 24.491 1.00 95.88 312 ALA A O 1
ATOM 2400 N N . ALA A 1 313 ? -19.822 10.897 23.671 1.00 96.06 313 ALA A N 1
ATOM 2401 C CA . ALA A 1 313 ? -19.122 12.178 23.642 1.00 96.06 313 ALA A CA 1
ATOM 2402 C C . ALA A 1 313 ? -19.568 13.063 22.471 1.00 96.06 313 ALA A C 1
ATOM 2404 O O . ALA A 1 313 ? -19.419 14.280 22.542 1.00 96.06 313 ALA A O 1
ATOM 2405 N N . MET A 1 314 ? -20.084 12.461 21.395 1.00 95.62 314 MET A N 1
ATOM 2406 C CA . MET A 1 314 ? -20.498 13.181 20.195 1.00 95.62 314 MET A CA 1
ATOM 2407 C C . MET A 1 314 ? -21.900 13.782 20.382 1.00 95.62 314 MET A C 1
ATOM 2409 O O . MET A 1 314 ? -22.801 13.079 20.842 1.00 95.62 314 MET A O 1
ATOM 2413 N N . PRO A 1 315 ? -22.144 15.045 19.974 1.00 95.00 315 PRO A N 1
ATOM 2414 C CA . PRO A 1 315 ? -23.475 15.654 20.068 1.00 95.00 315 PRO A CA 1
ATOM 2415 C C . PRO A 1 315 ? -24.543 14.921 19.244 1.00 95.00 315 PRO A C 1
ATOM 2417 O O . PRO A 1 315 ? -25.725 14.954 19.582 1.00 95.00 315 PRO A O 1
ATOM 2420 N N . ALA A 1 316 ? -24.123 14.274 18.154 1.00 93.56 316 ALA A N 1
ATOM 2421 C CA . ALA A 1 316 ? -24.946 13.429 17.302 1.00 93.56 316 ALA A CA 1
ATOM 2422 C C . ALA A 1 316 ? -24.086 12.304 16.689 1.00 93.56 316 ALA A C 1
ATOM 2424 O O . ALA A 1 316 ? -22.881 12.500 16.504 1.00 93.56 316 ALA A O 1
ATOM 2425 N N . PRO A 1 317 ? -24.673 11.141 16.343 1.00 91.38 317 PRO A N 1
ATOM 2426 C CA . PRO A 1 317 ? -23.947 10.073 15.659 1.00 91.38 317 PRO A CA 1
ATOM 2427 C C . PRO A 1 317 ? -23.410 10.523 14.295 1.00 91.38 317 PRO A C 1
ATOM 2429 O O . PRO A 1 317 ? -24.176 10.976 13.443 1.00 91.38 317 PRO A O 1
ATOM 2432 N N . ARG A 1 318 ? -22.106 10.342 14.065 1.00 93.94 318 ARG A N 1
ATOM 2433 C CA . ARG A 1 318 ? -21.453 10.629 12.778 1.00 93.94 318 ARG A CA 1
ATOM 2434 C C . ARG A 1 318 ? -21.418 9.381 11.887 1.00 93.94 318 ARG A C 1
ATOM 2436 O O . ARG A 1 318 ? -21.080 8.307 12.394 1.00 93.94 318 ARG A O 1
ATOM 2443 N N . PRO A 1 319 ? -21.733 9.484 10.581 1.00 95.69 319 PRO A N 1
ATOM 2444 C CA . PRO A 1 319 ? -21.618 8.357 9.661 1.00 95.69 319 PRO A CA 1
ATOM 2445 C C . PRO A 1 319 ? -20.179 7.857 9.520 1.00 95.69 319 PRO A C 1
ATOM 2447 O O . PRO A 1 319 ? -19.247 8.651 9.427 1.00 95.69 319 PRO A O 1
ATOM 2450 N N . ILE A 1 320 ? -19.984 6.544 9.445 1.00 97.38 320 ILE A N 1
ATOM 2451 C CA . ILE A 1 320 ? -18.700 5.942 9.080 1.00 97.38 320 ILE A CA 1
ATOM 2452 C C . ILE A 1 320 ? -18.682 5.722 7.570 1.00 97.38 320 ILE A C 1
ATOM 2454 O O . ILE A 1 320 ? -19.437 4.900 7.047 1.00 97.38 320 ILE A O 1
ATOM 2458 N N . ALA A 1 321 ? -17.790 6.435 6.884 1.00 96.62 321 ALA A N 1
ATOM 2459 C CA . ALA A 1 321 ? -17.520 6.257 5.458 1.00 96.62 321 ALA A CA 1
ATOM 2460 C C . ALA A 1 321 ? -16.361 5.282 5.199 1.00 96.62 321 ALA A C 1
ATOM 2462 O O . ALA A 1 321 ? -16.294 4.679 4.129 1.00 96.62 321 ALA A O 1
ATOM 2463 N N . GLN A 1 322 ? -15.462 5.098 6.172 1.00 97.00 322 GLN A N 1
ATOM 2464 C CA . GLN A 1 322 ? -14.371 4.123 6.106 1.00 97.00 322 GLN A CA 1
ATOM 2465 C C . GLN A 1 322 ? -14.296 3.296 7.388 1.00 97.00 322 GLN A C 1
ATOM 2467 O O . GLN A 1 322 ? -14.232 3.841 8.481 1.00 97.00 322 GLN A O 1
ATOM 2472 N N . LEU A 1 323 ? -14.261 1.973 7.264 1.00 97.88 323 LEU A N 1
ATOM 2473 C CA . LEU A 1 323 ? -14.053 1.051 8.376 1.00 97.88 323 LEU A CA 1
ATOM 2474 C C . LEU A 1 323 ? -12.831 0.186 8.080 1.00 97.88 323 LEU A C 1
ATOM 2476 O O . LEU A 1 323 ? -12.720 -0.399 7.004 1.00 97.88 323 LEU A O 1
ATOM 2480 N N . HIS A 1 324 ? -11.918 0.073 9.038 1.00 98.25 324 HIS A N 1
ATOM 2481 C CA . HIS A 1 324 ? -10.757 -0.797 8.906 1.00 98.25 324 HIS A CA 1
ATOM 2482 C C . HIS A 1 324 ? -10.537 -1.622 10.167 1.00 98.25 324 HIS A C 1
ATOM 2484 O O . HIS A 1 324 ? -10.332 -1.079 11.255 1.00 98.25 324 HIS A O 1
ATOM 2490 N N . TRP A 1 325 ? -10.541 -2.944 10.019 1.00 98.56 325 TRP A N 1
ATOM 2491 C CA . TRP A 1 325 ? -10.121 -3.868 11.069 1.00 98.56 325 TRP A CA 1
ATOM 2492 C C . TRP A 1 325 ? -8.712 -4.366 10.768 1.00 98.56 325 TRP A C 1
ATOM 2494 O O . TRP A 1 325 ? -8.494 -5.024 9.752 1.00 98.56 325 TRP A O 1
ATOM 2504 N N . GLY A 1 326 ? -7.779 -4.089 11.677 1.00 96.81 326 GLY A N 1
ATOM 2505 C CA . GLY A 1 326 ? -6.380 -4.495 11.538 1.00 96.81 326 GLY A CA 1
ATOM 2506 C C . GLY A 1 326 ? -5.724 -4.804 12.879 1.00 96.81 326 GLY A C 1
ATOM 2507 O O . GLY A 1 326 ? -6.397 -4.919 13.905 1.00 96.81 326 GLY A O 1
ATOM 2508 N N . GLY A 1 327 ? -4.397 -4.909 12.892 1.00 91.50 327 GLY A N 1
ATOM 2509 C CA . GLY A 1 327 ? -3.602 -5.002 14.122 1.00 91.50 327 GLY A CA 1
ATOM 2510 C C . GLY A 1 327 ? -2.803 -6.295 14.237 1.00 91.50 327 GLY A C 1
ATOM 2511 O O . GLY A 1 327 ? -1.690 -6.381 13.724 1.00 91.50 327 GLY A O 1
ATOM 2512 N N . GLY A 1 328 ? -3.336 -7.271 14.971 1.00 91.44 328 GLY A N 1
ATOM 2513 C CA . GLY A 1 328 ? -2.809 -8.629 15.011 1.00 91.44 328 GLY A CA 1
ATOM 2514 C C . GLY A 1 328 ? -3.354 -9.434 13.838 1.00 91.44 328 GLY A C 1
ATOM 2515 O O . GLY A 1 328 ? -2.754 -9.508 12.770 1.00 91.44 328 GLY A O 1
ATOM 2516 N N . THR A 1 329 ? -4.491 -10.091 14.040 1.00 94.19 329 THR A N 1
ATOM 2517 C CA . THR A 1 329 ? -5.150 -10.892 13.007 1.00 94.19 329 THR A CA 1
ATOM 2518 C C . THR A 1 329 ? -6.666 -10.818 13.212 1.00 94.19 329 THR A C 1
ATOM 2520 O O . THR A 1 329 ? -7.213 -11.602 13.983 1.00 94.19 329 THR A O 1
ATOM 2523 N N . PRO A 1 330 ? -7.376 -9.880 12.559 1.00 96.81 330 PRO A N 1
ATOM 2524 C CA . PRO A 1 330 ? -8.830 -9.731 12.680 1.00 96.81 330 PRO A CA 1
ATOM 2525 C C . PRO A 1 330 ? -9.636 -11.021 12.476 1.00 96.81 330 PRO A C 1
ATOM 2527 O O . PRO A 1 330 ? -10.588 -11.272 13.216 1.00 96.81 330 PRO A O 1
ATOM 2530 N N . ASN A 1 331 ? -9.228 -11.891 11.543 1.00 95.88 331 ASN A N 1
ATOM 2531 C CA . ASN A 1 331 ? -9.864 -13.199 11.341 1.00 95.88 331 ASN A CA 1
ATOM 2532 C C . ASN A 1 331 ? -9.512 -14.258 12.409 1.00 95.88 331 ASN A C 1
ATOM 2534 O O . ASN A 1 331 ? -9.848 -15.425 12.230 1.00 95.88 331 ASN A O 1
ATOM 2538 N N . TYR A 1 332 ? -8.884 -13.866 13.524 1.00 97.25 332 TYR A N 1
ATOM 2539 C CA . TYR A 1 332 ? -8.824 -14.658 14.758 1.00 97.25 332 TYR A CA 1
ATOM 2540 C C . TYR A 1 332 ? -10.195 -14.746 15.440 1.00 97.25 332 TYR A C 1
ATOM 2542 O O . TYR A 1 332 ? -10.524 -15.767 16.041 1.00 97.25 332 TYR A O 1
ATOM 2550 N N . LEU A 1 333 ? -10.990 -13.669 15.363 1.00 98.00 333 LEU A N 1
ATOM 2551 C CA . LEU A 1 333 ? -12.359 -13.655 15.875 1.00 98.00 333 LEU A CA 1
ATOM 2552 C C . LEU A 1 333 ? -13.174 -14.689 15.108 1.00 98.00 333 LEU A C 1
ATOM 2554 O O . LEU A 1 333 ? -13.112 -14.729 13.878 1.00 98.00 333 LEU A O 1
ATOM 2558 N N . ASN A 1 334 ? -13.974 -15.481 15.812 1.00 96.88 334 ASN A N 1
ATOM 2559 C CA . ASN A 1 334 ? -14.889 -16.423 15.178 1.00 96.88 334 ASN A CA 1
ATOM 2560 C C . ASN A 1 334 ? -16.075 -15.684 14.501 1.00 96.88 334 ASN A C 1
ATOM 2562 O O . ASN A 1 334 ? -16.258 -14.482 14.713 1.00 96.88 334 ASN A O 1
ATOM 2566 N N . PRO A 1 335 ? -16.903 -16.364 13.684 1.00 96.75 335 PRO A N 1
ATOM 2567 C CA . PRO A 1 335 ? -18.016 -15.723 12.976 1.00 96.75 335 PRO A CA 1
ATOM 2568 C C . PRO A 1 335 ? -18.966 -14.915 13.872 1.00 96.75 335 PRO A C 1
ATOM 2570 O O . PRO A 1 335 ? -19.272 -13.763 13.563 1.00 96.75 335 PRO A O 1
ATOM 2573 N N . SER A 1 336 ? -19.377 -15.481 15.012 1.00 98.00 336 SER A N 1
ATOM 2574 C CA . SER A 1 336 ? -20.295 -14.817 15.947 1.00 98.00 336 SER A CA 1
ATOM 2575 C C . SER A 1 336 ? -19.674 -13.582 16.607 1.00 98.00 336 SER A C 1
ATOM 2577 O O . SER A 1 336 ? -20.348 -12.574 16.799 1.00 98.00 336 SER A O 1
ATOM 2579 N N . GLU A 1 337 ? -18.372 -13.617 16.892 1.00 98.56 337 GLU A N 1
ATOM 2580 C CA . GLU A 1 337 ? -17.621 -12.500 17.471 1.00 98.56 337 GLU A CA 1
ATOM 2581 C C . GLU A 1 337 ? -17.456 -11.347 16.474 1.00 98.56 337 GLU A C 1
ATOM 2583 O O . GLU A 1 337 ? -17.607 -10.183 16.849 1.00 98.56 337 GLU A O 1
ATOM 2588 N N . ARG A 1 338 ? -17.213 -11.654 15.192 1.00 98.31 338 ARG A N 1
ATOM 2589 C CA . ARG A 1 338 ? -17.180 -10.641 14.125 1.00 98.31 338 ARG A CA 1
ATOM 2590 C C . ARG A 1 338 ? -18.544 -9.980 13.958 1.00 98.31 338 ARG A C 1
ATOM 2592 O O . ARG A 1 338 ? -18.631 -8.756 13.933 1.00 98.31 338 ARG A O 1
ATOM 2599 N N . GLN A 1 339 ? -19.613 -10.775 13.908 1.00 98.44 339 GLN A N 1
ATOM 2600 C CA . GLN A 1 339 ? -20.974 -10.248 13.817 1.00 98.44 339 GLN A CA 1
ATOM 2601 C C . GLN A 1 339 ? -21.322 -9.365 15.022 1.00 98.44 339 GLN A C 1
ATOM 2603 O O . GLN A 1 339 ? -21.855 -8.269 14.851 1.00 98.44 339 GLN A O 1
ATOM 2608 N N . ARG A 1 340 ? -20.966 -9.809 16.233 1.00 98.44 340 ARG A N 1
ATOM 2609 C CA . ARG A 1 340 ? -21.148 -9.056 17.478 1.00 98.44 340 ARG A CA 1
ATOM 2610 C C . ARG A 1 340 ? -20.475 -7.684 17.414 1.00 98.44 340 ARG A C 1
ATOM 2612 O O . ARG A 1 340 ? -21.122 -6.679 17.709 1.00 98.44 340 ARG A O 1
ATOM 2619 N N . LEU A 1 341 ? -19.207 -7.632 17.001 1.00 98.69 341 LEU A N 1
ATOM 2620 C CA . LEU A 1 341 ? -18.457 -6.381 16.878 1.00 98.69 341 LEU A CA 1
ATOM 2621 C C . LEU A 1 341 ? -19.051 -5.456 15.809 1.00 98.69 341 LEU A C 1
ATOM 2623 O O . LEU A 1 341 ? -19.251 -4.271 16.063 1.00 98.69 341 LEU A O 1
ATOM 2627 N N . TRP A 1 342 ? -19.383 -5.995 14.636 1.00 98.62 342 TRP A N 1
ATOM 2628 C CA . TRP A 1 342 ? -20.011 -5.221 13.566 1.00 98.62 342 TRP A CA 1
ATOM 2629 C C . TRP A 1 342 ? -21.314 -4.564 14.026 1.00 98.62 342 TRP A C 1
ATOM 2631 O O . TRP A 1 342 ? -21.503 -3.360 13.865 1.00 98.62 342 TRP A O 1
ATOM 2641 N N . GLN A 1 343 ? -22.188 -5.334 14.679 1.00 98.31 343 GLN A N 1
ATOM 2642 C CA . GLN A 1 343 ? -23.437 -4.817 15.235 1.00 98.31 343 GLN A CA 1
ATOM 2643 C C . GLN A 1 343 ? -23.190 -3.783 16.335 1.00 98.31 343 GLN A C 1
ATOM 2645 O O . GLN A 1 343 ? -23.927 -2.805 16.427 1.00 98.31 343 GLN A O 1
ATOM 2650 N N . ALA A 1 344 ? -22.168 -3.970 17.172 1.00 98.38 344 ALA A N 1
ATOM 2651 C CA . ALA A 1 344 ? -21.818 -2.994 18.195 1.00 98.38 344 ALA A CA 1
ATOM 2652 C C . ALA A 1 344 ? -21.396 -1.643 17.606 1.00 98.38 344 ALA A C 1
ATOM 2654 O O . ALA A 1 344 ? -21.764 -0.607 18.161 1.00 98.38 344 ALA A O 1
ATOM 2655 N N . ILE A 1 345 ? -20.673 -1.649 16.489 1.00 98.44 345 ILE A N 1
ATOM 2656 C CA . ILE A 1 345 ? -20.319 -0.431 15.758 1.00 98.44 345 ILE A CA 1
ATOM 2657 C C . ILE A 1 345 ? -21.583 0.186 15.148 1.00 98.44 345 ILE A C 1
ATOM 2659 O O . ILE A 1 345 ? -21.894 1.337 15.444 1.00 98.44 345 ILE A O 1
ATOM 2663 N N . ALA A 1 346 ? -22.358 -0.599 14.393 1.00 97.25 346 ALA A N 1
ATOM 2664 C CA . ALA A 1 346 ? -23.554 -0.134 13.683 1.00 97.25 346 ALA A CA 1
ATOM 2665 C C . ALA A 1 346 ? -24.633 0.467 14.605 1.00 97.25 346 ALA A C 1
ATOM 2667 O O . ALA A 1 346 ? -25.375 1.356 14.202 1.00 97.25 346 ALA A O 1
ATOM 2668 N N . ARG A 1 347 ? -24.728 -0.005 15.859 1.00 96.19 347 ARG A N 1
ATOM 2669 C CA . ARG A 1 347 ? -25.651 0.550 16.866 1.00 96.19 347 ARG A CA 1
ATOM 2670 C C . ARG A 1 347 ? -25.315 1.985 17.281 1.00 96.19 347 ARG A C 1
ATOM 2672 O O . ARG A 1 347 ? -26.194 2.674 17.784 1.00 96.19 347 ARG A O 1
ATOM 2679 N N . ARG A 1 348 ? -24.055 2.399 17.146 1.00 95.25 348 ARG A N 1
ATOM 2680 C CA . ARG A 1 348 ? -23.531 3.669 17.680 1.00 95.25 348 ARG A CA 1
ATOM 2681 C C . ARG A 1 348 ? -23.157 4.646 16.581 1.00 95.25 348 ARG A C 1
ATOM 2683 O O . ARG A 1 348 ? -23.305 5.848 16.762 1.00 95.25 348 ARG A O 1
ATOM 2690 N N . PHE A 1 349 ? -22.712 4.118 15.447 1.00 96.12 349 PHE A N 1
ATOM 2691 C CA . PHE A 1 349 ? -22.296 4.896 14.298 1.00 96.12 349 PHE A CA 1
ATOM 2692 C C . PHE A 1 349 ? -23.042 4.388 13.061 1.00 96.12 349 PHE A C 1
ATOM 2694 O O . PHE A 1 349 ? -22.895 3.211 12.714 1.00 96.12 349 PHE A O 1
ATOM 2701 N N . PRO A 1 350 ? -23.856 5.229 12.398 1.00 96.06 350 PRO A N 1
ATOM 2702 C CA . PRO A 1 350 ? -24.476 4.844 11.139 1.00 96.06 350 PRO A CA 1
ATOM 2703 C C . PRO A 1 350 ? -23.398 4.599 10.076 1.00 96.06 350 PRO A C 1
ATOM 2705 O O . PRO A 1 350 ? -22.343 5.225 10.098 1.00 96.06 350 PRO A O 1
ATOM 2708 N N . PHE A 1 351 ? -23.651 3.700 9.130 1.00 97.62 351 PHE A N 1
ATOM 2709 C CA . PHE A 1 351 ? -22.761 3.494 7.987 1.00 97.62 351 PHE A CA 1
ATOM 2710 C C . PHE A 1 351 ? -23.206 4.344 6.803 1.00 97.62 351 PHE A C 1
ATOM 2712 O O . PHE A 1 351 ? -24.402 4.424 6.515 1.00 97.62 351 PHE A O 1
ATOM 2719 N N . SER A 1 352 ? -22.249 4.958 6.109 1.00 95.88 352 SER A N 1
ATOM 2720 C CA . SER A 1 352 ? -22.537 5.647 4.853 1.00 95.88 352 SER A CA 1
ATOM 2721 C C . SER A 1 352 ? -22.988 4.646 3.774 1.00 95.88 352 SER A C 1
ATOM 2723 O O . SER A 1 352 ? -22.532 3.499 3.782 1.00 95.88 352 SER A O 1
ATOM 2725 N N . PRO A 1 353 ? -23.847 5.050 2.817 1.00 93.38 353 PRO A N 1
ATOM 2726 C CA . PRO A 1 353 ? -24.289 4.172 1.725 1.00 93.38 353 PRO A CA 1
ATOM 2727 C C . PRO A 1 353 ? -23.145 3.632 0.855 1.00 93.38 353 PRO A C 1
ATOM 2729 O O . PRO A 1 353 ? -23.258 2.564 0.265 1.00 93.38 353 PRO A O 1
ATOM 2732 N N . ASP A 1 354 ? -22.046 4.376 0.788 1.00 92.56 354 ASP A N 1
ATOM 2733 C CA . ASP A 1 354 ? -20.831 4.104 0.027 1.00 92.56 354 ASP A CA 1
ATOM 2734 C C . ASP A 1 354 ? -19.667 3.638 0.927 1.00 92.56 354 ASP A C 1
ATOM 2736 O O . ASP A 1 354 ? -18.503 3.894 0.617 1.00 92.56 354 ASP A O 1
ATOM 2740 N N . LEU A 1 355 ? -19.973 2.983 2.057 1.00 96.00 355 LEU A N 1
ATOM 2741 C CA . LEU A 1 355 ? -18.995 2.504 3.040 1.00 96.00 355 LEU A CA 1
ATOM 2742 C C . LEU A 1 355 ? -17.839 1.726 2.389 1.00 96.00 355 LEU A C 1
ATOM 2744 O O . LEU A 1 355 ? -18.033 0.685 1.764 1.00 96.00 355 LEU A O 1
ATOM 2748 N N . GLU A 1 356 ? -16.611 2.163 2.653 1.00 96.19 356 GLU A N 1
ATOM 2749 C CA . GLU A 1 356 ? -15.402 1.383 2.397 1.00 96.19 356 GLU A CA 1
ATOM 2750 C C . GLU A 1 356 ? -15.021 0.586 3.650 1.00 96.19 356 GLU A C 1
ATOM 2752 O O . GLU A 1 356 ? -14.381 1.109 4.565 1.00 96.19 356 GLU A O 1
ATOM 2757 N N . ALA A 1 357 ? -15.391 -0.694 3.696 1.00 97.75 357 ALA A N 1
ATOM 2758 C CA . ALA A 1 357 ? -15.096 -1.583 4.813 1.00 97.75 357 ALA A CA 1
ATOM 2759 C C . ALA A 1 357 ? -13.986 -2.571 4.445 1.00 97.75 357 ALA A C 1
ATOM 2761 O O . ALA A 1 357 ? -14.140 -3.432 3.576 1.00 97.75 357 ALA A O 1
ATOM 2762 N N . SER A 1 358 ? -12.868 -2.469 5.160 1.00 97.69 358 SER A N 1
ATOM 2763 C CA . SER A 1 358 ? -11.651 -3.244 4.941 1.00 97.69 358 SER A CA 1
ATOM 2764 C C . SER A 1 358 ? -11.258 -4.088 6.153 1.00 97.69 358 SER A C 1
ATOM 2766 O O . SER A 1 358 ? -11.446 -3.684 7.302 1.00 97.69 358 SER A O 1
ATOM 2768 N N . ILE A 1 359 ? -10.697 -5.267 5.889 1.00 98.31 359 ILE A N 1
ATOM 2769 C CA . ILE A 1 359 ? -10.203 -6.185 6.920 1.00 98.31 359 ILE A CA 1
ATOM 2770 C C . ILE A 1 359 ? -8.863 -6.806 6.517 1.00 98.31 359 ILE A C 1
ATOM 2772 O O . ILE A 1 359 ? -8.688 -7.253 5.382 1.00 98.31 359 ILE A O 1
ATOM 2776 N N . GLU A 1 360 ? -7.922 -6.855 7.458 1.00 97.94 360 GLU A N 1
ATOM 2777 C CA . GLU A 1 360 ? -6.690 -7.641 7.338 1.00 97.94 360 GLU A CA 1
ATOM 2778 C C . GLU A 1 360 ? -6.939 -9.100 7.750 1.00 97.94 360 GLU A C 1
ATOM 2780 O O . GLU A 1 360 ? -7.553 -9.371 8.786 1.00 97.94 360 GLU A O 1
ATOM 2785 N N . VAL A 1 361 ? -6.442 -10.064 6.973 1.00 97.19 361 VAL A N 1
ATOM 2786 C CA . VAL A 1 361 ? -6.594 -11.493 7.267 1.00 97.19 361 VAL A CA 1
ATOM 2787 C C . VAL A 1 361 ? -5.284 -12.269 7.155 1.00 97.19 361 VAL A C 1
ATOM 2789 O O . VAL A 1 361 ? -4.406 -12.009 6.332 1.00 97.19 361 VAL A O 1
ATOM 2792 N N . ASN A 1 362 ? -5.168 -13.293 7.991 1.00 95.81 362 ASN A N 1
ATOM 2793 C CA . ASN A 1 362 ? -4.176 -14.345 7.857 1.00 95.81 362 ASN A CA 1
ATOM 2794 C C . ASN A 1 362 ? -4.760 -15.470 6.975 1.00 95.81 362 ASN A C 1
ATOM 2796 O O . ASN A 1 362 ? -5.756 -16.075 7.384 1.00 95.81 362 ASN A O 1
ATOM 2800 N N . PRO A 1 363 ? -4.147 -15.797 5.820 1.00 95.50 363 PRO A N 1
ATOM 2801 C CA . PRO A 1 363 ? -4.677 -16.805 4.901 1.00 95.50 363 PRO A CA 1
ATOM 2802 C C . PRO A 1 363 ? -4.517 -18.252 5.392 1.00 95.50 363 PRO A C 1
ATOM 2804 O O . PRO A 1 363 ? -5.191 -19.131 4.874 1.00 95.50 363 PRO A O 1
ATOM 2807 N N . GLU A 1 364 ? -3.660 -18.528 6.378 1.00 93.50 364 GLU A N 1
ATOM 2808 C CA . GLU A 1 364 ? -3.289 -19.885 6.820 1.00 93.50 364 GLU A CA 1
ATOM 2809 C C . GLU A 1 364 ? -4.493 -20.762 7.193 1.00 93.50 364 GLU A C 1
ATOM 2811 O O . GLU A 1 364 ? -4.550 -21.929 6.819 1.00 93.50 364 GLU A O 1
ATOM 2816 N N . ARG A 1 365 ? -5.463 -20.184 7.909 1.00 89.12 365 ARG A N 1
ATOM 2817 C CA . ARG A 1 365 ? -6.673 -20.870 8.398 1.00 89.12 365 ARG A CA 1
ATOM 2818 C C . ARG A 1 365 ? -7.951 -20.299 7.796 1.00 89.12 365 ARG A C 1
ATOM 2820 O O . ARG A 1 365 ? -9.029 -20.463 8.355 1.00 89.12 365 ARG A O 1
ATOM 2827 N N . LEU A 1 366 ? -7.814 -19.552 6.707 1.00 95.12 366 LEU A N 1
ATOM 2828 C CA . LEU A 1 366 ? -8.952 -19.005 5.994 1.00 95.12 366 LEU A CA 1
ATOM 2829 C C . LEU A 1 366 ? -9.600 -20.124 5.171 1.00 95.12 366 LEU A C 1
ATOM 2831 O O . LEU A 1 366 ? -8.896 -20.927 4.560 1.00 95.12 366 LEU A O 1
ATOM 2835 N N . ASP A 1 367 ? -10.924 -20.165 5.142 1.00 96.94 367 ASP A N 1
ATOM 2836 C CA . ASP A 1 367 ? -11.702 -21.048 4.277 1.00 96.94 367 ASP A CA 1
ATOM 2837 C C . ASP A 1 367 ? -12.720 -20.236 3.461 1.00 96.94 367 ASP A C 1
ATOM 2839 O O . ASP A 1 367 ? -12.887 -19.026 3.655 1.00 96.94 367 ASP A O 1
ATOM 2843 N N . ARG A 1 368 ? -13.373 -20.902 2.505 1.00 98.06 368 ARG A N 1
ATOM 2844 C CA . ARG A 1 368 ? -14.346 -20.277 1.602 1.00 98.06 368 ARG A CA 1
ATOM 2845 C C . ARG A 1 368 ? -15.514 -19.644 2.360 1.00 98.06 368 ARG A C 1
ATOM 2847 O O . ARG A 1 368 ? -15.882 -18.507 2.068 1.00 98.06 368 ARG A O 1
ATOM 2854 N N . ASP A 1 369 ? -16.059 -20.351 3.345 1.00 97.81 369 ASP A N 1
ATOM 2855 C CA . ASP A 1 369 ? -17.233 -19.909 4.099 1.00 97.81 369 ASP A CA 1
ATOM 2856 C C . ASP A 1 369 ? -16.911 -18.668 4.940 1.00 97.81 369 ASP A C 1
ATOM 2858 O O . ASP A 1 369 ? -17.700 -17.723 4.987 1.00 97.81 369 ASP A O 1
ATOM 2862 N N . ALA A 1 370 ? -15.725 -18.609 5.550 1.00 97.06 370 ALA A N 1
ATOM 2863 C CA . ALA A 1 370 ? -15.260 -17.440 6.281 1.00 97.06 370 ALA A CA 1
ATOM 2864 C C . ALA A 1 370 ? -15.148 -16.207 5.373 1.00 97.06 370 ALA A C 1
ATOM 2866 O O . ALA A 1 370 ? -15.564 -15.122 5.778 1.00 97.06 370 ALA A O 1
ATOM 2867 N N . VAL A 1 371 ? -14.634 -16.356 4.147 1.00 98.38 371 VAL A N 1
ATOM 2868 C CA . VAL A 1 371 ? -14.547 -15.250 3.175 1.00 98.38 371 VAL A CA 1
ATOM 2869 C C . VAL A 1 371 ? -15.938 -14.758 2.770 1.00 98.38 371 VAL A C 1
ATOM 2871 O O . VAL A 1 371 ? -16.188 -13.551 2.782 1.00 98.38 371 VAL A O 1
ATOM 2874 N N . GLN A 1 372 ? -16.868 -15.673 2.487 1.00 98.12 372 GLN A N 1
ATOM 2875 C CA . GLN A 1 372 ? -18.253 -15.320 2.160 1.00 98.12 372 GLN A CA 1
ATOM 2876 C C . GLN A 1 372 ? -18.949 -14.602 3.322 1.00 98.12 372 GLN A C 1
ATOM 2878 O O . GLN A 1 372 ? -19.608 -13.584 3.113 1.00 98.12 372 GLN A O 1
ATOM 2883 N N . GLN A 1 373 ? -18.755 -15.069 4.556 1.00 97.56 373 GLN A N 1
ATOM 2884 C CA . GLN A 1 373 ? -19.296 -14.415 5.750 1.00 97.56 373 GLN A CA 1
ATOM 2885 C C . GLN A 1 373 ? -18.738 -13.002 5.945 1.00 97.56 373 GLN A C 1
ATOM 2887 O O . GLN A 1 373 ? -19.481 -12.110 6.346 1.00 97.56 373 GLN A O 1
ATOM 2892 N N . LEU A 1 374 ? -17.449 -12.769 5.663 1.00 98.31 374 LEU A N 1
ATOM 2893 C CA . LEU A 1 374 ? -16.869 -11.422 5.717 1.00 98.31 374 LEU A CA 1
ATOM 2894 C C . LEU A 1 374 ? -17.543 -10.490 4.702 1.00 98.31 374 LEU A C 1
ATOM 2896 O O . LEU A 1 374 ? -17.924 -9.376 5.066 1.00 98.31 374 LEU A O 1
ATOM 2900 N N . ARG A 1 375 ? -17.757 -10.961 3.466 1.00 98.12 375 ARG A N 1
ATOM 2901 C CA . ARG A 1 375 ? -18.476 -10.188 2.444 1.00 98.12 375 ARG A CA 1
ATOM 2902 C C . ARG A 1 375 ? -19.912 -9.880 2.865 1.00 98.12 375 ARG A C 1
ATOM 2904 O O . ARG A 1 375 ? -20.341 -8.736 2.742 1.00 98.12 375 ARG A O 1
ATOM 2911 N N . GLN A 1 376 ? -20.634 -10.883 3.371 1.00 97.69 376 GLN A N 1
ATOM 2912 C CA . GLN A 1 376 ? -22.021 -10.754 3.840 1.00 97.69 376 GLN A CA 1
ATOM 2913 C C . GLN A 1 376 ? -22.155 -9.794 5.021 1.00 97.69 376 GLN A C 1
ATOM 2915 O O . GLN A 1 376 ? -23.164 -9.104 5.138 1.00 97.69 376 GLN A O 1
ATOM 2920 N N . LEU A 1 377 ? -21.145 -9.744 5.893 1.00 97.19 377 LEU A N 1
ATOM 2921 C CA . LEU A 1 377 ? -21.140 -8.833 7.031 1.00 97.19 377 LEU A CA 1
ATOM 2922 C C . LEU A 1 377 ? -21.056 -7.367 6.587 1.00 97.19 377 LEU A C 1
ATOM 2924 O O . LEU A 1 377 ? -21.622 -6.510 7.254 1.00 97.19 377 LEU A O 1
ATOM 2928 N N . GLY A 1 378 ? -20.406 -7.102 5.450 1.00 97.56 378 GLY A N 1
ATOM 2929 C CA . GLY A 1 378 ? -20.330 -5.778 4.832 1.00 97.56 378 GLY A CA 1
ATOM 2930 C C . GLY A 1 378 ? -18.929 -5.369 4.382 1.00 97.56 378 GLY A C 1
ATOM 2931 O O . GLY A 1 378 ? -18.784 -4.300 3.798 1.00 97.56 378 GLY A O 1
ATOM 2932 N N . PHE A 1 379 ? -17.897 -6.191 4.613 1.00 98.56 379 PHE A N 1
ATOM 2933 C CA . PHE A 1 379 ? -16.562 -5.914 4.079 1.00 98.56 379 PHE A CA 1
ATOM 2934 C C . PHE A 1 379 ? -16.573 -6.012 2.555 1.00 98.56 379 PHE A C 1
ATOM 2936 O O . PHE A 1 379 ? -17.019 -7.013 2.006 1.00 98.56 379 PHE A O 1
ATOM 2943 N N . ASN A 1 380 ? -16.056 -4.994 1.875 1.00 97.88 380 ASN A N 1
ATOM 2944 C CA . ASN A 1 380 ? -15.895 -4.960 0.418 1.00 97.88 380 ASN A CA 1
ATOM 2945 C C . ASN A 1 380 ? -14.426 -4.878 -0.010 1.00 97.88 380 ASN A C 1
ATOM 2947 O O . ASN A 1 380 ? -14.113 -5.090 -1.179 1.00 97.88 380 ASN A O 1
ATOM 2951 N N . ARG A 1 381 ? -13.507 -4.661 0.937 1.00 97.94 381 ARG A N 1
ATOM 2952 C CA . ARG A 1 381 ? -12.058 -4.652 0.716 1.00 97.94 381 ARG A CA 1
ATOM 2953 C C . ARG A 1 381 ? -11.375 -5.635 1.665 1.00 97.94 381 ARG A C 1
ATOM 2955 O O . ARG A 1 381 ? -11.790 -5.792 2.814 1.00 97.94 381 ARG A O 1
ATOM 2962 N N . ILE A 1 382 ? -10.318 -6.297 1.211 1.00 98.19 382 ILE A N 1
ATOM 2963 C CA . ILE A 1 382 ? -9.610 -7.301 2.014 1.00 98.19 382 ILE A CA 1
ATOM 2964 C C . ILE A 1 382 ? -8.110 -7.257 1.747 1.00 98.19 382 ILE A C 1
ATOM 2966 O O . ILE A 1 382 ? -7.676 -7.057 0.618 1.00 98.19 382 ILE A O 1
ATOM 2970 N N . SER A 1 383 ? -7.313 -7.423 2.797 1.00 97.38 383 SER A N 1
ATOM 2971 C CA . SER A 1 383 ? -5.858 -7.546 2.703 1.00 97.38 383 SER A CA 1
ATOM 2972 C C . SER A 1 383 ? -5.424 -8.866 3.309 1.00 97.38 383 SER A C 1
ATOM 2974 O O . SER A 1 383 ? -5.909 -9.211 4.387 1.00 97.38 383 SER A O 1
ATOM 2976 N N . PHE A 1 384 ? -4.499 -9.592 2.680 1.00 94.81 384 PHE A N 1
ATOM 2977 C CA . PHE A 1 384 ? -3.888 -10.747 3.329 1.00 94.81 384 PHE A CA 1
ATOM 2978 C C . PHE A 1 384 ? -2.367 -10.780 3.241 1.00 94.81 384 PHE A C 1
ATOM 2980 O O . PHE A 1 384 ? -1.741 -10.449 2.234 1.00 94.81 384 PHE A O 1
ATOM 2987 N N . GLY A 1 385 ? -1.767 -11.246 4.333 1.00 93.94 385 GLY A N 1
ATOM 2988 C CA . GLY A 1 385 ? -0.322 -11.326 4.463 1.00 93.94 385 GLY A CA 1
ATOM 2989 C C . GLY A 1 385 ? 0.276 -12.555 3.783 1.00 93.94 385 GLY A C 1
ATOM 2990 O O . GLY A 1 385 ? 0.291 -13.622 4.406 1.00 93.94 385 GLY A O 1
ATOM 2991 N N . LEU A 1 386 ? 0.804 -12.388 2.565 1.00 96.25 386 LEU A N 1
ATOM 2992 C CA . LEU A 1 386 ? 1.550 -13.407 1.809 1.00 96.25 386 LEU A CA 1
ATOM 2993 C C . LEU A 1 386 ? 2.997 -13.518 2.304 1.00 96.25 386 LEU A C 1
ATOM 2995 O O . LEU A 1 386 ? 3.466 -14.604 2.624 1.00 96.25 386 LEU A O 1
ATOM 2999 N N . GLN A 1 387 ? 3.657 -12.372 2.467 1.00 96.62 387 GLN A N 1
ATOM 3000 C CA . GLN A 1 387 ? 5.024 -12.170 2.951 1.00 96.62 387 GLN A CA 1
ATOM 3001 C C . GLN A 1 387 ? 6.115 -12.739 2.036 1.00 96.62 387 GLN A C 1
ATOM 3003 O O . GLN A 1 387 ? 6.899 -11.962 1.496 1.00 96.62 387 GLN A O 1
ATOM 3008 N N . ASP A 1 388 ? 6.154 -14.061 1.863 1.00 98.25 388 ASP A N 1
ATOM 3009 C CA . ASP A 1 388 ? 7.053 -14.790 0.965 1.00 98.25 388 ASP A CA 1
ATOM 3010 C C . ASP A 1 388 ? 6.455 -16.171 0.624 1.00 98.25 388 ASP A C 1
ATOM 3012 O O . ASP A 1 388 ? 5.677 -16.708 1.417 1.00 98.25 388 ASP A O 1
ATOM 3016 N N . VAL A 1 389 ? 6.803 -16.758 -0.525 1.00 97.50 389 VAL A N 1
ATOM 3017 C CA . VAL A 1 389 ? 6.336 -18.098 -0.939 1.00 97.50 389 VAL A CA 1
ATOM 3018 C C . VAL A 1 389 ? 7.405 -19.187 -0.822 1.00 97.50 389 VAL A C 1
ATOM 3020 O O . VAL A 1 389 ? 7.079 -20.368 -0.920 1.00 97.50 389 VAL A O 1
ATOM 3023 N N . ASP A 1 390 ? 8.670 -18.820 -0.606 1.00 98.25 390 ASP A N 1
ATOM 3024 C CA . ASP A 1 390 ? 9.779 -19.753 -0.431 1.00 98.25 390 ASP A CA 1
ATOM 3025 C C . ASP A 1 390 ? 9.672 -20.446 0.945 1.00 98.25 390 ASP A C 1
ATOM 3027 O O . ASP A 1 390 ? 9.722 -19.781 1.990 1.00 98.25 390 ASP A O 1
ATOM 3031 N N . PRO A 1 391 ? 9.563 -21.789 0.993 1.00 97.62 391 PRO A N 1
ATOM 3032 C CA . PRO A 1 391 ? 9.396 -22.517 2.250 1.00 97.62 391 PRO A CA 1
ATOM 3033 C C . PRO A 1 391 ? 10.539 -22.316 3.254 1.00 97.62 391 PRO A C 1
ATOM 3035 O O . PRO A 1 391 ? 10.307 -22.353 4.464 1.00 97.62 391 PRO A O 1
ATOM 3038 N N . ALA A 1 392 ? 11.775 -22.096 2.789 1.00 98.06 392 ALA A N 1
ATOM 3039 C CA . ALA A 1 392 ? 12.915 -21.871 3.672 1.00 98.06 392 ALA A CA 1
ATOM 3040 C C . ALA A 1 392 ? 12.863 -20.472 4.300 1.00 98.06 392 ALA A C 1
ATOM 3042 O O . ALA A 1 392 ? 13.134 -20.334 5.495 1.00 98.06 392 ALA A O 1
ATOM 3043 N N . VAL A 1 393 ? 12.467 -19.452 3.529 1.00 98.44 393 VAL A N 1
ATOM 3044 C CA . VAL A 1 393 ? 12.234 -18.091 4.046 1.00 98.44 393 VAL A CA 1
ATOM 3045 C C . VAL A 1 393 ? 11.087 -18.102 5.058 1.00 98.44 393 VAL A C 1
ATOM 3047 O O . VAL A 1 393 ? 11.240 -17.602 6.174 1.00 98.44 393 VAL A O 1
ATOM 3050 N N . GLN A 1 394 ? 9.965 -18.743 4.717 1.00 98.25 394 GLN A N 1
ATOM 3051 C CA . GLN A 1 394 ? 8.805 -18.897 5.598 1.00 98.25 394 GLN A CA 1
ATOM 3052 C C . GLN A 1 394 ? 9.158 -19.576 6.932 1.00 98.25 394 GLN A C 1
ATOM 3054 O O . GLN A 1 394 ? 8.782 -19.090 8.006 1.00 98.25 394 GLN A O 1
ATOM 3059 N N . ALA A 1 395 ? 9.916 -20.676 6.888 1.00 98.06 395 ALA A N 1
ATOM 3060 C CA . ALA A 1 395 ? 10.377 -21.374 8.085 1.00 98.06 395 ALA A CA 1
ATOM 3061 C C . ALA A 1 395 ? 11.311 -20.498 8.936 1.00 98.06 395 ALA A C 1
ATOM 3063 O O . ALA A 1 395 ? 11.158 -20.437 10.158 1.00 98.06 395 ALA A O 1
ATOM 3064 N N . ALA A 1 396 ? 12.231 -19.760 8.303 1.00 98.00 396 ALA A N 1
ATOM 3065 C CA . ALA A 1 396 ? 13.181 -18.882 8.989 1.00 98.00 396 ALA A CA 1
ATOM 3066 C C . ALA A 1 396 ? 12.518 -17.716 9.737 1.00 98.00 396 ALA A C 1
ATOM 3068 O O . ALA A 1 396 ? 13.141 -17.117 10.616 1.00 98.00 396 ALA A O 1
ATOM 3069 N N . VAL A 1 397 ? 11.260 -17.400 9.418 1.00 97.69 397 VAL A N 1
ATOM 3070 C CA . VAL A 1 397 ? 10.489 -16.345 10.085 1.00 97.69 397 VAL A CA 1
ATOM 3071 C C . VAL A 1 397 ? 9.271 -16.855 10.859 1.00 97.69 397 VAL A C 1
ATOM 3073 O O . VAL A 1 397 ? 8.489 -16.043 11.365 1.00 97.69 397 VAL A O 1
ATOM 3076 N N . ASN A 1 398 ? 9.131 -18.178 10.994 1.00 97.25 398 ASN A N 1
ATOM 3077 C CA . ASN A 1 398 ? 8.020 -18.848 11.672 1.00 97.25 398 ASN A CA 1
ATOM 3078 C C . ASN A 1 398 ? 6.649 -18.441 11.107 1.00 97.25 398 ASN A C 1
ATOM 3080 O O . ASN A 1 398 ? 5.780 -17.948 11.831 1.00 97.25 398 ASN A O 1
ATOM 3084 N N . ARG A 1 399 ? 6.502 -18.580 9.784 1.00 95.69 399 ARG A N 1
ATOM 3085 C CA . ARG A 1 399 ? 5.294 -18.212 9.043 1.00 95.69 399 ARG A CA 1
ATOM 3086 C C . ARG A 1 399 ? 5.089 -19.109 7.821 1.00 95.69 399 ARG A C 1
ATOM 3088 O O . ARG A 1 399 ? 5.281 -18.670 6.694 1.00 95.69 399 ARG A O 1
ATOM 3095 N N . VAL A 1 400 ? 4.714 -20.365 8.047 1.00 95.62 400 VAL A N 1
ATOM 3096 C CA . VAL A 1 400 ? 4.537 -21.342 6.962 1.00 95.62 400 VAL A CA 1
ATOM 3097 C C . VAL A 1 400 ? 3.106 -21.301 6.434 1.00 95.62 400 VAL A C 1
ATOM 3099 O O . VAL A 1 400 ? 2.167 -21.613 7.161 1.00 95.62 400 VAL A O 1
ATOM 3102 N N . VAL A 1 401 ? 2.943 -20.928 5.165 1.00 95.75 401 VAL A N 1
ATOM 3103 C CA . VAL A 1 401 ? 1.661 -20.956 4.451 1.00 95.75 401 VAL A CA 1
ATOM 3104 C C . VAL A 1 401 ? 1.900 -21.518 3.047 1.00 95.75 401 VAL A C 1
ATOM 3106 O O . VAL A 1 401 ? 2.593 -20.878 2.255 1.00 95.75 401 VAL A O 1
ATOM 3109 N N . PRO A 1 402 ? 1.331 -22.689 2.705 1.00 95.31 402 PRO A N 1
ATOM 3110 C CA . PRO A 1 402 ? 1.479 -23.265 1.371 1.00 95.31 402 PRO A CA 1
ATOM 3111 C C . PRO A 1 402 ? 0.940 -22.343 0.272 1.00 95.31 402 PRO A C 1
ATOM 3113 O O . PRO A 1 402 ? -0.104 -21.707 0.445 1.00 95.31 402 PRO A O 1
ATOM 3116 N N . VAL A 1 403 ? 1.596 -22.327 -0.890 1.00 95.88 403 VAL A N 1
ATOM 3117 C CA . VAL A 1 403 ? 1.183 -21.512 -2.048 1.00 95.88 403 VAL A CA 1
ATOM 3118 C C . VAL A 1 403 ? -0.237 -21.848 -2.497 1.00 95.88 403 VAL A C 1
ATOM 3120 O O . VAL A 1 403 ? -1.029 -20.956 -2.794 1.00 95.88 403 VAL A O 1
ATOM 3123 N N . GLU A 1 404 ? -0.616 -23.121 -2.454 1.00 96.69 404 GLU A N 1
ATOM 3124 C CA . GLU A 1 404 ? -1.965 -23.587 -2.773 1.00 96.69 404 GLU A CA 1
ATOM 3125 C C . GLU A 1 404 ? -3.016 -22.948 -1.859 1.00 96.69 404 GLU A C 1
ATOM 3127 O O . GLU A 1 404 ? -4.109 -22.624 -2.319 1.00 96.69 404 GLU A O 1
ATOM 3132 N N . GLN A 1 405 ? -2.692 -22.709 -0.584 1.00 97.56 405 GLN A N 1
ATOM 3133 C CA . GLN A 1 405 ? -3.597 -22.015 0.330 1.00 97.56 405 GLN A CA 1
ATOM 3134 C C . GLN A 1 405 ? -3.751 -20.536 -0.042 1.00 97.56 405 GLN A C 1
ATOM 3136 O O . GLN A 1 405 ? -4.862 -20.015 0.016 1.00 97.56 405 GLN A O 1
ATOM 3141 N N . LEU A 1 406 ? -2.675 -19.872 -0.476 1.00 97.25 406 LEU A N 1
ATOM 3142 C CA . LEU A 1 406 ? -2.722 -18.486 -0.956 1.00 97.25 406 LEU A CA 1
ATOM 3143 C C . LEU A 1 406 ? -3.566 -18.365 -2.234 1.00 97.25 406 LEU A C 1
ATOM 3145 O O . LEU A 1 406 ? -4.425 -17.488 -2.329 1.00 97.25 406 LEU A O 1
ATOM 3149 N N . ARG A 1 407 ? -3.381 -19.289 -3.187 1.00 97.81 407 ARG A N 1
ATOM 3150 C CA . ARG A 1 407 ? -4.181 -19.372 -4.421 1.00 97.81 407 ARG A CA 1
ATOM 3151 C C . ARG A 1 407 ? -5.660 -19.608 -4.127 1.00 97.81 407 ARG A C 1
ATOM 3153 O O . ARG A 1 407 ? -6.506 -18.927 -4.703 1.00 97.81 407 ARG A O 1
ATOM 3160 N N . ARG A 1 408 ? -5.981 -20.523 -3.202 1.00 98.25 408 ARG A N 1
ATOM 3161 C CA . ARG A 1 408 ? -7.362 -20.754 -2.744 1.00 98.25 408 ARG A CA 1
ATOM 3162 C C . ARG A 1 408 ? -7.964 -19.511 -2.094 1.00 98.25 408 ARG A C 1
ATOM 3164 O O . ARG A 1 408 ? -9.063 -19.124 -2.469 1.00 98.25 408 ARG A O 1
ATOM 3171 N N . ALA A 1 409 ? -7.236 -18.863 -1.184 1.00 98.12 409 ALA A N 1
ATOM 3172 C CA . ALA A 1 409 ? -7.683 -17.636 -0.530 1.00 98.12 409 ALA A CA 1
ATOM 3173 C C . ALA A 1 409 ? -8.011 -16.536 -1.553 1.00 98.12 409 ALA A C 1
ATOM 3175 O O . ALA A 1 409 ? -9.101 -15.971 -1.506 1.00 98.12 409 ALA A O 1
ATOM 3176 N N . MET A 1 410 ? -7.120 -16.300 -2.521 1.00 98.31 410 MET A N 1
ATOM 3177 C CA . MET A 1 410 ? -7.352 -15.356 -3.619 1.00 98.31 410 MET A CA 1
ATOM 3178 C C . MET A 1 410 ? -8.596 -15.726 -4.444 1.00 98.31 410 MET A C 1
ATOM 3180 O O . MET A 1 410 ? -9.431 -14.868 -4.727 1.00 98.31 410 MET A O 1
ATOM 3184 N N . ALA A 1 411 ? -8.754 -17.005 -4.801 1.00 98.25 411 ALA A N 1
ATOM 3185 C CA . ALA A 1 411 ? -9.917 -17.477 -5.551 1.00 98.25 411 ALA A CA 1
ATOM 3186 C C . ALA A 1 411 ? -11.231 -17.244 -4.787 1.00 98.25 411 ALA A C 1
ATOM 3188 O O . ALA A 1 411 ? -12.176 -16.712 -5.363 1.00 98.25 411 ALA A O 1
ATOM 3189 N N . TRP A 1 412 ? -11.283 -17.561 -3.490 1.00 98.56 412 TRP A N 1
ATOM 3190 C CA . TRP A 1 412 ? -12.475 -17.339 -2.667 1.00 98.56 412 TRP A CA 1
ATOM 3191 C C . TRP A 1 412 ? -12.809 -15.855 -2.497 1.00 98.56 412 TRP A C 1
ATOM 3193 O O . TRP A 1 412 ? -13.982 -15.496 -2.489 1.00 98.56 412 TRP A O 1
ATOM 3203 N N . MET A 1 413 ? -11.805 -14.979 -2.382 1.00 98.31 413 MET A N 1
ATOM 3204 C CA . MET A 1 413 ? -12.027 -13.529 -2.285 1.00 98.31 413 MET A CA 1
ATOM 3205 C C . MET A 1 413 ? -12.629 -12.959 -3.573 1.00 98.31 413 MET A C 1
ATOM 3207 O O . MET A 1 413 ? -13.554 -12.150 -3.512 1.00 98.31 413 MET A O 1
ATOM 3211 N N . ARG A 1 414 ? -12.164 -13.426 -4.737 1.00 97.81 414 ARG A N 1
ATOM 3212 C CA . ARG A 1 414 ? -12.763 -13.070 -6.032 1.00 97.81 414 ARG A CA 1
ATOM 3213 C C . ARG A 1 414 ? -14.170 -13.622 -6.189 1.00 97.81 414 ARG A C 1
ATOM 3215 O O . ARG A 1 414 ? -15.060 -12.904 -6.625 1.00 97.81 414 ARG A O 1
ATOM 3222 N N . GLU A 1 415 ? -14.376 -14.878 -5.804 1.00 98.06 415 GLU A N 1
ATOM 3223 C CA . GLU A 1 415 ? -15.690 -15.522 -5.837 1.00 98.06 415 GLU A CA 1
ATOM 3224 C C . GLU A 1 415 ? -16.710 -14.774 -4.967 1.00 98.06 415 GLU A C 1
ATOM 3226 O O . GLU A 1 415 ? -17.853 -14.578 -5.368 1.00 98.06 415 GLU A O 1
ATOM 3231 N N . ALA A 1 416 ? -16.282 -14.295 -3.797 1.00 98.12 416 ALA A N 1
ATOM 3232 C CA . ALA A 1 416 ? -17.094 -13.468 -2.914 1.00 98.12 416 ALA A CA 1
ATOM 3233 C C . ALA A 1 416 ? -17.248 -12.012 -3.399 1.00 98.12 416 ALA A C 1
ATOM 3235 O O . ALA A 1 416 ? -17.871 -11.218 -2.703 1.00 98.12 416 ALA A O 1
ATOM 3236 N N . ALA A 1 417 ? -16.702 -11.646 -4.563 1.00 97.50 417 ALA A N 1
ATOM 3237 C CA . ALA A 1 417 ? -16.785 -10.305 -5.138 1.00 97.50 417 ALA A CA 1
ATOM 3238 C C . ALA A 1 417 ? -16.303 -9.199 -4.177 1.00 97.50 417 ALA A C 1
ATOM 3240 O O . ALA A 1 417 ? -16.990 -8.195 -3.957 1.00 97.50 417 ALA A O 1
ATOM 3241 N N . PHE A 1 418 ? -15.129 -9.398 -3.568 1.00 98.12 418 PHE A N 1
ATOM 3242 C CA . PHE A 1 418 ? -14.380 -8.285 -2.985 1.00 98.12 418 PHE A CA 1
ATOM 3243 C C . PHE A 1 418 ? -13.951 -7.322 -4.098 1.00 98.12 418 PHE A C 1
ATOM 3245 O O . PHE A 1 418 ? -13.467 -7.751 -5.140 1.00 98.12 418 PHE A O 1
ATOM 3252 N N . GLU A 1 419 ? -14.136 -6.025 -3.867 1.00 95.00 419 GLU A N 1
ATOM 3253 C CA . GLU A 1 419 ? -13.885 -4.961 -4.849 1.00 95.00 419 GLU A CA 1
ATOM 3254 C C . GLU A 1 419 ? -12.404 -4.571 -4.918 1.00 95.00 419 GLU A C 1
ATOM 3256 O O . GLU A 1 419 ? -11.958 -3.975 -5.892 1.00 95.00 419 GLU A O 1
ATOM 3261 N N . SER A 1 420 ? -11.644 -4.862 -3.858 1.00 95.44 420 SER A N 1
ATOM 3262 C CA . SER A 1 420 ? -10.206 -4.609 -3.801 1.00 95.44 420 SER A CA 1
ATOM 3263 C C . SER A 1 420 ? -9.527 -5.598 -2.857 1.00 95.44 420 SER A C 1
ATOM 3265 O O . SER A 1 420 ? -9.797 -5.614 -1.648 1.00 95.44 420 SER A O 1
ATOM 3267 N N . ILE A 1 421 ? -8.637 -6.410 -3.419 1.00 98.25 421 ILE A N 1
ATOM 3268 C CA . ILE A 1 421 ? -7.827 -7.414 -2.739 1.00 98.25 421 ILE A CA 1
ATOM 3269 C C . ILE A 1 421 ? -6.371 -6.937 -2.718 1.00 98.25 421 ILE A C 1
ATOM 3271 O O . ILE A 1 421 ? -5.722 -6.813 -3.757 1.00 98.25 421 ILE A O 1
ATOM 3275 N N . ASN A 1 422 ? -5.841 -6.698 -1.520 1.00 98.25 422 ASN A N 1
ATOM 3276 C CA . ASN A 1 422 ? -4.431 -6.392 -1.298 1.00 98.25 422 ASN A CA 1
ATOM 3277 C C . ASN A 1 422 ? -3.658 -7.634 -0.836 1.00 98.25 422 ASN A C 1
ATOM 3279 O O . ASN A 1 422 ? -4.170 -8.442 -0.056 1.00 98.25 422 ASN A O 1
ATOM 3283 N N . VAL A 1 423 ? -2.394 -7.735 -1.247 1.00 98.12 423 VAL A N 1
ATOM 3284 C CA . VAL A 1 423 ? -1.431 -8.662 -0.639 1.00 98.12 423 VAL A CA 1
ATOM 3285 C C . VAL A 1 423 ? -0.235 -7.924 -0.060 1.00 98.12 423 VAL A C 1
ATOM 3287 O O . VAL A 1 423 ? 0.309 -7.008 -0.679 1.00 98.12 423 VAL A O 1
ATOM 3290 N N . ASP A 1 424 ? 0.209 -8.370 1.111 1.00 97.31 424 ASP A N 1
ATOM 3291 C CA . ASP A 1 424 ? 1.425 -7.856 1.737 1.00 97.31 424 ASP A CA 1
ATOM 3292 C C . ASP A 1 424 ? 2.605 -8.772 1.424 1.00 97.31 424 ASP A C 1
ATOM 3294 O O . ASP A 1 424 ? 2.522 -9.987 1.618 1.00 97.31 424 ASP A O 1
ATOM 3298 N N . VAL A 1 425 ? 3.706 -8.188 0.959 1.00 97.94 425 VAL A N 1
ATOM 3299 C CA . VAL A 1 425 ? 4.961 -8.860 0.599 1.00 97.94 425 VAL A CA 1
ATOM 3300 C C . VAL A 1 425 ? 6.099 -8.172 1.343 1.00 97.94 425 VAL A C 1
ATOM 3302 O O . VAL A 1 425 ? 6.106 -6.946 1.455 1.00 97.94 425 VAL A O 1
ATOM 3305 N N . ILE A 1 426 ? 7.081 -8.927 1.844 1.00 97.56 426 ILE A N 1
ATOM 3306 C CA . ILE A 1 4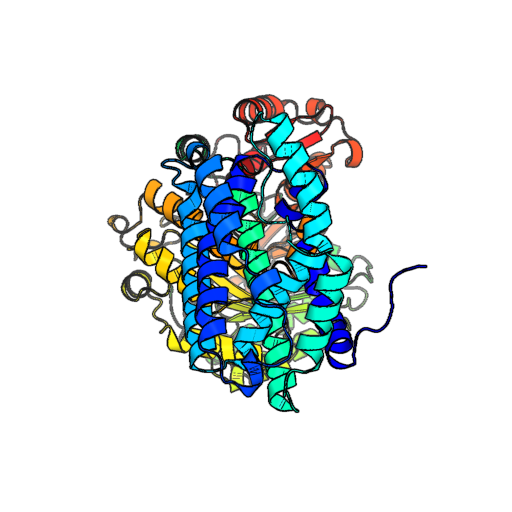26 ? 8.216 -8.346 2.574 1.00 97.56 426 ILE A CA 1
ATOM 3307 C C . ILE A 1 426 ? 9.525 -8.644 1.846 1.00 97.56 426 ILE A C 1
ATOM 3309 O O . ILE A 1 426 ? 9.926 -9.793 1.702 1.00 97.56 426 ILE A O 1
ATOM 3313 N N . CYS A 1 427 ? 10.239 -7.589 1.463 1.00 96.31 427 CYS A N 1
ATOM 3314 C CA . CYS A 1 427 ? 11.608 -7.642 0.966 1.00 96.31 427 CYS A CA 1
ATOM 3315 C C . CYS A 1 427 ? 12.612 -7.457 2.117 1.00 96.31 427 CYS A C 1
ATOM 3317 O O . CYS A 1 427 ? 12.504 -6.517 2.906 1.00 96.31 427 CYS A O 1
ATOM 3319 N N . GLY A 1 428 ? 13.630 -8.311 2.194 1.00 96.19 428 GLY A N 1
ATOM 3320 C CA . GLY A 1 428 ? 14.695 -8.269 3.198 1.00 96.19 428 GLY A CA 1
ATOM 3321 C C . GLY A 1 428 ? 14.596 -9.319 4.312 1.00 96.19 428 GLY A C 1
ATOM 3322 O O . GLY A 1 428 ? 15.297 -9.182 5.312 1.00 96.19 428 GLY A O 1
ATOM 3323 N N . LEU A 1 429 ? 13.739 -10.336 4.187 1.00 98.06 429 LEU A N 1
ATOM 3324 C CA . LEU A 1 429 ? 13.642 -11.429 5.162 1.00 98.06 429 LEU A CA 1
ATOM 3325 C C . LEU A 1 429 ? 14.875 -12.358 5.110 1.00 98.06 429 LEU A C 1
ATOM 3327 O O . LEU A 1 429 ? 15.537 -12.442 4.074 1.00 98.06 429 LEU A O 1
ATOM 3331 N N . PRO A 1 430 ? 15.190 -13.082 6.204 1.00 98.31 430 PRO A N 1
ATOM 3332 C CA . PRO A 1 430 ? 16.262 -14.075 6.215 1.00 98.31 430 PRO A CA 1
ATOM 3333 C C . PRO A 1 430 ? 16.158 -15.088 5.076 1.00 98.31 430 PRO A C 1
ATOM 3335 O O . PRO A 1 430 ? 15.068 -15.559 4.759 1.00 98.31 430 PRO A O 1
ATOM 3338 N N . LEU A 1 431 ? 17.308 -15.468 4.518 1.00 98.38 431 LEU A N 1
ATOM 3339 C CA . LEU A 1 431 ? 17.459 -16.440 3.430 1.00 98.38 431 LEU A CA 1
ATOM 3340 C C . LEU A 1 431 ? 16.870 -16.009 2.076 1.00 98.38 431 LEU A C 1
ATOM 3342 O O . LEU A 1 431 ? 16.946 -16.791 1.121 1.00 98.38 431 LEU A O 1
ATOM 3346 N N . GLN A 1 432 ? 16.328 -14.795 1.954 1.00 98.38 432 GLN A N 1
ATOM 3347 C CA . GLN A 1 432 ? 15.974 -14.244 0.651 1.00 98.38 432 GLN A CA 1
ATOM 3348 C C . GLN A 1 432 ? 17.229 -13.965 -0.180 1.00 98.38 432 GLN A C 1
ATOM 3350 O O . GLN A 1 432 ? 18.256 -13.494 0.307 1.00 98.38 432 GLN A O 1
ATOM 3355 N N . THR A 1 433 ? 17.114 -14.230 -1.475 1.00 96.00 433 THR A N 1
ATOM 3356 C CA . THR A 1 433 ? 18.085 -13.861 -2.507 1.00 96.00 433 THR A CA 1
ATOM 3357 C C . THR A 1 433 ? 17.319 -13.247 -3.679 1.00 96.00 433 THR A C 1
ATOM 3359 O O . THR A 1 433 ? 16.115 -13.497 -3.788 1.00 96.00 433 THR A O 1
ATOM 3362 N N . PRO A 1 434 ? 17.974 -12.508 -4.595 1.00 91.44 434 PRO A N 1
ATOM 3363 C CA . PRO A 1 434 ? 17.310 -11.986 -5.790 1.00 91.44 434 PRO A CA 1
ATOM 3364 C C . PRO A 1 434 ? 16.494 -13.035 -6.556 1.00 91.44 434 PRO A C 1
ATOM 3366 O O . PRO A 1 434 ? 15.352 -12.770 -6.910 1.00 91.44 434 PRO A O 1
ATOM 3369 N N . GLY A 1 435 ? 17.028 -14.251 -6.728 1.00 90.50 435 GLY A N 1
ATOM 3370 C CA . GLY A 1 435 ? 16.318 -15.340 -7.407 1.00 90.50 435 GLY A CA 1
ATOM 3371 C C . GLY A 1 435 ? 15.097 -15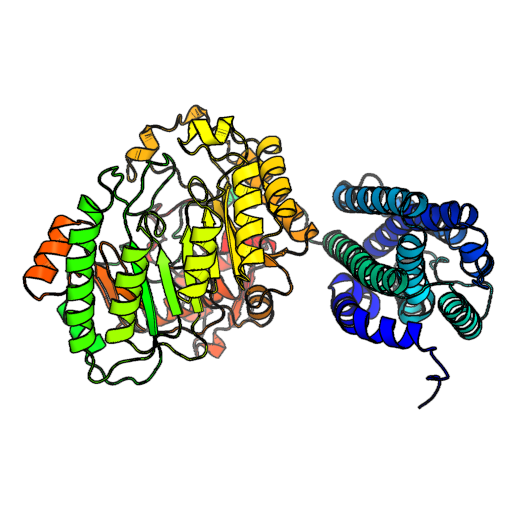.858 -6.638 1.00 90.50 435 GLY A C 1
ATOM 3372 O O . GLY A 1 435 ? 14.031 -16.017 -7.225 1.00 90.50 435 GLY A O 1
ATOM 3373 N N . ARG A 1 436 ? 15.217 -16.078 -5.320 1.00 97.50 436 ARG A N 1
ATOM 3374 C CA . ARG A 1 436 ? 14.081 -16.524 -4.487 1.00 97.50 436 ARG A CA 1
ATOM 3375 C C . ARG A 1 436 ? 12.971 -15.484 -4.443 1.00 97.50 436 ARG A C 1
ATOM 3377 O O . ARG A 1 436 ? 11.802 -15.812 -4.596 1.00 97.50 436 ARG A O 1
ATOM 3384 N N . PHE A 1 437 ? 13.350 -14.222 -4.279 1.00 98.19 437 PHE A N 1
ATOM 3385 C CA . PHE A 1 437 ? 12.385 -13.139 -4.213 1.00 98.19 437 PHE A CA 1
ATOM 3386 C C . PHE A 1 437 ? 11.711 -12.881 -5.561 1.00 98.19 437 PHE A C 1
ATOM 3388 O O . PHE A 1 437 ? 10.513 -12.621 -5.592 1.00 98.19 437 PHE A O 1
ATOM 3395 N N . ALA A 1 438 ? 12.432 -13.023 -6.679 1.00 94.31 438 ALA A N 1
ATOM 3396 C CA . ALA A 1 438 ? 11.823 -12.983 -8.007 1.00 94.31 438 ALA A CA 1
ATOM 3397 C C . ALA A 1 438 ? 10.725 -14.050 -8.156 1.00 94.31 438 ALA A C 1
ATOM 3399 O O . ALA A 1 438 ? 9.635 -13.722 -8.609 1.00 94.31 438 ALA A O 1
ATOM 3400 N N . ALA A 1 439 ? 10.951 -15.279 -7.674 1.00 94.88 439 ALA A N 1
ATOM 3401 C CA . ALA A 1 439 ? 9.920 -16.320 -7.669 1.00 94.88 439 ALA A CA 1
ATOM 3402 C C . ALA A 1 439 ? 8.698 -15.949 -6.801 1.00 94.88 439 ALA A C 1
ATOM 3404 O O . ALA A 1 439 ? 7.561 -16.201 -7.204 1.00 94.88 439 ALA A O 1
ATOM 3405 N N . THR A 1 440 ? 8.909 -15.297 -5.650 1.00 98.44 440 THR A N 1
ATOM 3406 C CA . THR A 1 440 ? 7.824 -14.721 -4.834 1.00 98.44 440 THR A CA 1
ATOM 3407 C C . THR A 1 440 ? 7.019 -13.686 -5.616 1.00 98.44 440 THR A C 1
ATOM 3409 O O . THR A 1 440 ? 5.790 -13.740 -5.615 1.00 98.44 440 THR A O 1
ATOM 3412 N N . ILE A 1 441 ? 7.682 -12.765 -6.317 1.00 97.88 441 ILE A N 1
ATOM 3413 C CA . ILE A 1 441 ? 7.000 -11.739 -7.116 1.00 97.88 441 ILE A CA 1
ATOM 3414 C C . ILE A 1 441 ? 6.284 -12.345 -8.327 1.00 97.88 441 ILE A C 1
ATOM 3416 O O . ILE A 1 441 ? 5.180 -11.913 -8.644 1.00 97.88 441 ILE A O 1
ATOM 3420 N N . ASP A 1 442 ? 6.846 -13.372 -8.962 1.00 95.00 442 ASP A N 1
ATOM 3421 C CA . ASP A 1 442 ? 6.181 -14.096 -10.047 1.00 95.00 442 ASP A CA 1
ATOM 3422 C C . ASP A 1 442 ? 4.893 -14.773 -9.563 1.00 95.00 442 ASP A C 1
ATOM 3424 O O . ASP A 1 442 ? 3.891 -14.787 -10.276 1.00 95.00 442 ASP A O 1
ATOM 3428 N N . GLU A 1 443 ? 4.883 -15.322 -8.346 1.00 97.56 443 GLU A N 1
ATOM 3429 C CA . GLU A 1 443 ? 3.659 -15.867 -7.757 1.00 97.56 443 GLU A CA 1
ATOM 3430 C C . GLU A 1 443 ? 2.648 -14.766 -7.420 1.00 97.56 443 GLU A C 1
ATOM 3432 O O . GLU A 1 443 ? 1.464 -14.920 -7.708 1.00 97.56 443 GLU A O 1
ATOM 3437 N N . VAL A 1 444 ? 3.092 -13.624 -6.888 1.00 98.06 444 VAL A N 1
ATOM 3438 C CA . VAL A 1 444 ? 2.223 -12.455 -6.667 1.00 98.06 444 VAL A CA 1
ATOM 3439 C C . VAL A 1 444 ? 1.597 -11.983 -7.984 1.00 98.06 444 VAL A C 1
ATOM 3441 O O . VAL A 1 444 ? 0.388 -11.768 -8.041 1.00 98.06 444 VAL A O 1
ATOM 3444 N N . ALA A 1 445 ? 2.384 -11.893 -9.058 1.00 91.75 445 ALA A N 1
ATOM 3445 C CA . ALA A 1 445 ? 1.904 -11.544 -10.392 1.00 91.75 445 ALA A CA 1
ATOM 3446 C C . ALA A 1 445 ? 0.872 -12.554 -10.921 1.00 91.75 445 ALA A C 1
ATOM 3448 O O . ALA A 1 445 ? -0.166 -12.148 -11.442 1.00 91.75 445 ALA A O 1
ATOM 3449 N N . ARG A 1 446 ? 1.105 -13.862 -10.727 1.00 93.50 446 ARG A N 1
ATOM 3450 C CA . ARG A 1 446 ? 0.137 -14.921 -11.073 1.00 93.50 446 ARG A CA 1
ATOM 3451 C C . ARG A 1 446 ? -1.153 -14.822 -10.266 1.00 93.50 446 ARG A C 1
ATOM 3453 O O . ARG A 1 446 ? -2.236 -15.006 -10.818 1.00 93.50 446 ARG A O 1
ATOM 3460 N N . LEU A 1 447 ? -1.052 -14.536 -8.966 1.00 96.12 447 LEU A N 1
ATOM 3461 C CA . LEU A 1 447 ? -2.215 -14.306 -8.112 1.00 96.12 447 LEU A CA 1
ATOM 3462 C C . LEU A 1 447 ? -3.004 -13.082 -8.573 1.00 96.12 447 LEU A C 1
ATOM 3464 O O . LEU A 1 447 ? -4.220 -13.083 -8.407 1.00 96.12 447 LEU A O 1
ATOM 3468 N N . ARG A 1 448 ? -2.341 -12.088 -9.179 1.00 96.31 448 ARG A N 1
ATOM 3469 C CA . ARG A 1 448 ? -2.910 -10.857 -9.750 1.00 96.31 448 ARG A CA 1
ATOM 3470 C C . ARG A 1 448 ? -3.814 -10.079 -8.770 1.00 96.31 448 ARG A C 1
ATOM 3472 O O . ARG A 1 448 ? -4.971 -9.817 -9.095 1.00 96.31 448 ARG A O 1
ATOM 3479 N N . PRO A 1 449 ? -3.355 -9.772 -7.544 1.00 98.00 449 PRO A N 1
ATOM 3480 C CA . PRO A 1 449 ? -4.121 -8.955 -6.598 1.00 98.00 449 PRO A CA 1
ATOM 3481 C C . PRO A 1 449 ? -4.390 -7.557 -7.167 1.00 98.00 449 PRO A C 1
ATOM 3483 O O . PRO A 1 449 ? -3.621 -7.077 -7.994 1.00 98.00 449 PRO A O 1
ATOM 3486 N N . ASP A 1 450 ? -5.414 -6.857 -6.697 1.00 97.94 450 ASP A N 1
ATOM 3487 C CA . ASP A 1 450 ? -5.674 -5.487 -7.162 1.00 97.94 450 ASP A CA 1
ATOM 3488 C C . ASP A 1 450 ? -4.593 -4.524 -6.658 1.00 97.94 450 ASP A C 1
ATOM 3490 O O . ASP A 1 450 ? -4.192 -3.586 -7.353 1.00 97.94 450 ASP A O 1
ATOM 3494 N N . ARG A 1 451 ? -4.075 -4.790 -5.450 1.00 97.62 451 ARG A N 1
ATOM 3495 C CA . ARG A 1 451 ? -3.049 -3.983 -4.782 1.00 97.62 451 ARG A CA 1
ATOM 3496 C C . ARG A 1 451 ? -1.964 -4.838 -4.140 1.00 97.62 451 ARG A C 1
ATOM 3498 O O . ARG A 1 451 ? -2.198 -5.973 -3.724 1.00 97.62 451 ARG A O 1
ATOM 3505 N N . ILE A 1 452 ? -0.765 -4.277 -4.048 1.00 98.06 452 ILE A N 1
ATOM 3506 C CA . ILE A 1 452 ? 0.397 -4.918 -3.437 1.00 98.06 452 ILE A CA 1
ATOM 3507 C C . ILE A 1 452 ? 1.072 -3.915 -2.512 1.00 98.06 452 ILE A C 1
ATOM 3509 O O . ILE A 1 452 ? 1.493 -2.843 -2.954 1.00 98.06 452 ILE A O 1
ATOM 3513 N N . SER A 1 453 ? 1.242 -4.306 -1.253 1.00 95.75 453 SER A N 1
ATOM 3514 C CA . SER A 1 453 ? 2.102 -3.610 -0.299 1.00 95.75 453 SER A CA 1
ATOM 3515 C C . SER A 1 453 ? 3.444 -4.340 -0.206 1.00 95.75 453 SER A C 1
ATOM 3517 O O . SER A 1 453 ? 3.553 -5.397 0.411 1.00 95.75 453 SER A O 1
ATOM 3519 N N . LEU A 1 454 ? 4.477 -3.790 -0.845 1.00 94.94 454 LEU A N 1
ATOM 3520 C CA . LEU A 1 454 ? 5.840 -4.321 -0.882 1.00 94.94 454 LEU A CA 1
ATOM 3521 C C . LEU A 1 454 ? 6.703 -3.665 0.204 1.00 94.94 454 LEU A C 1
ATOM 3523 O O . LEU A 1 454 ? 7.433 -2.700 -0.027 1.00 94.94 454 LEU A O 1
ATOM 3527 N N . PHE A 1 455 ? 6.633 -4.193 1.419 1.00 91.94 455 PHE A N 1
ATOM 3528 C CA . PHE A 1 455 ? 7.347 -3.633 2.556 1.00 91.94 455 PHE A CA 1
ATOM 3529 C C . PHE A 1 455 ? 8.833 -3.988 2.546 1.00 91.94 455 PHE A C 1
ATOM 3531 O O . PHE A 1 455 ? 9.223 -5.141 2.397 1.00 91.94 455 PHE A O 1
ATOM 3538 N N . SER A 1 456 ? 9.678 -3.003 2.844 1.00 89.44 456 SER A N 1
ATOM 3539 C CA . SER A 1 456 ? 11.073 -3.255 3.210 1.00 89.44 456 SER A CA 1
ATOM 3540 C C . SER A 1 456 ? 11.174 -3.645 4.692 1.00 89.44 456 SER A C 1
ATOM 3542 O O . SER A 1 456 ? 10.667 -2.929 5.572 1.00 89.44 456 SER A O 1
ATOM 3544 N N . PHE A 1 457 ? 11.805 -4.789 4.971 1.00 93.56 457 PHE A N 1
ATOM 3545 C CA . PHE A 1 457 ? 11.950 -5.357 6.308 1.00 93.56 457 PHE A CA 1
ATOM 3546 C C . PHE A 1 457 ? 12.811 -4.462 7.205 1.00 93.56 457 PHE A C 1
ATOM 3548 O O . PHE A 1 457 ? 13.937 -4.092 6.869 1.00 93.56 457 PHE A O 1
ATOM 3555 N N . ALA A 1 458 ? 12.289 -4.132 8.385 1.00 89.06 458 ALA A N 1
ATOM 3556 C CA . ALA A 1 458 ? 13.009 -3.381 9.404 1.00 89.06 458 ALA A CA 1
ATOM 3557 C C . ALA A 1 458 ? 13.476 -4.325 10.520 1.00 89.06 458 ALA A C 1
ATOM 3559 O O . ALA A 1 458 ? 12.685 -4.724 11.381 1.00 89.06 458 ALA A O 1
ATOM 3560 N N . TYR A 1 459 ? 14.771 -4.651 10.519 1.00 91.75 459 TYR A N 1
ATOM 3561 C CA . TYR A 1 459 ? 15.399 -5.443 11.573 1.00 91.75 459 TYR A CA 1
ATOM 3562 C C . TYR A 1 459 ? 15.828 -4.553 12.751 1.00 91.75 459 TYR A C 1
ATOM 3564 O O . TYR A 1 459 ? 16.851 -3.872 12.714 1.00 91.75 459 TYR A O 1
ATOM 3572 N N . LEU A 1 460 ? 15.019 -4.547 13.809 1.00 90.69 460 LEU A N 1
ATOM 3573 C CA . LEU A 1 460 ? 15.124 -3.696 14.996 1.00 90.69 460 LEU A CA 1
ATOM 3574 C C . LEU A 1 460 ? 15.053 -4.532 16.297 1.00 90.69 460 LEU A C 1
ATOM 3576 O O . LEU A 1 460 ? 14.231 -4.251 17.176 1.00 90.69 460 LEU A O 1
ATOM 3580 N N . PRO A 1 461 ? 15.934 -5.533 16.505 1.00 91.56 461 PRO A N 1
ATOM 3581 C CA . PRO A 1 461 ? 15.830 -6.524 17.593 1.00 91.56 461 PRO A CA 1
ATOM 3582 C C . PRO A 1 461 ? 15.948 -5.944 19.016 1.00 91.56 461 PRO A C 1
ATOM 3584 O O . PRO A 1 461 ? 15.637 -6.615 20.008 1.00 91.56 461 PRO A O 1
ATOM 3587 N N . ARG A 1 462 ? 16.419 -4.696 19.149 1.00 90.31 462 ARG A N 1
ATOM 3588 C CA . ARG A 1 462 ? 16.424 -3.961 20.424 1.00 90.31 462 ARG A CA 1
ATOM 3589 C C . ARG A 1 462 ? 15.019 -3.491 20.808 1.00 90.31 462 ARG A C 1
ATOM 3591 O O . ARG A 1 462 ? 14.645 -3.626 21.966 1.00 90.31 462 ARG A O 1
ATOM 3598 N N . GLN A 1 463 ? 14.260 -2.982 19.837 1.00 87.88 463 GLN A N 1
ATOM 3599 C CA . GLN A 1 463 ? 12.907 -2.440 20.014 1.00 87.88 463 GLN A CA 1
ATOM 3600 C C . GLN A 1 463 ? 11.828 -3.521 19.870 1.00 87.88 463 GLN A C 1
ATOM 3602 O O . GLN A 1 463 ? 10.779 -3.434 20.502 1.00 87.88 463 GLN A O 1
ATOM 3607 N N . LEU A 1 464 ? 12.100 -4.551 19.064 1.00 90.81 464 LEU A N 1
ATOM 3608 C CA . LEU A 1 464 ? 11.202 -5.663 18.764 1.00 90.81 464 LEU A CA 1
ATOM 3609 C C . LEU A 1 464 ? 11.861 -6.985 19.195 1.00 90.81 464 LEU A C 1
ATOM 3611 O O . LEU A 1 464 ? 12.475 -7.665 18.372 1.00 90.81 464 LEU A O 1
ATOM 3615 N N . PRO A 1 465 ? 11.754 -7.386 20.479 1.00 91.38 465 PRO A N 1
ATOM 3616 C CA . PRO A 1 465 ? 12.488 -8.537 21.013 1.00 91.38 465 PRO A CA 1
ATOM 3617 C C . PRO A 1 465 ? 12.227 -9.858 20.284 1.00 91.38 465 PRO A C 1
ATOM 3619 O O . PRO A 1 465 ? 13.099 -10.721 20.266 1.00 91.38 465 PRO A O 1
ATOM 3622 N N . LEU A 1 466 ? 11.052 -10.019 19.662 1.00 91.88 466 LEU A N 1
ATOM 3623 C CA . LEU A 1 466 ? 10.709 -11.223 18.903 1.00 91.88 466 LEU A CA 1
ATOM 3624 C C . LEU A 1 466 ? 11.652 -11.446 17.707 1.00 91.88 466 LEU A C 1
ATOM 3626 O O . LEU A 1 466 ? 11.993 -12.590 17.415 1.00 91.88 466 LEU A O 1
ATOM 3630 N N . GLN A 1 467 ? 12.147 -10.368 17.090 1.00 95.94 467 GLN A N 1
ATOM 3631 C CA . GLN A 1 467 ? 13.076 -10.444 15.962 1.00 95.94 467 GLN A CA 1
ATOM 3632 C C . GLN A 1 467 ? 14.438 -11.038 16.347 1.00 95.94 467 GLN A C 1
ATOM 3634 O O . GLN A 1 467 ? 15.158 -11.491 15.469 1.00 95.94 467 GLN A O 1
ATOM 3639 N N . ARG A 1 468 ? 14.782 -11.141 17.642 1.00 95.44 468 ARG A N 1
ATOM 3640 C CA . ARG A 1 468 ? 16.004 -11.838 18.103 1.00 95.44 468 ARG A CA 1
ATOM 3641 C C . ARG A 1 468 ? 16.008 -13.336 17.787 1.00 95.44 468 ARG A C 1
ATOM 3643 O O . ARG A 1 468 ? 17.042 -13.975 17.933 1.00 95.44 468 ARG A O 1
ATOM 3650 N N . ARG A 1 469 ? 14.858 -13.901 17.403 1.00 96.25 469 ARG A N 1
ATOM 3651 C CA . ARG A 1 469 ? 14.751 -15.282 16.913 1.00 96.25 469 ARG A CA 1
ATOM 3652 C C . ARG A 1 469 ? 15.242 -15.442 15.472 1.00 96.25 469 ARG A C 1
ATOM 3654 O O . ARG A 1 469 ? 15.542 -16.558 15.067 1.00 96.25 469 ARG A O 1
ATOM 3661 N N . LEU A 1 470 ? 15.328 -14.349 14.714 1.00 96.69 470 LEU A N 1
ATOM 3662 C CA . LEU A 1 470 ? 15.900 -14.344 13.371 1.00 96.69 470 LEU A CA 1
ATOM 3663 C C . LEU A 1 470 ? 17.425 -14.437 13.469 1.00 96.69 470 LEU A C 1
ATOM 3665 O O . LEU A 1 470 ? 18.032 -13.833 14.354 1.00 96.69 470 LEU A O 1
ATOM 3669 N N . ARG A 1 471 ? 18.050 -15.156 12.537 1.00 95.88 471 ARG A N 1
ATOM 3670 C CA . ARG A 1 471 ? 19.510 -15.249 12.430 1.00 95.88 471 ARG A CA 1
ATOM 3671 C C . ARG A 1 471 ? 20.034 -14.045 11.633 1.00 95.88 471 ARG A C 1
ATOM 3673 O O . ARG A 1 471 ? 19.735 -13.959 10.445 1.00 95.88 471 ARG A O 1
ATOM 3680 N N . PRO A 1 472 ? 20.799 -13.111 12.232 1.00 94.62 472 PRO A N 1
ATOM 3681 C CA . PRO A 1 472 ? 21.235 -11.901 11.529 1.00 94.62 472 PRO A CA 1
ATOM 3682 C C . PRO A 1 472 ? 22.101 -12.183 10.299 1.00 94.62 472 PRO A C 1
ATOM 3684 O O . PRO A 1 472 ? 22.024 -11.447 9.325 1.00 94.62 472 PRO A O 1
ATOM 3687 N N . GLN A 1 473 ? 22.904 -13.250 10.337 1.00 96.19 473 GLN A N 1
ATOM 3688 C CA . GLN A 1 473 ? 23.781 -13.654 9.236 1.00 96.19 473 GLN A CA 1
ATOM 3689 C C . GLN A 1 473 ? 23.030 -14.128 7.985 1.00 96.19 473 GLN A C 1
ATOM 3691 O O . GLN A 1 473 ? 23.618 -14.182 6.912 1.00 96.19 473 GLN A O 1
ATOM 3696 N N . ASP A 1 474 ? 21.748 -14.470 8.123 1.00 97.19 474 ASP A N 1
ATOM 3697 C CA . ASP A 1 474 ? 20.904 -14.886 7.004 1.00 97.19 474 ASP A CA 1
ATOM 3698 C C . ASP A 1 474 ? 20.226 -13.699 6.314 1.00 97.19 474 ASP A C 1
ATOM 3700 O O . ASP A 1 474 ? 19.550 -13.889 5.302 1.00 97.19 474 ASP A O 1
ATOM 3704 N N . LEU A 1 475 ? 20.320 -12.494 6.884 1.00 96.75 475 LEU A N 1
ATOM 3705 C CA . LEU A 1 475 ? 19.713 -11.313 6.287 1.00 96.75 475 LEU A CA 1
ATOM 3706 C C . LEU A 1 475 ? 20.448 -10.959 4.985 1.00 96.75 475 LEU A C 1
ATOM 3708 O O . LEU A 1 475 ? 21.682 -10.963 4.959 1.00 96.75 475 LEU A O 1
ATOM 3712 N N . PRO A 1 476 ? 19.713 -10.621 3.914 1.00 95.19 476 PRO A N 1
ATOM 3713 C CA . PRO A 1 476 ? 20.318 -10.247 2.647 1.00 95.19 476 PRO A CA 1
ATOM 3714 C C . PRO A 1 476 ? 21.147 -8.970 2.796 1.00 95.19 476 PRO A C 1
ATOM 3716 O O . PRO A 1 476 ? 20.808 -8.061 3.561 1.00 95.19 476 PRO A O 1
ATOM 3719 N N . SER A 1 477 ? 22.225 -8.875 2.020 1.00 89.75 477 SER A N 1
ATOM 3720 C CA . SER A 1 477 ? 23.028 -7.656 1.944 1.00 89.75 477 SER A CA 1
ATOM 3721 C C . SER A 1 477 ? 22.215 -6.497 1.353 1.00 89.75 477 SER A C 1
ATOM 3723 O O . SER A 1 477 ? 21.228 -6.704 0.644 1.00 89.75 477 SER A O 1
ATOM 3725 N N . ARG A 1 478 ? 22.660 -5.251 1.574 1.00 85.94 478 ARG A N 1
ATOM 3726 C CA . ARG A 1 478 ? 22.021 -4.064 0.971 1.00 85.94 478 ARG A CA 1
ATOM 3727 C C . ARG A 1 478 ? 21.921 -4.168 -0.554 1.00 85.94 478 ARG A C 1
ATOM 3729 O O . ARG A 1 478 ? 20.886 -3.853 -1.130 1.00 85.94 478 ARG A O 1
ATOM 3736 N N . GLN A 1 479 ? 22.971 -4.674 -1.204 1.00 83.75 479 GLN A N 1
ATOM 3737 C CA . GLN A 1 479 ? 22.988 -4.884 -2.652 1.00 83.75 479 GLN A CA 1
ATOM 3738 C C . GLN A 1 479 ? 21.942 -5.918 -3.092 1.00 83.75 479 GLN A C 1
ATOM 3740 O O . GLN A 1 479 ? 21.238 -5.695 -4.074 1.00 83.75 479 GLN A O 1
ATOM 3745 N N . GLN A 1 480 ? 21.797 -7.025 -2.355 1.00 88.00 480 GLN A N 1
ATOM 3746 C CA . GLN A 1 480 ? 20.765 -8.024 -2.646 1.00 88.00 480 GLN A CA 1
ATOM 3747 C C . GLN A 1 480 ? 19.360 -7.444 -2.467 1.00 88.00 480 GLN A C 1
ATOM 3749 O O . GLN A 1 480 ? 18.504 -7.675 -3.314 1.00 88.00 480 GLN A O 1
ATOM 3754 N N . ARG A 1 481 ? 19.122 -6.663 -1.406 1.00 90.12 481 ARG A N 1
ATOM 3755 C CA . ARG A 1 481 ? 17.834 -5.987 -1.170 1.00 90.12 481 ARG A CA 1
ATOM 3756 C C . ARG A 1 481 ? 17.475 -5.018 -2.286 1.00 90.12 481 ARG A C 1
ATOM 3758 O O . ARG A 1 481 ? 16.332 -5.007 -2.729 1.00 90.12 481 ARG A O 1
ATOM 3765 N N . LEU A 1 482 ? 18.452 -4.271 -2.784 1.00 84.38 482 LEU A N 1
ATOM 3766 C CA . LEU A 1 482 ? 18.260 -3.380 -3.923 1.00 84.38 482 LEU A CA 1
ATOM 3767 C C . LEU A 1 482 ? 17.914 -4.132 -5.200 1.00 84.38 482 LEU A C 1
ATOM 3769 O O . LEU A 1 482 ? 16.904 -3.816 -5.819 1.00 84.38 482 LEU A O 1
ATOM 3773 N N . ALA A 1 483 ? 18.674 -5.175 -5.533 1.00 83.75 483 ALA A N 1
ATOM 3774 C CA . ALA A 1 483 ? 18.373 -6.018 -6.685 1.00 83.75 483 ALA A CA 1
ATOM 3775 C C . ALA A 1 483 ? 16.969 -6.651 -6.589 1.00 83.75 483 ALA A C 1
ATOM 3777 O O . ALA A 1 483 ? 16.253 -6.730 -7.585 1.00 83.75 483 ALA A O 1
ATOM 3778 N N . MET A 1 484 ? 16.551 -7.060 -5.385 1.00 91.38 484 MET A N 1
ATOM 3779 C CA . MET A 1 484 ? 15.207 -7.584 -5.119 1.00 91.38 484 MET A CA 1
ATOM 3780 C C . MET A 1 484 ? 14.112 -6.536 -5.336 1.00 91.38 484 MET A C 1
ATOM 3782 O O . MET A 1 484 ? 13.132 -6.818 -6.020 1.00 91.38 484 MET A O 1
ATOM 3786 N N . LEU A 1 485 ? 14.269 -5.333 -4.778 1.00 88.94 485 LEU A N 1
ATOM 3787 C CA . LEU A 1 485 ? 13.297 -4.247 -4.932 1.00 88.94 485 LEU A CA 1
ATOM 3788 C C . LEU A 1 485 ? 13.184 -3.778 -6.384 1.00 88.94 485 LEU A C 1
ATOM 3790 O O . LEU A 1 485 ? 12.078 -3.590 -6.886 1.00 88.94 485 LEU A O 1
ATOM 3794 N N . GLU A 1 486 ? 14.315 -3.615 -7.065 1.00 83.69 486 GLU A N 1
ATOM 3795 C CA . GLU A 1 486 ? 14.353 -3.195 -8.462 1.00 83.69 486 GLU A CA 1
ATOM 3796 C C . GLU A 1 486 ? 13.727 -4.255 -9.377 1.00 83.69 486 GLU A C 1
ATOM 3798 O O . GLU A 1 486 ? 12.867 -3.940 -10.203 1.00 83.69 486 GLU A O 1
ATOM 3803 N N . GLY A 1 487 ? 14.103 -5.525 -9.188 1.00 84.81 487 GLY A N 1
ATOM 3804 C CA . GLY A 1 487 ? 13.522 -6.650 -9.916 1.00 84.81 487 GLY A CA 1
ATOM 3805 C C . GLY A 1 487 ? 12.013 -6.755 -9.701 1.00 84.81 487 GLY A C 1
ATOM 3806 O O . GLY A 1 487 ? 11.269 -6.910 -10.669 1.00 84.81 487 GLY A O 1
ATOM 3807 N N . ALA A 1 488 ? 11.551 -6.581 -8.458 1.00 92.00 488 ALA A N 1
ATOM 3808 C CA . ALA A 1 488 ? 10.129 -6.557 -8.136 1.00 92.00 488 ALA A CA 1
ATOM 3809 C C . ALA A 1 488 ? 9.401 -5.407 -8.838 1.00 92.00 488 ALA A C 1
ATOM 3811 O O . ALA A 1 488 ? 8.373 -5.626 -9.471 1.00 92.00 488 ALA A O 1
ATOM 3812 N N . HIS A 1 489 ? 9.952 -4.193 -8.786 1.00 87.81 489 HIS A N 1
ATOM 3813 C CA . HIS A 1 489 ? 9.356 -3.019 -9.421 1.00 87.81 489 HIS A CA 1
ATOM 3814 C C . HIS A 1 489 ? 9.227 -3.200 -10.937 1.00 87.81 489 HIS A C 1
ATOM 3816 O O . HIS A 1 489 ? 8.160 -2.957 -11.502 1.00 87.81 489 HIS A O 1
ATOM 3822 N N . ARG A 1 490 ? 10.290 -3.687 -11.590 1.00 82.62 490 ARG A N 1
ATOM 3823 C CA . ARG A 1 490 ? 10.295 -3.971 -13.030 1.00 82.62 490 ARG A CA 1
ATOM 3824 C C . ARG A 1 490 ? 9.259 -5.034 -13.390 1.00 82.62 490 ARG A C 1
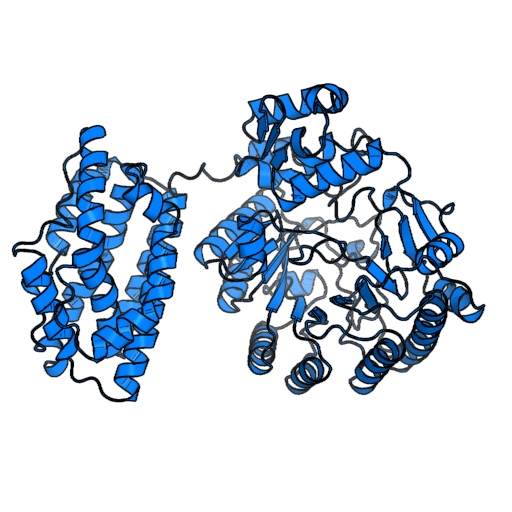ATOM 3826 O O . ARG A 1 490 ? 8.478 -4.832 -14.318 1.00 82.62 490 ARG A O 1
ATOM 3833 N N . ARG A 1 491 ? 9.213 -6.137 -12.631 1.00 85.69 491 ARG A N 1
ATOM 3834 C CA . ARG A 1 491 ? 8.252 -7.216 -12.875 1.00 85.69 491 ARG A CA 1
ATOM 3835 C C . ARG A 1 491 ? 6.818 -6.727 -12.708 1.00 85.69 491 ARG A C 1
ATOM 3837 O O . ARG A 1 491 ? 6.028 -6.900 -13.625 1.00 85.69 491 ARG A O 1
ATOM 3844 N N . LEU A 1 492 ? 6.486 -6.062 -11.604 1.00 89.31 492 LEU A N 1
ATOM 3845 C CA . LEU A 1 492 ? 5.121 -5.593 -11.350 1.00 89.31 492 LEU A CA 1
ATOM 3846 C C . LEU A 1 492 ? 4.656 -4.572 -12.402 1.00 89.31 492 LEU A C 1
ATOM 3848 O O . LEU A 1 492 ? 3.538 -4.680 -12.901 1.00 89.31 492 LEU A O 1
ATOM 3852 N N . ARG A 1 493 ? 5.519 -3.645 -12.837 1.00 84.19 493 ARG A N 1
ATOM 3853 C CA . ARG A 1 493 ? 5.185 -2.723 -13.941 1.00 84.19 493 ARG A CA 1
ATOM 3854 C C . ARG A 1 493 ? 4.876 -3.450 -15.247 1.00 84.19 493 ARG A C 1
ATOM 3856 O O . ARG A 1 493 ? 3.921 -3.090 -15.935 1.00 84.19 493 ARG A O 1
ATOM 3863 N N . SER A 1 494 ? 5.638 -4.499 -15.564 1.00 79.50 494 SER A N 1
ATOM 3864 C CA . SER A 1 494 ? 5.388 -5.330 -16.752 1.00 79.50 494 SER A CA 1
ATOM 3865 C C . SER A 1 494 ? 4.061 -6.108 -16.688 1.00 79.50 494 SER A C 1
ATOM 3867 O O . SER A 1 494 ? 3.544 -6.552 -17.714 1.00 79.50 494 SER A O 1
ATOM 3869 N N . GLU A 1 495 ? 3.478 -6.219 -15.490 1.00 85.06 495 GLU A N 1
ATOM 3870 C CA . GLU A 1 495 ? 2.192 -6.862 -15.206 1.00 85.06 495 GLU A CA 1
ATOM 3871 C C . GLU A 1 495 ? 1.048 -5.848 -15.022 1.00 85.06 495 GLU A C 1
ATOM 3873 O O . GLU A 1 495 ? 0.007 -6.184 -14.462 1.00 85.06 495 GLU A O 1
ATOM 3878 N N . ASN A 1 496 ? 1.211 -4.617 -15.529 1.00 85.31 496 ASN A N 1
ATOM 3879 C CA . ASN A 1 496 ? 0.195 -3.553 -15.506 1.00 85.31 496 ASN A CA 1
ATOM 3880 C C . ASN A 1 496 ? -0.091 -2.955 -14.113 1.00 85.31 496 ASN A C 1
ATOM 3882 O O . ASN A 1 496 ? -1.154 -2.368 -13.902 1.00 85.31 496 ASN A O 1
ATOM 3886 N N . TYR A 1 497 ? 0.856 -3.058 -13.177 1.00 89.25 497 TYR A N 1
ATOM 3887 C CA . TYR A 1 497 ? 0.786 -2.322 -11.917 1.00 89.25 497 TYR A CA 1
ATOM 3888 C C . TYR A 1 497 ? 1.448 -0.947 -12.032 1.00 89.25 497 TYR A C 1
ATOM 3890 O O . TYR A 1 497 ? 2.609 -0.831 -12.433 1.00 89.25 497 TYR A O 1
ATOM 3898 N N . ASP A 1 498 ? 0.734 0.089 -11.605 1.00 88.69 498 ASP A N 1
ATOM 3899 C CA . ASP A 1 498 ? 1.283 1.425 -11.421 1.00 88.69 498 ASP A CA 1
ATOM 3900 C C . ASP A 1 498 ? 1.915 1.517 -10.017 1.00 88.69 498 ASP A C 1
ATOM 3902 O O . ASP A 1 498 ? 1.355 1.059 -9.015 1.00 88.69 498 ASP A O 1
ATOM 3906 N N . ALA A 1 499 ? 3.105 2.116 -9.933 1.00 88.88 499 ALA A N 1
ATOM 3907 C CA . ALA A 1 499 ? 3.753 2.401 -8.658 1.00 88.88 499 ALA A CA 1
ATOM 3908 C C . ALA A 1 499 ? 3.102 3.636 -8.017 1.00 88.88 499 ALA A C 1
ATOM 3910 O O . ALA A 1 499 ? 3.331 4.767 -8.448 1.00 88.88 499 ALA A O 1
ATOM 3911 N N . ILE A 1 500 ? 2.289 3.408 -6.988 1.00 88.94 500 ILE A N 1
ATOM 3912 C CA . ILE A 1 500 ? 1.556 4.452 -6.257 1.00 88.94 500 ILE A CA 1
ATOM 3913 C C . ILE A 1 500 ? 2.501 5.223 -5.341 1.00 88.94 500 ILE A C 1
ATOM 3915 O O . ILE A 1 500 ? 2.474 6.447 -5.260 1.00 88.94 500 ILE A O 1
ATOM 3919 N N . GLY A 1 501 ? 3.354 4.476 -4.647 1.00 80.25 501 GLY A N 1
ATOM 3920 C CA . GLY A 1 501 ? 4.323 4.960 -3.679 1.00 80.25 501 GLY A CA 1
ATOM 3921 C C . GLY A 1 501 ? 5.570 4.083 -3.686 1.00 80.25 501 GLY A C 1
ATOM 3922 O O . GLY A 1 501 ? 5.646 3.114 -4.433 1.00 80.25 501 GLY A O 1
ATOM 3923 N N . MET A 1 502 ? 6.527 4.378 -2.803 1.00 71.75 502 MET A N 1
ATOM 3924 C CA . MET A 1 502 ? 7.759 3.581 -2.659 1.00 71.75 502 MET A CA 1
ATOM 3925 C C . MET A 1 502 ? 7.495 2.077 -2.463 1.00 71.75 502 MET A C 1
ATOM 3927 O O . MET A 1 502 ? 8.232 1.248 -2.981 1.00 71.75 502 MET A O 1
ATOM 3931 N N . ASP A 1 503 ? 6.466 1.733 -1.692 1.00 83.56 503 ASP A N 1
ATOM 3932 C CA . ASP A 1 503 ? 6.144 0.372 -1.260 1.00 83.56 503 ASP A CA 1
ATOM 3933 C C . ASP A 1 503 ? 4.720 -0.063 -1.633 1.00 83.56 503 ASP A C 1
ATOM 3935 O O . ASP A 1 503 ? 4.249 -1.067 -1.116 1.00 83.56 503 ASP A O 1
ATOM 3939 N N . HIS A 1 504 ? 4.019 0.672 -2.501 1.00 91.69 504 HIS A N 1
ATOM 3940 C CA . HIS A 1 504 ? 2.639 0.351 -2.877 1.00 91.69 504 HIS A CA 1
ATOM 3941 C C . HIS A 1 504 ? 2.460 0.346 -4.390 1.00 91.69 504 HIS A C 1
ATOM 3943 O O . HIS A 1 504 ? 2.839 1.297 -5.077 1.00 91.69 504 HIS A O 1
ATOM 3949 N N . PHE A 1 505 ? 1.810 -0.703 -4.875 1.00 94.62 505 PHE A N 1
ATOM 3950 C CA . PHE A 1 505 ? 1.451 -0.895 -6.270 1.00 94.62 505 PHE A CA 1
ATOM 3951 C C . PHE A 1 505 ? -0.043 -1.185 -6.365 1.00 94.62 505 PHE A C 1
ATOM 3953 O O . PHE A 1 505 ? -0.612 -1.821 -5.478 1.00 94.62 505 PHE A O 1
ATOM 3960 N N . ALA A 1 506 ? -0.674 -0.735 -7.440 1.00 95.94 506 ALA A N 1
ATOM 3961 C CA . ALA A 1 506 ? -2.056 -1.075 -7.752 1.00 95.94 506 ALA A CA 1
ATOM 3962 C C . ALA A 1 506 ? -2.193 -1.308 -9.255 1.00 95.94 506 ALA A C 1
ATOM 3964 O O . ALA A 1 506 ? -1.422 -0.735 -10.027 1.00 95.94 506 ALA A O 1
ATOM 3965 N N . LEU A 1 507 ? -3.132 -2.157 -9.673 1.00 94.25 507 LEU A N 1
ATOM 3966 C CA . LEU A 1 507 ? -3.445 -2.302 -11.093 1.00 94.25 507 LEU A CA 1
ATOM 3967 C C . LEU A 1 507 ? -3.785 -0.929 -11.690 1.00 94.25 507 LEU A C 1
ATOM 3969 O O . LEU A 1 507 ? -4.360 -0.074 -11.019 1.00 94.25 507 LEU A O 1
ATOM 3973 N N . ALA A 1 508 ? -3.396 -0.691 -12.941 1.00 88.75 508 ALA A N 1
ATOM 3974 C CA . ALA A 1 508 ? -3.516 0.631 -13.558 1.00 88.75 508 ALA A CA 1
ATOM 3975 C C . ALA A 1 508 ? -4.965 1.155 -13.662 1.00 88.75 508 ALA A C 1
ATOM 3977 O O . ALA A 1 508 ? -5.171 2.359 -13.834 1.00 88.75 508 ALA A O 1
ATOM 3978 N N . ASP A 1 509 ? -5.956 0.272 -13.596 1.00 87.19 509 ASP A N 1
ATOM 3979 C CA . ASP A 1 509 ? -7.387 0.566 -13.563 1.00 87.19 509 ASP A CA 1
ATOM 3980 C C . ASP A 1 509 ? -7.963 0.649 -12.137 1.00 87.19 509 ASP A C 1
ATOM 3982 O O . ASP A 1 509 ? -9.087 1.121 -11.977 1.00 87.19 509 ASP A O 1
ATOM 3986 N N . ASP A 1 510 ? -7.205 0.303 -11.092 1.00 94.62 510 ASP A N 1
ATOM 3987 C CA . ASP A 1 510 ? -7.638 0.467 -9.701 1.00 94.62 510 ASP A CA 1
ATOM 3988 C C . ASP A 1 510 ? -7.863 1.966 -9.382 1.00 94.62 510 ASP A C 1
ATOM 3990 O O . ASP A 1 510 ? -7.041 2.818 -9.758 1.00 94.62 510 ASP A O 1
ATOM 3994 N N . PRO A 1 511 ? -8.936 2.328 -8.647 1.00 92.00 511 PRO A N 1
ATOM 3995 C CA . PRO A 1 511 ? -9.216 3.712 -8.257 1.00 92.00 511 PRO A CA 1
ATOM 3996 C C . PRO A 1 511 ? -8.041 4.446 -7.591 1.00 92.00 511 PRO A C 1
ATOM 3998 O O . PRO A 1 511 ? -7.904 5.659 -7.737 1.00 92.00 511 PRO A O 1
ATOM 4001 N N . LEU A 1 512 ? -7.164 3.732 -6.881 1.00 92.31 512 LEU A N 1
ATOM 4002 C CA . LEU A 1 512 ? -5.974 4.287 -6.243 1.00 92.31 512 LEU A CA 1
ATOM 4003 C C . LEU A 1 512 ? -4.911 4.710 -7.265 1.00 92.31 512 LEU A C 1
ATOM 4005 O O . LEU A 1 512 ? -4.309 5.770 -7.102 1.00 92.31 512 LEU A O 1
ATOM 4009 N N . ALA A 1 513 ? -4.702 3.923 -8.326 1.00 91.50 513 ALA A N 1
ATOM 4010 C CA . ALA A 1 513 ? -3.804 4.276 -9.428 1.00 91.50 513 ALA A CA 1
ATOM 4011 C C . ALA A 1 513 ? -4.327 5.480 -10.210 1.00 91.50 513 ALA A C 1
ATOM 4013 O O . ALA A 1 513 ? -3.575 6.403 -10.530 1.00 91.50 513 ALA A O 1
ATOM 4014 N N . GLN A 1 514 ? -5.638 5.520 -10.448 1.00 90.38 514 GLN A N 1
ATOM 4015 C CA . GLN A 1 514 ? -6.292 6.673 -11.061 1.00 90.38 514 GLN A CA 1
ATOM 4016 C C . GLN A 1 514 ? -6.127 7.934 -10.197 1.00 90.38 514 GLN A C 1
ATOM 4018 O O . GLN A 1 514 ? -5.683 8.965 -10.701 1.00 90.38 514 GLN A O 1
ATOM 4023 N N . ALA A 1 515 ? -6.390 7.839 -8.888 1.00 90.12 515 ALA A N 1
ATOM 4024 C CA . ALA A 1 515 ? -6.209 8.948 -7.954 1.00 90.12 515 ALA A CA 1
ATOM 4025 C C . ALA A 1 515 ? -4.751 9.428 -7.894 1.00 90.12 515 ALA A C 1
ATOM 4027 O O . ALA A 1 515 ? -4.508 10.633 -7.889 1.00 90.12 515 ALA A O 1
ATOM 4028 N N . ALA A 1 516 ? -3.774 8.515 -7.907 1.00 88.69 516 ALA A N 1
ATOM 4029 C CA . ALA A 1 516 ? -2.356 8.869 -7.951 1.00 88.69 516 ALA A CA 1
ATOM 4030 C C . ALA A 1 516 ? -2.001 9.672 -9.214 1.00 88.69 516 ALA A C 1
ATOM 4032 O O . ALA A 1 516 ? -1.378 10.728 -9.110 1.00 88.69 516 ALA A O 1
ATOM 4033 N N . ARG A 1 517 ? -2.455 9.233 -10.398 1.00 85.12 517 ARG A N 1
ATOM 4034 C CA . ARG A 1 517 ? -2.224 9.953 -11.667 1.00 85.12 517 ARG A CA 1
ATOM 4035 C C . ARG A 1 517 ? -2.901 11.322 -11.711 1.00 85.12 517 ARG A C 1
ATOM 4037 O O . ARG A 1 517 ? -2.351 12.246 -12.300 1.00 85.12 517 ARG A O 1
ATOM 4044 N N . ASN A 1 518 ? -4.052 11.459 -11.056 1.00 85.44 518 ASN A N 1
ATOM 4045 C CA . ASN A 1 518 ? -4.822 12.702 -11.012 1.00 85.44 518 ASN A CA 1
ATOM 4046 C C . ASN A 1 518 ? -4.403 13.645 -9.869 1.00 85.44 518 ASN A C 1
ATOM 4048 O O . ASN A 1 518 ? -5.026 14.689 -9.686 1.00 85.44 518 ASN A O 1
ATOM 4052 N N . GLY A 1 519 ? -3.394 13.290 -9.064 1.00 85.12 519 GLY A N 1
ATOM 4053 C CA . GLY A 1 519 ? -2.987 14.093 -7.905 1.00 85.12 519 GLY A CA 1
ATOM 4054 C C . GLY A 1 519 ? -4.038 14.136 -6.786 1.00 85.12 519 GLY A C 1
ATOM 4055 O O . GLY A 1 519 ? -4.089 15.083 -6.006 1.00 85.12 519 GLY A O 1
ATOM 4056 N N . GLN A 1 520 ? -4.892 13.124 -6.679 1.00 86.88 520 GLN A N 1
ATOM 4057 C CA . GLN A 1 520 ? -5.979 13.021 -5.694 1.00 86.88 520 GLN A CA 1
ATOM 4058 C C . GLN A 1 520 ? -5.685 11.977 -4.606 1.00 86.88 520 GLN A C 1
ATOM 4060 O O . GLN A 1 520 ? -6.579 11.526 -3.896 1.00 86.88 520 GLN A O 1
ATOM 4065 N N . LEU A 1 521 ? -4.428 11.546 -4.495 1.00 89.31 521 LEU A N 1
ATOM 4066 C CA . LEU A 1 521 ? -4.021 10.549 -3.518 1.00 89.31 521 LEU A CA 1
ATOM 4067 C C . LEU A 1 521 ? -3.944 11.155 -2.114 1.00 89.31 521 LEU A C 1
ATOM 4069 O O . LEU A 1 521 ? -3.335 12.204 -1.902 1.00 89.31 521 LEU A O 1
ATOM 4073 N N . HIS A 1 522 ? -4.503 10.442 -1.143 1.00 86.50 522 HIS A N 1
ATOM 4074 C CA . HIS A 1 522 ? -4.411 10.773 0.273 1.00 86.50 522 HIS A CA 1
ATOM 4075 C C . HIS A 1 522 ? -3.728 9.646 1.044 1.00 86.50 522 HIS A C 1
ATOM 4077 O O . HIS A 1 522 ? -3.595 8.524 0.551 1.00 86.50 522 HIS A O 1
ATOM 4083 N N . ARG A 1 523 ? -3.290 9.928 2.275 1.00 87.06 523 ARG A N 1
ATOM 4084 C CA . ARG A 1 523 ? -2.634 8.936 3.130 1.00 87.06 523 ARG A CA 1
ATOM 4085 C C . ARG A 1 523 ? -2.984 9.121 4.599 1.00 87.06 523 ARG A C 1
ATOM 4087 O O . ARG A 1 523 ? -2.990 10.240 5.104 1.00 87.06 523 ARG A O 1
ATOM 4094 N N . ASN A 1 524 ? -3.225 8.006 5.278 1.00 86.38 524 ASN A N 1
ATOM 4095 C CA . ASN A 1 524 ? -3.434 7.919 6.721 1.00 86.38 524 ASN A CA 1
ATOM 4096 C C . ASN A 1 524 ? -2.576 6.781 7.317 1.00 86.38 524 ASN A C 1
ATOM 4098 O O . ASN A 1 524 ? -1.684 6.241 6.655 1.00 86.38 524 ASN A O 1
ATOM 4102 N N . PHE A 1 525 ? -2.824 6.416 8.580 1.00 86.81 525 PHE A N 1
ATOM 4103 C CA . PHE A 1 525 ? -2.071 5.357 9.263 1.00 86.81 525 PHE A CA 1
ATOM 4104 C C . PHE A 1 525 ? -2.277 3.956 8.669 1.00 86.81 525 PHE A C 1
ATOM 4106 O O . PHE A 1 525 ? -1.413 3.104 8.871 1.00 86.81 525 PHE A O 1
ATOM 4113 N N . GLN A 1 526 ? -3.372 3.723 7.939 1.00 86.56 526 GLN A N 1
ATOM 4114 C CA . GLN A 1 526 ? -3.671 2.461 7.255 1.00 86.56 526 GLN A CA 1
ATOM 4115 C C . GLN A 1 526 ? -3.084 2.406 5.833 1.00 86.56 526 GLN A C 1
ATOM 4117 O O . GLN A 1 526 ? -3.077 1.344 5.222 1.00 86.56 526 GLN A O 1
ATOM 4122 N N . GLY A 1 527 ? -2.561 3.521 5.307 1.00 87.44 527 GLY A N 1
ATOM 4123 C CA . GLY A 1 527 ? -1.918 3.583 3.994 1.00 87.44 527 GLY A CA 1
ATOM 4124 C C . GLY A 1 527 ? -2.545 4.624 3.073 1.00 87.44 527 GLY A C 1
ATOM 4125 O O . GLY A 1 527 ? -3.102 5.626 3.528 1.00 87.44 527 GLY A O 1
ATOM 4126 N N . TYR A 1 528 ? -2.394 4.419 1.765 1.00 89.31 528 TYR A N 1
ATOM 4127 C CA . TYR A 1 528 ? -2.974 5.309 0.764 1.00 89.31 528 TYR A CA 1
ATOM 4128 C C . TYR A 1 528 ? -4.491 5.116 0.631 1.00 89.31 528 TYR A C 1
ATOM 4130 O O . TYR A 1 528 ? -5.009 4.003 0.726 1.00 89.31 528 TYR A O 1
ATOM 4138 N N . SER A 1 529 ? -5.193 6.216 0.377 1.00 86.81 529 SER A N 1
ATOM 4139 C CA . SER A 1 529 ? -6.647 6.291 0.270 1.00 86.81 529 SER A CA 1
ATOM 4140 C C . SER A 1 529 ? -7.045 7.185 -0.901 1.00 86.81 529 SER A C 1
ATOM 4142 O O . SER A 1 529 ? -6.367 8.166 -1.206 1.00 86.81 529 SER A O 1
ATOM 4144 N N . THR A 1 530 ? -8.163 6.848 -1.535 1.00 84.62 530 THR A N 1
ATOM 4145 C CA . THR A 1 530 ? -8.846 7.679 -2.536 1.00 84.62 530 THR A CA 1
ATOM 4146 C C . THR A 1 530 ? -9.745 8.730 -1.893 1.00 84.62 530 THR A C 1
ATOM 4148 O O . THR A 1 530 ? -10.133 9.688 -2.553 1.00 84.62 530 THR A O 1
ATOM 4151 N N . ARG A 1 531 ? -10.087 8.568 -0.607 1.00 80.81 531 ARG A N 1
ATOM 4152 C CA . ARG A 1 531 ? -10.921 9.527 0.117 1.00 80.81 531 ARG A CA 1
ATOM 4153 C C . ARG A 1 531 ? -10.080 10.631 0.755 1.00 80.81 531 ARG A C 1
ATOM 4155 O O . ARG A 1 531 ? -9.078 10.305 1.406 1.00 80.81 531 ARG A O 1
ATOM 4162 N N . PRO A 1 532 ? -10.493 11.905 0.616 1.00 73.44 532 PRO A N 1
ATOM 4163 C CA . PRO A 1 532 ? -9.878 13.017 1.327 1.00 73.44 532 PRO A CA 1
ATOM 4164 C C . PRO A 1 532 ? -9.977 12.827 2.842 1.00 73.44 532 PRO A C 1
ATOM 4166 O O . PRO A 1 532 ? -10.764 12.016 3.321 1.00 73.44 532 PRO A O 1
ATOM 4169 N N . SER A 1 533 ? -9.121 13.543 3.574 1.00 73.06 533 SER A N 1
ATOM 4170 C CA . SER A 1 533 ? -8.808 13.361 4.998 1.00 73.06 533 SER A CA 1
ATOM 4171 C C . SER A 1 533 ? -10.033 13.355 5.930 1.00 73.06 533 SER A C 1
ATOM 4173 O O . SER A 1 533 ? -10.316 14.358 6.580 1.00 73.06 533 SER A O 1
ATOM 4175 N N . LEU A 1 534 ? -10.724 12.217 6.025 1.00 91.00 534 LEU A N 1
ATOM 4176 C CA . LEU A 1 534 ? -11.731 11.950 7.049 1.00 91.00 534 LEU A CA 1
ATOM 4177 C C . LEU A 1 534 ? -11.075 11.997 8.431 1.00 91.00 534 LEU A C 1
ATOM 4179 O O . LEU A 1 534 ? -9.936 11.542 8.596 1.00 91.00 534 LEU A O 1
ATOM 4183 N N . ASP A 1 535 ? -11.819 12.465 9.431 1.00 95.06 535 ASP A N 1
ATOM 4184 C CA . ASP A 1 535 ? -11.438 12.245 10.823 1.00 95.06 535 ASP A CA 1
ATOM 4185 C C . ASP A 1 535 ? -11.321 10.740 11.073 1.00 95.06 535 ASP A C 1
ATOM 4187 O O . ASP A 1 535 ? -12.245 9.983 10.774 1.00 95.06 535 ASP A O 1
ATOM 4191 N N . LEU A 1 536 ? -10.196 10.298 11.628 1.00 96.31 536 LEU A N 1
ATOM 4192 C CA . LEU A 1 536 ? -9.958 8.896 11.953 1.00 96.31 536 LEU A CA 1
ATOM 4193 C C . LEU A 1 536 ? -10.113 8.689 13.456 1.00 96.31 536 LEU A C 1
ATOM 4195 O O . LEU A 1 536 ? -9.262 9.126 14.232 1.00 96.31 536 LEU A O 1
ATOM 4199 N N . LEU A 1 537 ? -11.146 7.959 13.864 1.00 97.94 537 LEU A N 1
ATOM 4200 C CA . LEU A 1 537 ? -11.295 7.478 15.232 1.00 97.94 537 LEU A CA 1
ATOM 4201 C C . LEU A 1 537 ? -10.667 6.086 15.357 1.00 97.94 537 LEU A C 1
ATOM 4203 O O . LEU A 1 537 ? -11.047 5.155 14.652 1.00 97.94 537 LEU A O 1
ATOM 4207 N N . GLY A 1 538 ? -9.698 5.938 16.255 1.00 98.12 538 GLY A N 1
ATOM 4208 C CA . GLY A 1 538 ? -9.074 4.657 16.574 1.00 98.12 538 GLY A CA 1
ATOM 4209 C C . GLY A 1 538 ? -9.610 4.086 17.883 1.00 98.12 538 GLY A C 1
ATOM 4210 O O . GLY A 1 538 ? -9.543 4.756 18.910 1.00 98.12 538 GLY A O 1
ATOM 4211 N N . VAL A 1 539 ? -10.072 2.835 17.863 1.00 98.56 539 VAL A N 1
ATOM 4212 C CA . VAL A 1 539 ? -10.546 2.104 19.051 1.00 98.56 539 VAL A CA 1
ATOM 4213 C C . VAL A 1 539 ? -9.779 0.801 19.259 1.00 98.56 539 VAL A C 1
ATOM 4215 O O . VAL A 1 539 ? -9.253 0.196 18.318 1.00 98.56 539 VAL A O 1
ATOM 4218 N N . GLY A 1 540 ? -9.715 0.357 20.510 1.00 98.44 540 GLY A N 1
ATOM 4219 C CA . GLY A 1 540 ? -8.922 -0.784 20.936 1.00 98.44 540 GLY A CA 1
ATOM 4220 C C . GLY A 1 540 ? -7.512 -0.410 21.395 1.00 98.44 540 GLY A C 1
ATOM 4221 O O . GLY A 1 540 ? -7.016 0.707 21.218 1.00 98.44 540 GLY A O 1
ATOM 4222 N N . VAL A 1 541 ? -6.844 -1.381 22.019 1.00 98.12 541 VAL A N 1
ATOM 4223 C CA . VAL A 1 541 ? -5.462 -1.243 22.504 1.00 98.12 541 VAL A CA 1
ATOM 4224 C C . VAL A 1 541 ? -4.527 -0.720 21.403 1.00 98.12 541 VAL A C 1
ATOM 4226 O O . VAL A 1 541 ? -4.536 -1.206 20.278 1.00 98.12 541 VAL A O 1
ATOM 4229 N N . SER A 1 542 ? -3.679 0.256 21.731 1.00 97.31 542 SER A N 1
ATOM 4230 C CA . SER A 1 542 ? -2.698 0.896 20.834 1.00 97.31 542 SER A CA 1
ATOM 4231 C C . SER A 1 542 ? -3.214 1.688 19.629 1.00 97.31 542 SER A C 1
ATOM 4233 O O . SER A 1 542 ? -2.386 2.296 18.937 1.00 97.31 542 SER A O 1
ATOM 4235 N N . ALA A 1 543 ? -4.528 1.700 19.391 1.00 98.00 543 ALA A N 1
ATOM 4236 C CA . ALA A 1 543 ? -5.146 2.405 18.278 1.00 98.00 543 ALA A CA 1
ATOM 4237 C C . ALA A 1 543 ? -4.802 3.899 18.292 1.00 98.00 543 ALA A C 1
ATOM 4239 O O . ALA A 1 543 ? -4.635 4.502 19.354 1.00 98.00 543 ALA A O 1
ATOM 4240 N N . ILE A 1 544 ? -4.666 4.480 17.101 1.00 97.69 544 ILE A N 1
ATOM 4241 C CA . ILE A 1 544 ? -4.354 5.897 16.918 1.00 97.69 544 ILE A CA 1
ATOM 4242 C C . ILE A 1 544 ? -5.571 6.576 16.303 1.00 97.69 544 ILE A C 1
ATOM 4244 O O . ILE A 1 544 ? -6.087 6.092 15.296 1.00 97.69 544 ILE A O 1
ATOM 4248 N N . SER A 1 545 ? -5.984 7.695 16.891 1.00 97.69 545 SER A N 1
ATOM 4249 C CA . SER A 1 545 ? -6.940 8.617 16.282 1.00 97.69 545 SER A CA 1
ATOM 4250 C C . SER A 1 545 ? -6.199 9.794 15.653 1.00 97.69 545 SER A C 1
ATOM 4252 O O . SER A 1 545 ? -5.181 10.253 16.182 1.00 97.69 545 SER A O 1
ATOM 4254 N N . LEU A 1 546 ? -6.700 10.274 14.519 1.00 95.25 546 LEU A N 1
ATOM 4255 C CA . LEU A 1 546 ? -6.115 11.347 13.723 1.00 95.25 546 LEU A CA 1
ATOM 4256 C C . LEU A 1 546 ? -7.221 12.323 13.308 1.00 95.25 546 LEU A C 1
ATOM 4258 O O . LEU A 1 546 ? -7.998 12.040 12.402 1.00 95.25 546 LEU A O 1
ATOM 4262 N N . PHE A 1 547 ? -7.240 13.482 13.955 1.00 94.50 547 PHE A N 1
ATOM 4263 C CA . PHE A 1 547 ? -8.078 14.634 13.628 1.00 94.50 547 PHE A CA 1
ATOM 4264 C C . PHE A 1 547 ? -7.205 15.763 13.050 1.00 94.50 547 PHE A C 1
ATOM 4266 O O . PHE A 1 547 ? -5.977 15.738 13.215 1.00 94.50 547 PHE A O 1
ATOM 4273 N N . PRO A 1 548 ? -7.783 16.786 12.392 1.00 91.12 548 PRO A N 1
ATOM 4274 C CA . PRO A 1 548 ? -7.040 17.897 11.804 1.00 91.12 548 PRO A CA 1
ATOM 4275 C C . PRO A 1 548 ? -6.018 18.538 12.750 1.00 91.12 548 PRO A C 1
ATOM 4277 O O . PRO A 1 548 ? -4.879 18.751 12.339 1.00 91.12 548 PRO A O 1
ATOM 4280 N N . ALA A 1 549 ? -6.386 18.760 14.015 1.00 93.00 549 ALA A N 1
ATOM 4281 C CA . ALA A 1 549 ? -5.537 19.424 15.007 1.00 93.00 549 ALA A CA 1
ATOM 4282 C C . ALA A 1 549 ? -5.091 18.522 16.173 1.00 93.00 549 ALA A C 1
ATOM 4284 O O . ALA A 1 549 ? -4.406 18.995 17.081 1.00 93.00 549 ALA A O 1
ATOM 4285 N N . LEU A 1 550 ? -5.459 17.237 16.179 1.00 96.12 550 LEU A N 1
ATOM 4286 C CA . LEU A 1 550 ? -5.241 16.358 17.327 1.00 96.12 550 LEU A CA 1
ATOM 4287 C C . LEU A 1 550 ? -4.941 14.928 16.893 1.00 96.12 550 LEU A C 1
ATOM 4289 O O . LEU A 1 550 ? -5.768 14.283 16.252 1.00 96.12 550 LEU A O 1
ATOM 4293 N N . TYR A 1 551 ? -3.798 14.397 17.322 1.00 97.31 551 TYR A N 1
ATOM 4294 C CA . TYR A 1 551 ? -3.513 12.967 17.238 1.00 97.31 551 TYR A CA 1
ATOM 4295 C C . TYR A 1 551 ? -3.469 12.378 18.641 1.00 97.31 551 TYR A C 1
ATOM 4297 O O . TYR A 1 551 ? -2.815 12.932 19.527 1.00 97.31 551 TYR A O 1
ATOM 4305 N N . THR A 1 552 ? -4.111 11.233 18.843 1.00 98.25 552 THR A N 1
ATOM 4306 C CA . THR A 1 552 ? -4.095 10.514 20.123 1.00 98.25 552 THR A CA 1
ATOM 4307 C C . THR A 1 552 ? -3.789 9.047 19.901 1.00 98.25 552 THR A C 1
ATOM 4309 O O . THR A 1 552 ? -4.082 8.487 18.849 1.00 98.25 552 THR A O 1
ATOM 4312 N N . GLN A 1 553 ? -3.171 8.408 20.887 1.00 98.44 553 GLN A N 1
ATOM 4313 C CA . GLN A 1 553 ? -2.890 6.983 20.873 1.00 98.44 553 GLN A CA 1
ATOM 4314 C C . GLN A 1 553 ? -3.367 6.347 22.172 1.00 98.44 553 GLN A C 1
ATOM 4316 O O . GLN A 1 553 ? -2.941 6.734 23.265 1.00 98.44 553 GLN A O 1
ATOM 4321 N N . ASN A 1 554 ? -4.200 5.319 22.039 1.00 98.56 554 ASN A N 1
ATOM 4322 C CA . ASN A 1 554 ? -4.556 4.445 23.141 1.00 98.56 554 ASN A CA 1
ATOM 4323 C C . ASN A 1 554 ? -3.316 3.736 23.695 1.00 98.56 554 ASN A C 1
ATOM 4325 O O . ASN A 1 554 ? -2.377 3.405 22.965 1.00 98.56 554 ASN A O 1
ATOM 4329 N N . THR A 1 555 ? -3.321 3.449 24.994 1.00 97.69 555 THR A N 1
ATOM 4330 C CA . THR A 1 555 ? -2.229 2.722 25.646 1.00 97.69 555 THR A CA 1
ATOM 4331 C C . THR A 1 555 ? -1.937 1.395 24.946 1.00 97.69 555 THR A C 1
ATOM 4333 O O . THR A 1 555 ? -2.829 0.686 24.475 1.00 97.69 555 THR A O 1
ATOM 4336 N N . ARG A 1 556 ? -0.652 1.034 24.883 1.00 95.75 556 ARG A N 1
ATOM 4337 C CA . ARG A 1 556 ? -0.181 -0.227 24.285 1.00 95.75 556 ARG A CA 1
ATOM 4338 C C . ARG A 1 556 ? -0.352 -1.431 25.218 1.00 95.75 556 ARG A C 1
ATOM 4340 O O . ARG A 1 556 ? -0.115 -2.556 24.788 1.00 95.75 556 ARG A O 1
ATOM 4347 N N . SER A 1 557 ? -0.718 -1.196 26.480 1.00 96.38 557 SER A N 1
ATOM 4348 C CA . SER A 1 557 ? -0.930 -2.221 27.504 1.00 96.38 557 SER A CA 1
ATOM 4349 C C . SER A 1 557 ? -2.396 -2.639 27.542 1.00 96.38 557 SER A C 1
ATOM 4351 O O . SER A 1 557 ? -3.258 -1.839 27.903 1.00 96.38 557 SER A O 1
ATOM 4353 N N . LEU A 1 558 ? -2.682 -3.910 27.245 1.00 96.62 558 LEU A N 1
ATOM 4354 C CA . LEU A 1 558 ? -4.049 -4.438 27.294 1.00 96.62 558 LEU A CA 1
ATOM 4355 C C . LEU A 1 558 ? -4.696 -4.249 28.679 1.00 96.62 558 LEU A C 1
ATOM 4357 O O . LEU A 1 558 ? -5.860 -3.867 28.774 1.00 96.62 558 LEU A O 1
ATOM 4361 N N . GLY A 1 559 ? -3.940 -4.489 29.755 1.00 97.56 559 GLY A N 1
ATOM 4362 C CA . GLY A 1 559 ? -4.446 -4.347 31.122 1.00 97.56 559 GLY A CA 1
ATOM 4363 C C . GLY A 1 559 ? -4.755 -2.897 31.498 1.00 97.56 559 GLY A C 1
ATOM 4364 O O . GLY A 1 559 ? -5.752 -2.643 32.173 1.00 97.56 559 GLY A O 1
ATOM 4365 N N . SER A 1 560 ? -3.929 -1.950 31.039 1.00 97.38 560 SER A N 1
ATOM 4366 C CA . SER A 1 560 ? -4.165 -0.518 31.256 1.00 97.38 560 SER A CA 1
ATOM 4367 C C . SER A 1 560 ? -5.361 -0.030 30.442 1.00 97.38 560 SER A C 1
ATOM 4369 O O . SER A 1 560 ? -6.210 0.662 30.992 1.00 97.38 560 SER A O 1
ATOM 4371 N N . TRP A 1 561 ? -5.461 -0.446 29.172 1.00 98.44 561 TRP A N 1
ATOM 4372 C CA . TRP A 1 561 ? -6.581 -0.107 28.291 1.00 98.44 561 TRP A CA 1
ATOM 4373 C C . TRP A 1 561 ? -7.902 -0.557 28.914 1.00 98.44 561 TRP A C 1
ATOM 4375 O O . TRP A 1 561 ? -8.788 0.264 29.135 1.00 98.44 561 TRP A O 1
ATOM 4385 N N . ARG A 1 562 ? -7.982 -1.827 29.333 1.00 97.94 562 ARG A N 1
ATOM 4386 C CA . ARG A 1 562 ? -9.181 -2.370 29.978 1.00 97.94 562 ARG A CA 1
ATOM 4387 C C . ARG A 1 562 ? -9.582 -1.591 31.229 1.00 97.94 562 ARG A C 1
ATOM 4389 O O . ARG A 1 562 ? -10.733 -1.189 31.350 1.00 97.94 562 ARG A O 1
ATOM 4396 N N . ARG A 1 563 ? -8.630 -1.337 32.130 1.00 98.00 563 ARG A N 1
ATOM 4397 C CA . ARG A 1 563 ? -8.900 -0.627 33.386 1.00 98.00 563 ARG A CA 1
ATOM 4398 C C . ARG A 1 563 ? -9.412 0.795 33.147 1.00 98.00 563 ARG A C 1
ATOM 4400 O O . ARG A 1 563 ? -10.321 1.224 33.848 1.00 98.00 563 ARG A O 1
ATOM 4407 N N . SER A 1 564 ? -8.838 1.527 32.189 1.00 97.62 564 SER A N 1
ATOM 4408 C CA . SER A 1 564 ? -9.292 2.886 31.870 1.00 97.62 564 SER A CA 1
ATOM 4409 C C . SER A 1 564 ? -10.758 2.888 31.441 1.00 97.62 564 SER A C 1
ATOM 4411 O O . SER A 1 564 ? -11.563 3.583 32.065 1.00 97.62 564 SER A O 1
ATOM 4413 N N . ILE A 1 565 ? -11.112 2.030 30.477 1.00 98.31 565 ILE A N 1
ATOM 4414 C CA . ILE A 1 565 ? -12.476 1.932 29.945 1.00 98.31 565 ILE A CA 1
ATOM 4415 C C . ILE A 1 565 ? -13.470 1.448 31.012 1.00 98.31 565 ILE A C 1
ATOM 4417 O O . ILE A 1 565 ? -14.545 2.024 31.147 1.00 98.31 565 ILE A O 1
ATOM 4421 N N . GLU A 1 566 ? -13.110 0.452 31.831 1.00 95.56 566 GLU A N 1
ATOM 4422 C CA . GLU A 1 566 ? -13.945 -0.023 32.952 1.00 95.56 566 GLU A CA 1
ATOM 4423 C C . GLU A 1 566 ? -14.237 1.080 33.985 1.00 95.56 566 GLU A C 1
ATOM 4425 O O . GLU A 1 566 ? -15.282 1.056 34.629 1.00 95.56 566 GLU A O 1
ATOM 4430 N N . THR A 1 567 ? -13.346 2.070 34.120 1.00 96.19 567 THR A N 1
ATOM 4431 C CA . THR A 1 567 ? -13.549 3.257 34.974 1.00 96.19 567 THR A CA 1
ATOM 4432 C C . THR A 1 567 ? -14.227 4.431 34.256 1.00 96.19 567 THR A C 1
ATOM 4434 O O . THR A 1 567 ? -14.233 5.537 34.790 1.00 96.19 567 THR A O 1
ATOM 4437 N N . GLY A 1 568 ? -14.768 4.223 33.050 1.00 96.44 568 GLY A N 1
ATOM 4438 C CA . GLY A 1 568 ? -15.472 5.252 32.277 1.00 96.44 568 GLY A CA 1
ATOM 4439 C C . GLY A 1 568 ? -14.565 6.350 31.719 1.00 96.44 568 GLY A C 1
ATOM 4440 O O . GLY A 1 568 ? -15.020 7.472 31.516 1.00 96.44 568 GLY A O 1
ATOM 4441 N N . ARG A 1 569 ? -13.274 6.062 31.502 1.00 96.88 569 ARG A N 1
ATOM 4442 C CA . ARG A 1 569 ? -12.293 7.029 30.984 1.00 96.88 569 ARG A CA 1
ATOM 4443 C C . ARG A 1 569 ? -11.670 6.542 29.676 1.00 96.88 569 ARG A C 1
ATOM 4445 O O . ARG A 1 569 ? -11.330 5.360 29.597 1.00 96.88 569 ARG A O 1
ATOM 4452 N N . PRO A 1 570 ? -11.439 7.424 28.686 1.00 97.12 570 PRO A N 1
ATOM 4453 C CA . PRO A 1 570 ? -10.733 7.051 27.465 1.00 97.12 570 PRO A CA 1
ATOM 4454 C C . PRO A 1 570 ? -9.332 6.522 27.773 1.00 97.12 570 PRO A C 1
ATOM 4456 O O . PRO A 1 570 ? -8.653 7.001 28.683 1.00 97.12 570 PRO A O 1
ATOM 4459 N N . ALA A 1 571 ? -8.874 5.550 26.992 1.00 97.44 571 ALA A N 1
ATOM 4460 C CA . ALA A 1 571 ? -7.603 4.869 27.215 1.00 97.44 571 ALA A CA 1
ATOM 4461 C C . ALA A 1 571 ? -6.397 5.552 26.539 1.00 97.44 571 ALA A C 1
ATOM 4463 O O . ALA A 1 571 ? -5.377 4.896 26.305 1.00 97.44 571 ALA A O 1
ATOM 4464 N N . VAL A 1 572 ? -6.504 6.848 26.233 1.00 98.19 572 VAL A N 1
ATOM 4465 C CA . VAL A 1 572 ? -5.435 7.642 25.614 1.00 98.19 572 VAL A CA 1
ATOM 4466 C C . VAL A 1 572 ? -4.255 7.761 26.578 1.00 98.19 572 VAL A C 1
ATOM 4468 O O . VAL A 1 572 ? -4.406 8.209 27.710 1.00 98.19 572 VAL A O 1
ATOM 4471 N N . ASP A 1 573 ? -3.080 7.349 26.110 1.00 96.62 573 ASP A N 1
ATOM 4472 C CA . ASP A 1 573 ? -1.820 7.358 26.868 1.00 96.62 573 ASP A CA 1
ATOM 4473 C C . ASP A 1 573 ? -0.927 8.536 26.475 1.00 96.62 573 ASP A C 1
ATOM 4475 O O . ASP A 1 573 ? -0.151 9.054 27.275 1.00 96.62 573 ASP A O 1
ATOM 4479 N N . ARG A 1 574 ? -1.012 8.939 25.205 1.00 97.81 574 ARG A N 1
ATOM 4480 C CA . ARG A 1 574 ? -0.187 9.996 24.629 1.00 97.81 574 ARG A CA 1
ATOM 4481 C C . ARG A 1 574 ? -0.789 10.527 23.338 1.00 97.81 574 ARG A C 1
ATOM 4483 O O . ARG A 1 574 ? -1.509 9.813 22.641 1.00 97.81 574 ARG A O 1
ATOM 4490 N N . GLY A 1 575 ? -0.398 11.73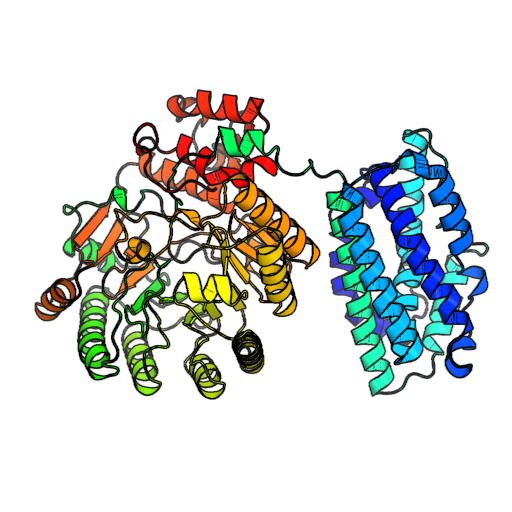3 22.961 1.00 97.38 575 GLY A N 1
ATOM 4491 C CA . GLY A 1 575 ? -0.811 12.353 21.709 1.00 97.38 575 GLY A CA 1
ATOM 4492 C C . GLY A 1 575 ? -0.003 13.600 21.386 1.00 97.38 575 GLY A C 1
ATOM 4493 O O . GLY A 1 575 ? 1.015 13.872 22.023 1.00 97.38 575 GLY A O 1
ATOM 4494 N N . VAL A 1 576 ? -0.450 14.350 20.387 1.00 96.75 576 VAL A N 1
ATOM 4495 C CA . VAL A 1 576 ? 0.104 15.659 20.034 1.00 96.75 576 VAL A CA 1
ATOM 4496 C C . VAL A 1 576 ? -1.010 16.549 19.491 1.00 96.75 576 VAL A C 1
ATOM 4498 O O . VAL A 1 576 ? -1.870 16.087 18.738 1.00 96.75 576 VAL A O 1
ATOM 4501 N N . ARG A 1 577 ? -0.991 17.826 19.874 1.00 95.81 577 ARG A N 1
ATOM 4502 C CA . ARG A 1 577 ? -1.825 18.863 19.265 1.00 95.81 577 ARG A CA 1
ATOM 4503 C C . ARG A 1 577 ? -1.036 19.588 18.186 1.00 95.81 577 ARG A C 1
ATOM 4505 O O . ARG A 1 577 ? 0.147 19.872 18.361 1.00 95.81 577 ARG A O 1
ATOM 4512 N N . LEU A 1 578 ? -1.691 19.888 17.074 1.00 92.62 578 LEU A N 1
ATOM 4513 C CA . LEU A 1 578 ? -1.105 20.638 15.972 1.00 92.62 578 LEU A CA 1
ATOM 4514 C C . LEU A 1 578 ? -1.581 22.088 16.049 1.00 92.62 578 LEU A C 1
ATOM 4516 O O . LEU A 1 578 ? -2.350 22.525 15.203 1.00 92.62 578 LEU A O 1
ATOM 4520 N N . ASP A 1 579 ? -1.152 22.819 17.076 1.00 89.69 579 ASP A N 1
ATOM 4521 C CA . ASP A 1 579 ? -1.527 24.231 17.252 1.00 89.69 579 ASP A CA 1
ATOM 4522 C C . ASP A 1 579 ? -0.557 25.196 16.538 1.00 89.69 579 ASP A C 1
ATOM 4524 O O . ASP A 1 579 ? -0.925 26.325 16.231 1.00 89.69 579 ASP A O 1
ATOM 4528 N N . ASP A 1 580 ? 0.672 24.755 16.247 1.00 92.06 580 ASP A N 1
ATOM 4529 C CA . ASP A 1 580 ? 1.692 25.552 15.554 1.00 92.06 580 ASP A CA 1
ATOM 4530 C C . ASP A 1 580 ? 1.426 25.605 14.030 1.00 92.06 580 ASP A C 1
ATOM 4532 O O . ASP A 1 580 ? 1.470 24.557 13.367 1.00 92.06 580 ASP A O 1
ATOM 4536 N N . PRO A 1 581 ? 1.205 26.801 13.439 1.00 92.50 581 PRO A N 1
ATOM 4537 C CA . PRO A 1 581 ? 1.010 26.959 11.999 1.00 92.50 581 PRO A CA 1
ATOM 4538 C C . PRO A 1 581 ? 2.163 26.411 11.150 1.00 92.50 581 PRO A C 1
ATOM 4540 O O . PRO A 1 581 ? 1.920 25.835 10.086 1.00 92.50 581 PRO A O 1
ATOM 4543 N N . LEU A 1 582 ? 3.414 26.531 11.612 1.00 91.88 582 LEU A N 1
ATOM 4544 C CA . LEU A 1 582 ? 4.570 26.007 10.884 1.00 91.88 582 LEU A CA 1
ATOM 4545 C C . LEU A 1 582 ? 4.561 24.475 10.870 1.00 91.88 582 LEU A C 1
ATOM 4547 O O . LEU A 1 582 ? 4.856 23.853 9.848 1.00 91.88 582 LEU A O 1
ATOM 4551 N N . LEU A 1 583 ? 4.169 23.848 11.978 1.00 91.88 583 LEU A N 1
ATOM 4552 C CA . LEU A 1 583 ? 4.035 22.396 12.057 1.00 91.88 583 LEU A CA 1
ATOM 4553 C C . LEU A 1 583 ? 2.925 21.875 11.133 1.00 91.88 583 LEU A C 1
ATOM 4555 O O . LEU A 1 583 ? 3.109 20.862 10.452 1.00 91.88 583 LEU A O 1
ATOM 4559 N N . GLN A 1 584 ? 1.794 22.582 11.065 1.00 92.94 584 GLN A N 1
ATOM 4560 C CA . GLN A 1 584 ? 0.713 22.278 10.122 1.00 92.94 584 GLN A CA 1
ATOM 4561 C C . GLN A 1 584 ? 1.161 22.449 8.663 1.00 92.94 584 GLN A C 1
ATOM 4563 O O . GLN A 1 584 ? 0.810 21.638 7.803 1.00 92.94 584 GLN A O 1
ATOM 4568 N N . LEU A 1 585 ? 1.961 23.476 8.367 1.00 94.81 585 LEU A N 1
ATOM 4569 C CA . LEU A 1 585 ? 2.538 23.674 7.040 1.00 94.81 585 LEU A CA 1
ATOM 4570 C C . LEU A 1 585 ? 3.501 22.535 6.671 1.00 94.81 585 LEU A C 1
ATOM 4572 O O . LEU A 1 585 ? 3.349 21.945 5.604 1.00 94.81 585 LEU A O 1
ATOM 4576 N N . ARG A 1 586 ? 4.418 22.149 7.570 1.00 94.94 586 ARG A N 1
ATOM 4577 C CA . ARG A 1 586 ? 5.324 21.002 7.367 1.00 94.94 586 ARG A CA 1
ATOM 4578 C C . ARG A 1 586 ? 4.554 19.697 7.154 1.00 94.94 586 ARG A C 1
ATOM 4580 O O . ARG A 1 586 ? 4.912 18.923 6.270 1.00 94.94 586 ARG A O 1
ATOM 4587 N N . ARG A 1 587 ? 3.451 19.478 7.887 1.00 93.75 587 ARG A N 1
ATOM 4588 C CA . ARG A 1 587 ? 2.539 18.342 7.649 1.00 93.75 587 ARG A CA 1
ATOM 4589 C C . ARG A 1 587 ? 2.024 18.334 6.215 1.00 93.75 587 ARG A C 1
ATOM 4591 O O . ARG A 1 587 ? 2.084 17.285 5.580 1.00 93.75 587 ARG A O 1
ATOM 4598 N N . ARG A 1 588 ? 1.522 19.472 5.724 1.00 92.94 588 ARG A N 1
ATOM 4599 C CA . ARG A 1 588 ? 1.008 19.595 4.353 1.00 92.94 588 ARG A CA 1
ATOM 4600 C C . ARG A 1 588 ? 2.105 19.313 3.332 1.00 92.94 588 ARG A C 1
ATOM 4602 O O . ARG A 1 588 ? 1.929 18.418 2.521 1.00 92.94 588 ARG A O 1
ATOM 4609 N N . VAL A 1 589 ? 3.263 19.964 3.445 1.00 95.81 589 VAL A N 1
ATOM 4610 C CA . VAL A 1 589 ? 4.415 19.749 2.547 1.00 95.81 589 VAL A CA 1
ATOM 4611 C C . VAL A 1 589 ? 4.836 18.275 2.502 1.00 95.81 589 VAL A C 1
ATOM 4613 O O . VAL A 1 589 ? 4.983 17.703 1.426 1.00 95.81 589 VAL A O 1
ATOM 4616 N N . ILE A 1 590 ? 4.980 17.624 3.660 1.00 94.94 590 ILE A N 1
ATOM 4617 C CA . ILE A 1 590 ? 5.349 16.203 3.727 1.00 94.94 590 ILE A CA 1
ATOM 4618 C C . ILE A 1 590 ? 4.251 15.323 3.118 1.00 94.94 590 ILE A C 1
ATOM 4620 O O . ILE A 1 590 ? 4.562 14.377 2.400 1.00 94.94 590 ILE A O 1
ATOM 4624 N N . GLN A 1 591 ? 2.974 15.616 3.367 1.00 92.12 591 GLN A N 1
ATOM 4625 C CA . GLN A 1 591 ? 1.864 14.861 2.784 1.00 92.12 591 GLN A CA 1
ATOM 4626 C C . GLN A 1 591 ? 1.832 14.986 1.253 1.00 92.12 591 GLN A C 1
ATOM 4628 O O . GLN A 1 591 ? 1.675 13.969 0.576 1.00 92.12 591 GLN A O 1
ATOM 4633 N N . GLU A 1 592 ? 2.043 16.191 0.722 1.00 92.94 592 GLU A N 1
ATOM 4634 C CA . GLU A 1 592 ? 2.148 16.471 -0.714 1.00 92.94 592 GLU A CA 1
ATOM 4635 C C . GLU A 1 592 ? 3.314 15.700 -1.349 1.00 92.94 592 GLU A C 1
ATOM 4637 O O . GLU A 1 592 ? 3.120 14.974 -2.322 1.00 92.94 592 GLU A O 1
ATOM 4642 N N . LEU A 1 593 ? 4.504 15.720 -0.740 1.00 94.31 593 LEU A N 1
ATOM 4643 C CA . LEU A 1 593 ? 5.643 14.927 -1.219 1.00 94.31 593 LEU A CA 1
ATOM 4644 C C . LEU A 1 593 ? 5.350 13.426 -1.216 1.00 94.31 593 LEU A C 1
ATOM 4646 O O . LEU A 1 593 ? 5.653 12.736 -2.187 1.00 94.31 593 LEU A O 1
ATOM 4650 N N . MET A 1 594 ? 4.755 12.919 -0.135 1.00 92.00 594 MET A N 1
ATOM 4651 C CA . MET A 1 594 ? 4.486 11.491 0.022 1.00 92.00 594 MET A CA 1
ATOM 4652 C C . MET A 1 594 ? 3.361 10.986 -0.890 1.00 92.00 594 MET A C 1
ATOM 4654 O O . MET A 1 594 ? 3.334 9.792 -1.164 1.00 92.00 594 MET A O 1
ATOM 4658 N N . CYS A 1 595 ? 2.440 11.847 -1.338 1.00 90.81 595 CYS A N 1
ATOM 4659 C CA . CYS A 1 595 ? 1.290 11.438 -2.156 1.00 90.81 595 CYS A CA 1
ATOM 4660 C C . CYS A 1 595 ? 1.409 11.847 -3.630 1.00 90.81 595 CYS A C 1
ATOM 4662 O O . CYS A 1 595 ? 0.963 11.109 -4.504 1.00 90.81 595 CYS A O 1
ATOM 4664 N N . ARG A 1 596 ? 1.988 13.017 -3.913 1.00 90.88 596 ARG A N 1
ATOM 4665 C CA . ARG A 1 596 ? 2.049 13.620 -5.254 1.00 90.88 596 ARG A CA 1
ATOM 4666 C C . ARG A 1 596 ? 3.453 13.718 -5.824 1.00 90.88 596 ARG A C 1
ATOM 4668 O O . ARG A 1 596 ? 3.593 14.047 -6.998 1.00 90.88 596 ARG A O 1
ATOM 4675 N N . PHE A 1 597 ? 4.485 13.455 -5.018 1.00 92.88 597 PHE A N 1
ATOM 4676 C CA . PHE A 1 597 ? 5.884 13.624 -5.420 1.00 92.88 597 PHE A CA 1
ATOM 4677 C C . PHE A 1 597 ? 6.211 15.050 -5.887 1.00 92.88 597 PHE A C 1
ATOM 4679 O O . PHE A 1 597 ? 7.170 15.260 -6.623 1.00 92.88 597 PHE A O 1
ATOM 4686 N N . ALA A 1 598 ? 5.419 16.038 -5.477 1.00 94.75 598 ALA A N 1
ATOM 4687 C CA . ALA A 1 598 ? 5.589 17.429 -5.859 1.00 94.75 598 ALA A CA 1
ATOM 4688 C C . ALA A 1 598 ? 4.940 18.346 -4.821 1.00 94.75 598 ALA A C 1
ATOM 4690 O O . ALA A 1 598 ? 4.013 17.940 -4.123 1.00 94.75 598 ALA A O 1
ATOM 4691 N N . VAL A 1 599 ? 5.434 19.577 -4.738 1.00 96.44 599 VAL A N 1
ATOM 4692 C CA . VAL A 1 599 ? 4.895 20.652 -3.906 1.00 96.44 599 VAL A CA 1
ATOM 4693 C C . VAL A 1 599 ? 4.947 21.939 -4.714 1.00 96.44 599 VAL A C 1
ATOM 4695 O O . VAL A 1 599 ? 6.000 22.309 -5.234 1.00 96.44 599 VAL A O 1
ATOM 4698 N N . ASN A 1 600 ? 3.817 22.631 -4.791 1.00 95.94 600 ASN A N 1
ATOM 4699 C CA . ASN A 1 600 ? 3.756 24.014 -5.231 1.00 95.94 600 ASN A CA 1
ATOM 4700 C C . ASN A 1 600 ? 3.520 24.887 -3.995 1.00 95.94 600 ASN A C 1
ATOM 4702 O O . ASN A 1 600 ? 2.499 24.745 -3.322 1.00 95.94 600 ASN A O 1
ATOM 4706 N N . PHE A 1 601 ? 4.485 25.734 -3.645 1.00 96.81 601 PHE A N 1
ATOM 4707 C CA . PHE A 1 601 ? 4.398 26.529 -2.421 1.00 96.81 601 PHE A CA 1
ATOM 4708 C C . PHE A 1 601 ? 3.445 27.724 -2.574 1.00 96.81 601 PHE A C 1
ATOM 4710 O O . PHE A 1 601 ? 2.888 28.173 -1.570 1.00 96.81 601 PHE A O 1
ATOM 4717 N N . ASP A 1 602 ? 3.157 28.154 -3.809 1.00 96.19 602 ASP A N 1
ATOM 4718 C CA . ASP A 1 602 ? 2.124 29.158 -4.091 1.00 96.19 602 ASP A CA 1
ATOM 4719 C C . ASP A 1 602 ? 0.739 28.670 -3.635 1.00 96.19 602 ASP A C 1
ATOM 4721 O O . ASP A 1 602 ? -0.001 29.415 -2.992 1.00 96.19 602 ASP A O 1
ATOM 4725 N N . ASP A 1 603 ? 0.427 27.385 -3.852 1.00 94.06 603 ASP A N 1
ATOM 4726 C CA . ASP A 1 603 ? -0.833 26.761 -3.408 1.00 94.06 603 ASP A CA 1
ATOM 4727 C C . ASP A 1 603 ? -0.946 26.700 -1.873 1.00 94.06 603 ASP A C 1
ATOM 4729 O O . ASP A 1 603 ? -2.036 26.566 -1.312 1.00 94.06 603 ASP A O 1
ATOM 4733 N N . LEU A 1 604 ? 0.190 26.802 -1.177 1.00 94.38 604 LEU A N 1
ATOM 4734 C CA . LEU A 1 604 ? 0.271 26.859 0.281 1.00 94.38 604 LEU A CA 1
ATOM 4735 C C . LEU A 1 604 ? 0.336 28.300 0.814 1.00 94.38 604 LEU A C 1
ATOM 4737 O O . LEU A 1 604 ? 0.310 28.485 2.033 1.00 94.38 604 LEU A O 1
ATOM 4741 N N . GLY A 1 605 ? 0.400 29.301 -0.070 1.00 95.44 605 GLY A N 1
ATOM 4742 C CA . GLY A 1 605 ? 0.454 30.720 0.275 1.00 95.44 605 GLY A CA 1
ATOM 4743 C C . GLY A 1 605 ? 1.761 31.151 0.943 1.00 95.44 605 GLY A C 1
ATOM 4744 O O . GLY A 1 605 ? 1.734 32.044 1.790 1.00 95.44 605 GLY A O 1
ATOM 4745 N N . VAL A 1 606 ? 2.887 30.504 0.620 1.00 96.44 606 VAL A N 1
ATOM 4746 C CA . VAL A 1 606 ? 4.200 30.799 1.220 1.00 96.44 606 VAL A CA 1
ATOM 4747 C C . VAL A 1 606 ? 5.309 30.876 0.170 1.00 96.44 606 VAL A C 1
ATOM 4749 O O . VAL A 1 606 ? 5.259 30.199 -0.854 1.00 96.44 606 VAL A O 1
ATOM 4752 N N . ASP A 1 607 ? 6.350 31.659 0.458 1.00 96.81 607 ASP A N 1
ATOM 4753 C CA . ASP A 1 607 ? 7.637 31.574 -0.241 1.00 96.81 607 ASP A CA 1
ATOM 4754 C C . ASP A 1 607 ? 8.408 30.376 0.333 1.00 96.81 607 ASP A C 1
ATOM 4756 O O . ASP A 1 607 ? 8.898 30.418 1.464 1.00 96.81 607 ASP A O 1
ATOM 4760 N N . GLY A 1 608 ? 8.439 29.269 -0.409 1.00 94.94 608 GLY A N 1
ATOM 4761 C CA . GLY A 1 608 ? 9.084 28.021 -0.011 1.00 94.94 608 GLY A CA 1
ATOM 4762 C C . GLY A 1 608 ? 10.575 28.186 0.307 1.00 94.94 608 GLY A C 1
ATOM 4763 O O . GLY A 1 608 ? 10.968 27.822 1.422 1.00 94.94 608 GLY A O 1
ATOM 4764 N N . PRO A 1 609 ? 11.393 28.738 -0.617 1.00 95.81 609 PRO A N 1
ATOM 4765 C CA . PRO A 1 609 ? 12.811 29.002 -0.379 1.00 95.81 609 PRO A CA 1
ATOM 4766 C C . PRO A 1 609 ? 13.087 29.804 0.893 1.00 95.81 609 PRO A C 1
ATOM 4768 O O . PRO A 1 609 ? 13.996 29.464 1.652 1.00 95.81 609 PRO A O 1
ATOM 4771 N N . GLN A 1 610 ? 12.297 30.848 1.154 1.00 96.31 610 GLN A N 1
ATOM 4772 C CA . GLN A 1 610 ? 12.468 31.682 2.339 1.00 96.31 610 GLN A CA 1
ATOM 4773 C C . GLN A 1 610 ? 11.981 30.982 3.617 1.00 96.31 610 GLN A C 1
ATOM 4775 O O . GLN A 1 610 ? 12.671 31.001 4.637 1.00 96.31 610 GLN A O 1
ATOM 4780 N N . MET A 1 611 ? 10.801 30.355 3.575 1.00 95.75 611 MET A N 1
ATOM 4781 C CA . MET A 1 611 ? 10.177 29.680 4.721 1.00 95.75 611 MET A CA 1
ATOM 4782 C C . MET A 1 611 ? 10.988 28.465 5.191 1.00 95.75 611 MET A C 1
ATOM 4784 O O . MET A 1 611 ? 11.062 28.197 6.390 1.00 95.75 611 MET A O 1
ATOM 4788 N N . PHE A 1 612 ? 11.602 27.735 4.257 1.00 95.19 612 PHE A N 1
ATOM 4789 C CA . PHE A 1 612 ? 12.381 26.521 4.515 1.00 95.19 612 PHE A CA 1
ATOM 4790 C C . PHE A 1 612 ? 13.861 26.696 4.156 1.00 95.19 612 PHE A C 1
ATOM 4792 O O . PHE A 1 612 ? 14.504 25.775 3.646 1.00 95.19 612 PHE A O 1
ATOM 4799 N N . ALA A 1 613 ? 14.413 27.880 4.438 1.00 94.25 613 ALA A N 1
ATOM 4800 C CA . ALA A 1 613 ? 15.813 28.207 4.169 1.00 94.25 613 ALA A CA 1
ATOM 4801 C C . ALA A 1 613 ? 16.807 27.244 4.853 1.00 94.25 613 ALA A C 1
ATOM 4803 O O . ALA A 1 613 ? 17.914 27.042 4.361 1.00 94.25 613 ALA A O 1
ATOM 4804 N N . ASP A 1 614 ? 16.406 26.616 5.964 1.00 90.38 614 ASP A N 1
ATOM 4805 C CA . ASP A 1 614 ? 17.161 25.577 6.671 1.00 90.38 614 ASP A CA 1
ATOM 4806 C C . ASP A 1 614 ? 17.262 24.262 5.878 1.00 90.38 614 ASP A C 1
ATOM 4808 O O . ASP A 1 614 ? 18.301 23.602 5.896 1.00 90.38 614 ASP A O 1
ATOM 4812 N N . ALA A 1 615 ? 16.200 23.892 5.161 1.00 92.31 615 ALA A N 1
ATOM 4813 C CA . ALA A 1 615 ? 16.134 22.682 4.345 1.00 92.31 615 ALA A CA 1
ATOM 4814 C C . ALA A 1 615 ? 16.753 22.871 2.949 1.00 92.31 615 ALA A C 1
ATOM 4816 O O . ALA A 1 615 ? 17.236 21.909 2.344 1.00 92.31 615 ALA A O 1
ATOM 4817 N N . TRP A 1 616 ? 16.742 24.102 2.428 1.00 93.62 616 TRP A N 1
ATOM 4818 C CA . TRP A 1 616 ? 17.069 24.401 1.031 1.00 93.62 616 TRP A CA 1
ATOM 4819 C C . TRP A 1 616 ? 18.454 23.928 0.565 1.00 93.62 616 TRP A C 1
ATOM 4821 O O . TRP A 1 616 ? 18.526 23.338 -0.512 1.00 93.62 616 TRP A O 1
ATOM 4831 N N . PRO A 1 617 ? 19.547 24.072 1.345 1.00 93.25 617 PRO A N 1
ATOM 4832 C CA . PRO A 1 617 ? 20.857 23.559 0.939 1.00 93.25 617 PRO A CA 1
ATOM 4833 C C . PRO A 1 617 ? 20.862 22.043 0.698 1.00 93.25 617 PRO A C 1
ATOM 4835 O O . PRO A 1 617 ? 21.490 21.561 -0.243 1.00 93.25 617 PRO A O 1
ATOM 4838 N N . GLN A 1 618 ? 20.128 21.283 1.520 1.00 92.00 618 GLN A N 1
ATOM 4839 C CA . GLN A 1 618 ? 20.004 19.836 1.349 1.00 92.00 618 GLN A CA 1
ATOM 4840 C C . GLN A 1 618 ? 19.169 19.492 0.108 1.00 92.00 618 GLN A C 1
ATOM 4842 O O . GLN A 1 618 ? 19.499 18.554 -0.618 1.00 92.00 618 GLN A O 1
ATOM 4847 N N . LEU A 1 619 ? 18.095 20.247 -0.140 1.00 94.88 619 LEU A N 1
ATOM 4848 C CA . LEU A 1 619 ? 17.265 20.097 -1.336 1.00 94.88 619 LEU A CA 1
ATOM 4849 C C . LEU A 1 619 ? 18.059 20.404 -2.609 1.00 94.88 619 LEU A C 1
ATOM 4851 O O . LEU A 1 619 ? 17.971 19.632 -3.558 1.00 94.88 619 LEU A O 1
ATOM 4855 N N . GLN A 1 620 ? 18.879 21.459 -2.605 1.00 95.00 620 GLN A N 1
ATOM 4856 C CA . GLN A 1 620 ? 19.741 21.814 -3.731 1.00 95.00 620 GLN A CA 1
ATOM 4857 C C . GLN A 1 620 ? 20.760 20.709 -4.025 1.00 95.00 620 GLN A C 1
ATOM 4859 O O . GLN A 1 620 ? 20.872 20.293 -5.169 1.00 95.00 620 GLN A O 1
ATOM 4864 N N . ALA A 1 621 ? 21.420 20.150 -3.005 1.00 91.75 621 ALA A N 1
ATOM 4865 C CA . ALA A 1 621 ? 22.343 19.029 -3.205 1.00 91.75 621 ALA A CA 1
ATOM 4866 C C . ALA A 1 621 ? 21.648 17.802 -3.830 1.00 91.75 621 ALA A C 1
ATOM 4868 O O . ALA A 1 621 ? 22.186 17.161 -4.728 1.00 91.75 621 ALA A O 1
ATOM 4869 N N . MET A 1 622 ? 20.419 17.491 -3.399 1.00 91.56 622 MET A N 1
ATOM 4870 C CA . MET A 1 622 ? 19.616 16.428 -4.016 1.00 91.56 622 MET A CA 1
ATOM 4871 C C . MET A 1 622 ? 19.172 16.777 -5.448 1.00 91.56 622 MET A C 1
ATOM 4873 O O . MET A 1 622 ? 19.040 15.872 -6.275 1.00 91.56 622 MET A O 1
ATOM 4877 N N . ALA A 1 623 ? 18.955 18.060 -5.752 1.00 91.94 623 ALA A N 1
ATOM 4878 C CA . ALA A 1 623 ? 18.643 18.539 -7.097 1.00 91.94 623 ALA A CA 1
ATOM 4879 C C . ALA A 1 623 ? 19.841 18.402 -8.045 1.00 91.94 623 ALA A C 1
ATOM 4881 O O . ALA A 1 623 ? 19.691 17.889 -9.152 1.00 91.94 623 ALA A O 1
ATOM 4882 N N . ASP A 1 624 ? 21.037 18.768 -7.579 1.00 89.56 624 ASP A N 1
ATOM 4883 C CA . ASP A 1 624 ? 22.294 18.654 -8.328 1.00 89.56 624 ASP A CA 1
ATOM 4884 C C . ASP A 1 624 ? 22.625 17.182 -8.661 1.00 89.56 624 ASP A C 1
ATOM 4886 O O . ASP A 1 624 ? 23.236 16.884 -9.686 1.00 89.56 624 ASP A O 1
ATOM 4890 N N . GLU A 1 625 ? 22.162 16.241 -7.829 1.00 87.00 625 GLU A N 1
ATOM 4891 C CA . GLU A 1 625 ? 22.245 14.790 -8.061 1.00 87.00 625 GLU A CA 1
ATOM 4892 C C . GLU A 1 625 ? 21.065 14.217 -8.883 1.00 87.00 625 GLU A C 1
ATOM 4894 O O . GLU A 1 625 ? 21.000 13.009 -9.136 1.00 87.00 625 GLU A O 1
ATOM 4899 N N . GLY A 1 626 ? 20.120 15.057 -9.319 1.00 86.31 626 GLY A N 1
ATOM 4900 C CA . GLY A 1 626 ? 18.984 14.675 -10.166 1.00 86.31 626 GLY A CA 1
ATOM 4901 C C . GLY A 1 626 ? 17.873 13.896 -9.450 1.00 86.31 626 GLY A C 1
ATOM 4902 O O . GLY A 1 626 ? 17.083 13.201 -10.099 1.00 86.31 626 GLY A O 1
ATOM 4903 N N . LEU A 1 627 ? 17.793 13.967 -8.118 1.00 87.75 627 LEU A N 1
ATOM 4904 C CA . LEU A 1 627 ? 16.721 13.334 -7.333 1.00 87.75 627 LEU A CA 1
ATOM 4905 C C . LEU A 1 627 ? 15.438 14.173 -7.320 1.00 87.75 627 LEU A C 1
ATOM 4907 O O . LEU A 1 627 ? 14.345 13.650 -7.104 1.00 87.75 627 LEU A O 1
ATOM 4911 N N . LEU A 1 628 ? 15.553 15.475 -7.548 1.00 94.31 628 LEU A N 1
ATOM 4912 C CA . LEU A 1 628 ? 14.427 16.394 -7.613 1.00 94.31 628 LEU A CA 1
ATOM 4913 C C . LEU A 1 628 ? 14.767 17.589 -8.505 1.00 94.31 628 LEU A C 1
ATOM 4915 O O . LEU A 1 628 ? 15.923 17.831 -8.827 1.00 94.31 628 LEU A O 1
ATOM 4919 N N . GLU A 1 629 ? 13.745 18.335 -8.882 1.00 95.06 629 GLU A N 1
ATOM 4920 C CA . GLU A 1 629 ? 13.826 19.594 -9.604 1.00 95.06 629 GLU A CA 1
ATOM 4921 C C . GLU A 1 629 ? 13.271 20.692 -8.694 1.00 95.06 629 GLU A C 1
ATOM 4923 O O . GLU A 1 629 ? 12.182 20.548 -8.125 1.00 95.06 629 GLU A O 1
ATOM 4928 N N . LEU A 1 630 ? 14.022 21.783 -8.549 1.00 96.12 630 LEU A N 1
ATOM 4929 C CA . LEU A 1 630 ? 13.578 22.988 -7.853 1.00 96.12 630 LEU A CA 1
ATOM 4930 C C . LEU A 1 630 ? 13.169 24.034 -8.893 1.00 96.12 630 LEU A C 1
ATOM 4932 O O . LEU A 1 630 ? 13.958 24.389 -9.769 1.00 96.12 630 LEU A O 1
ATOM 4936 N N . GLY A 1 631 ? 11.929 24.508 -8.803 1.00 92.88 631 GLY A N 1
ATOM 4937 C CA . GLY A 1 631 ? 11.442 25.672 -9.540 1.00 92.88 631 GLY A CA 1
ATOM 4938 C C . GLY A 1 631 ? 11.611 26.963 -8.734 1.00 92.88 631 GLY A C 1
ATOM 4939 O O . GLY A 1 631 ? 12.215 26.966 -7.665 1.00 92.88 631 GLY A O 1
ATOM 4940 N N . ALA A 1 632 ? 11.031 28.065 -9.225 1.00 92.38 632 ALA A N 1
ATOM 4941 C CA . ALA A 1 632 ? 11.074 29.355 -8.526 1.00 92.38 632 ALA A CA 1
ATOM 4942 C C . ALA A 1 632 ? 10.386 29.304 -7.148 1.00 92.38 632 ALA A C 1
ATOM 4944 O O . ALA A 1 632 ? 10.941 29.799 -6.173 1.00 92.38 632 ALA A O 1
ATOM 4945 N N . ASN A 1 633 ? 9.210 28.671 -7.066 1.00 96.56 633 ASN A N 1
ATOM 4946 C CA . ASN A 1 633 ? 8.494 28.426 -5.810 1.00 96.56 633 ASN A CA 1
ATOM 4947 C C . ASN A 1 633 ? 7.836 27.033 -5.791 1.00 96.56 633 ASN A C 1
ATOM 4949 O O . ASN A 1 633 ? 6.694 26.843 -5.371 1.00 96.56 633 ASN A O 1
ATOM 4953 N N . SER A 1 634 ? 8.552 26.027 -6.296 1.00 96.94 634 SER A N 1
ATOM 4954 C CA . SER A 1 634 ? 8.052 24.654 -6.390 1.00 96.94 634 SER A CA 1
ATOM 4955 C C . SER A 1 634 ? 9.169 23.621 -6.276 1.00 96.94 634 SER A C 1
ATOM 4957 O O . SER A 1 634 ? 10.345 23.914 -6.490 1.00 96.94 634 SER A O 1
ATOM 4959 N N . LEU A 1 635 ? 8.788 22.394 -5.931 1.00 97.00 635 LEU A N 1
ATOM 4960 C CA . LEU A 1 635 ? 9.663 21.230 -5.861 1.00 97.00 635 LEU A CA 1
ATOM 4961 C C . LEU A 1 635 ? 8.959 20.053 -6.533 1.00 97.00 635 LEU A C 1
ATOM 4963 O O . LEU A 1 635 ? 7.812 19.752 -6.207 1.00 97.00 635 LEU A O 1
ATOM 4967 N N . LYS A 1 636 ? 9.648 19.351 -7.431 1.00 96.19 636 LYS A N 1
ATOM 4968 C CA . LYS A 1 636 ? 9.157 18.119 -8.059 1.00 96.19 636 LYS A CA 1
ATOM 4969 C C . LYS A 1 636 ? 10.181 17.003 -7.902 1.00 96.19 636 LYS A C 1
ATOM 4971 O O . LYS A 1 636 ? 11.336 17.161 -8.263 1.00 96.19 636 LYS A O 1
ATOM 4976 N N . VAL A 1 637 ? 9.779 15.864 -7.356 1.00 93.00 637 VAL A N 1
ATOM 4977 C CA . VAL A 1 637 ? 10.651 14.698 -7.183 1.00 93.00 637 VAL A CA 1
ATOM 4978 C C . VAL A 1 637 ? 10.771 13.965 -8.521 1.00 93.00 637 VAL A C 1
ATOM 4980 O O . VAL A 1 637 ? 9.764 13.687 -9.175 1.00 93.00 637 VAL A O 1
ATOM 4983 N N . SER A 1 638 ? 11.999 13.644 -8.931 1.00 87.44 638 SER A N 1
ATOM 4984 C CA . SER A 1 638 ? 12.246 12.883 -10.159 1.00 87.44 638 SER A CA 1
ATOM 4985 C C . SER A 1 638 ? 11.867 11.412 -9.972 1.00 87.44 638 SER A C 1
ATOM 4987 O O . SER A 1 638 ? 11.751 10.927 -8.845 1.00 87.44 638 SER A O 1
ATOM 4989 N N . ASP A 1 639 ? 11.733 10.647 -11.056 1.00 79.81 639 ASP A N 1
ATOM 4990 C CA . ASP A 1 639 ? 11.426 9.211 -10.954 1.00 79.81 639 ASP A CA 1
ATOM 4991 C C . ASP A 1 639 ? 12.485 8.431 -10.156 1.00 79.81 639 ASP A C 1
ATOM 4993 O O . ASP A 1 639 ? 12.149 7.505 -9.413 1.00 79.81 639 ASP A O 1
ATOM 4997 N N . ARG A 1 640 ? 13.751 8.869 -10.212 1.00 78.81 640 ARG A N 1
ATOM 4998 C CA . ARG A 1 640 ? 14.828 8.348 -9.355 1.00 78.81 640 ARG A CA 1
ATOM 4999 C C . ARG A 1 640 ? 14.619 8.742 -7.894 1.00 78.81 640 ARG A C 1
ATOM 5001 O O . ARG A 1 640 ? 14.738 7.899 -7.006 1.00 78.81 640 ARG A O 1
ATOM 5008 N N . GLY A 1 641 ? 14.260 9.998 -7.635 1.00 86.56 641 GLY A N 1
ATOM 5009 C CA . GLY A 1 641 ? 14.017 10.504 -6.287 1.00 86.56 641 GLY A CA 1
ATOM 5010 C C . GLY A 1 641 ? 12.830 9.868 -5.569 1.00 86.56 641 GLY A C 1
ATOM 5011 O O . GLY A 1 641 ? 12.820 9.847 -4.340 1.00 86.56 641 GLY A O 1
ATOM 5012 N N . ARG A 1 642 ? 11.854 9.286 -6.284 1.00 86.81 642 ARG A N 1
ATOM 5013 C CA . ARG A 1 642 ? 10.688 8.627 -5.656 1.00 86.81 642 ARG A CA 1
ATOM 5014 C C . ARG A 1 642 ? 11.088 7.510 -4.689 1.00 86.81 642 ARG A C 1
ATOM 5016 O O . ARG A 1 642 ? 10.465 7.349 -3.640 1.00 86.81 642 ARG A O 1
ATOM 5023 N N . TRP A 1 643 ? 12.171 6.792 -4.983 1.00 81.88 643 TRP A N 1
ATOM 5024 C CA . TRP A 1 643 ? 12.744 5.761 -4.106 1.00 81.88 643 TRP A CA 1
ATOM 5025 C C . TRP A 1 643 ? 13.329 6.316 -2.805 1.00 81.88 643 TRP A C 1
ATOM 5027 O O . TRP A 1 643 ? 13.450 5.598 -1.815 1.00 81.88 643 TRP A O 1
ATOM 5037 N N . LEU A 1 644 ? 13.648 7.608 -2.790 1.00 87.31 644 LEU A N 1
ATOM 5038 C CA . LEU A 1 644 ? 14.190 8.349 -1.658 1.00 87.31 644 LEU A CA 1
ATOM 5039 C C . LEU A 1 644 ? 13.214 9.427 -1.170 1.00 87.31 644 LEU A C 1
ATOM 5041 O O . LEU A 1 644 ? 13.610 10.307 -0.410 1.00 87.31 644 LEU A O 1
ATOM 5045 N N . VAL A 1 645 ? 11.925 9.354 -1.530 1.00 90.50 645 VAL A N 1
ATOM 5046 C CA . VAL A 1 645 ? 10.941 10.395 -1.177 1.00 90.50 645 VAL A CA 1
ATOM 5047 C C . VAL A 1 645 ? 10.872 10.648 0.331 1.00 90.50 645 VAL A C 1
ATOM 5049 O O . VAL A 1 645 ? 10.693 11.779 0.763 1.00 90.50 645 VAL A O 1
ATOM 5052 N N . ARG A 1 646 ? 11.113 9.618 1.156 1.00 90.81 646 ARG A N 1
ATOM 5053 C CA . ARG A 1 646 ? 11.190 9.753 2.621 1.00 90.81 646 ARG A CA 1
ATOM 5054 C C . ARG A 1 646 ? 12.395 10.585 3.067 1.00 90.81 646 ARG A C 1
ATOM 5056 O O . ARG A 1 646 ? 12.291 11.317 4.043 1.00 90.81 646 ARG A O 1
ATOM 5063 N N . VAL A 1 647 ? 13.526 10.475 2.371 1.00 90.69 647 VAL A N 1
ATOM 5064 C CA . VAL A 1 647 ? 14.735 11.274 2.629 1.00 90.69 647 VAL A CA 1
ATOM 5065 C C . VAL A 1 647 ? 14.509 12.725 2.213 1.00 90.69 647 VAL A C 1
ATOM 5067 O O . VAL A 1 647 ? 14.885 13.621 2.966 1.00 90.69 647 VAL A O 1
ATOM 5070 N N . ILE A 1 648 ? 13.833 12.946 1.081 1.00 93.50 648 ILE A N 1
ATOM 5071 C CA . ILE A 1 648 ? 13.450 14.283 0.604 1.00 93.50 648 ILE A CA 1
ATOM 5072 C C . ILE A 1 648 ? 12.467 14.936 1.585 1.00 93.50 648 ILE A C 1
ATOM 5074 O O . ILE A 1 648 ? 12.700 16.048 2.047 1.00 93.50 648 ILE A O 1
ATOM 5078 N N . ALA A 1 649 ? 11.412 14.221 1.985 1.00 94.44 649 ALA A N 1
ATOM 5079 C CA . ALA A 1 649 ? 10.446 14.693 2.975 1.00 94.44 649 ALA A CA 1
ATOM 5080 C C . ALA A 1 649 ? 11.099 15.000 4.333 1.00 94.44 649 ALA A C 1
ATOM 5082 O O . ALA A 1 649 ? 10.713 15.961 4.996 1.00 94.44 649 ALA A O 1
ATOM 5083 N N . ALA A 1 650 ? 12.120 14.232 4.725 1.00 92.88 650 ALA A N 1
ATOM 5084 C CA . ALA A 1 650 ? 12.853 14.464 5.964 1.00 92.88 650 ALA A CA 1
ATOM 5085 C C . ALA A 1 650 ? 13.616 15.797 5.989 1.00 92.88 650 ALA A C 1
ATOM 5087 O O . ALA A 1 650 ? 13.832 16.325 7.075 1.00 92.88 650 ALA A O 1
ATOM 5088 N N . ALA A 1 651 ? 13.966 16.390 4.841 1.00 93.44 651 ALA A N 1
ATOM 5089 C CA . ALA A 1 651 ? 14.542 17.740 4.815 1.00 93.44 651 ALA A CA 1
ATOM 5090 C C . ALA A 1 651 ? 13.584 18.779 5.437 1.00 93.44 651 ALA A C 1
ATOM 5092 O O . ALA A 1 651 ? 14.020 19.731 6.076 1.00 93.44 651 ALA A O 1
ATOM 5093 N N . PHE A 1 652 ? 12.270 18.549 5.342 1.00 94.44 652 PHE A N 1
ATOM 5094 C CA . PHE A 1 652 ? 11.239 19.381 5.966 1.00 94.44 652 PHE A CA 1
ATOM 5095 C C . PHE A 1 652 ? 10.896 18.962 7.404 1.00 94.44 652 PHE A C 1
ATOM 5097 O O . PHE A 1 652 ? 9.962 19.509 7.992 1.00 94.44 652 PHE A O 1
ATOM 5104 N N . ASP A 1 653 ? 11.629 18.022 7.997 1.00 91.38 653 ASP A N 1
ATOM 5105 C CA . ASP A 1 653 ? 11.423 17.564 9.366 1.00 91.38 653 ASP A CA 1
ATOM 5106 C C . ASP A 1 653 ? 12.614 17.956 10.257 1.00 91.38 653 ASP A C 1
ATOM 5108 O O . ASP A 1 653 ? 13.645 17.271 10.235 1.00 91.38 653 ASP A O 1
ATOM 5112 N N . PRO A 1 654 ? 12.485 18.998 11.100 1.00 83.50 654 PRO A N 1
ATOM 5113 C CA . PRO A 1 654 ? 13.578 19.455 11.956 1.00 83.50 654 PRO A CA 1
ATOM 5114 C C . PRO A 1 654 ? 14.019 18.395 12.980 1.00 83.50 654 PRO A C 1
ATOM 5116 O O . PRO A 1 654 ? 15.162 18.411 13.432 1.00 83.50 654 PRO A O 1
ATOM 5119 N N . ALA A 1 655 ? 13.161 17.423 13.323 1.00 72.88 655 ALA A N 1
ATOM 5120 C CA . ALA A 1 655 ? 13.521 16.337 14.236 1.00 72.88 655 ALA A CA 1
ATOM 5121 C C . ALA A 1 655 ? 14.403 15.254 13.577 1.00 72.88 655 ALA A C 1
ATOM 5123 O O . ALA A 1 655 ? 15.000 14.427 14.278 1.00 72.88 655 ALA A O 1
ATOM 5124 N N . SER A 1 656 ? 14.504 15.246 12.244 1.00 63.38 656 SER A N 1
ATOM 5125 C CA . SER A 1 656 ? 15.273 14.254 11.482 1.00 63.38 656 SER A CA 1
ATOM 5126 C C . SER A 1 656 ? 16.778 14.569 11.399 1.00 63.38 656 SER A C 1
ATOM 5128 O O . SER A 1 656 ? 17.582 13.674 11.126 1.00 63.38 656 SER A O 1
ATOM 5130 N N . GLY A 1 657 ? 17.182 15.808 11.705 1.00 48.44 657 GLY A N 1
ATOM 5131 C CA . GLY A 1 657 ? 18.520 16.369 11.465 1.00 48.44 657 GLY A CA 1
ATOM 5132 C C . GLY A 1 657 ? 19.692 15.848 12.313 1.00 48.44 657 GLY A C 1
ATOM 5133 O O . GLY A 1 657 ? 20.758 16.448 12.274 1.00 48.44 657 GLY A O 1
ATOM 5134 N N . GLY A 1 658 ? 19.566 14.749 13.070 1.00 43.53 658 GLY A N 1
ATOM 5135 C CA . GLY A 1 658 ? 20.717 14.276 13.864 1.00 43.53 658 GLY A CA 1
ATOM 5136 C C . GLY A 1 658 ? 20.582 13.008 14.705 1.00 43.53 658 GLY A C 1
ATOM 5137 O O . GLY A 1 658 ? 21.499 12.700 15.459 1.00 43.53 658 GLY A O 1
ATOM 5138 N N . THR A 1 659 ? 19.479 12.255 14.636 1.00 39.81 659 THR A N 1
ATOM 5139 C CA . THR A 1 659 ? 19.227 11.183 15.627 1.00 39.81 659 THR A CA 1
ATOM 5140 C C . THR A 1 659 ? 19.102 9.762 15.070 1.00 39.81 659 THR A C 1
ATOM 5142 O O . THR A 1 659 ? 18.857 8.841 15.847 1.00 39.81 659 THR A O 1
ATOM 5145 N N . GLY A 1 660 ? 19.279 9.537 13.759 1.00 49.25 660 GLY A N 1
ATOM 5146 C CA . GLY A 1 660 ? 19.176 8.191 13.164 1.00 49.25 660 GLY A CA 1
ATOM 5147 C C . GLY A 1 660 ? 17.829 7.502 13.443 1.00 49.25 660 GLY A C 1
ATOM 5148 O O . GLY A 1 660 ? 17.761 6.278 13.562 1.00 49.25 660 GLY A O 1
ATOM 5149 N N . ARG A 1 661 ? 16.760 8.288 13.628 1.00 58.19 661 ARG A N 1
ATOM 5150 C CA . ARG A 1 661 ? 15.438 7.807 14.040 1.00 58.19 661 ARG A CA 1
ATOM 5151 C C . ARG A 1 661 ? 14.626 7.393 12.816 1.00 58.19 661 ARG A C 1
ATOM 5153 O O . ARG A 1 661 ? 14.162 8.233 12.055 1.00 58.19 661 ARG A O 1
ATOM 5160 N N . GLY A 1 662 ? 14.405 6.090 12.665 1.00 60.19 662 GLY A N 1
ATOM 5161 C CA . GLY A 1 662 ? 13.617 5.530 11.570 1.00 60.19 662 GLY A CA 1
ATOM 5162 C C . GLY A 1 662 ? 14.135 4.169 11.127 1.00 60.19 662 GLY A C 1
AT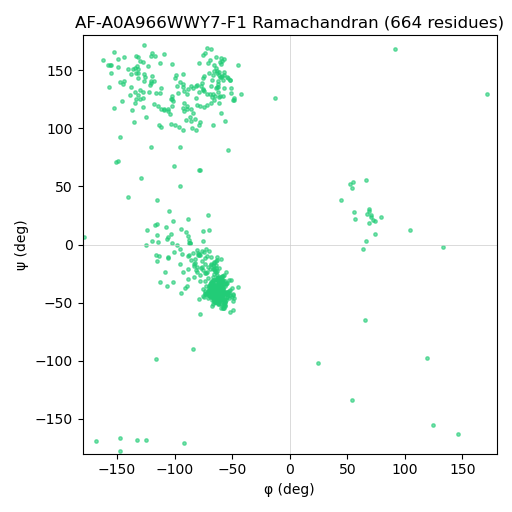OM 5163 O O . GLY A 1 662 ? 14.901 3.525 11.842 1.00 60.19 662 GLY A O 1
ATOM 5164 N N . SER A 1 663 ? 13.724 3.742 9.939 1.00 55.41 663 SER A N 1
ATOM 5165 C CA . SER A 1 663 ? 14.348 2.623 9.233 1.00 55.41 663 SER A CA 1
ATOM 5166 C C . SER A 1 663 ? 14.915 3.144 7.925 1.00 55.41 663 SER A C 1
ATOM 5168 O O . SER A 1 663 ? 14.281 3.979 7.280 1.00 55.41 663 SER A O 1
ATOM 5170 N N . ALA A 1 664 ? 16.088 2.650 7.545 1.00 62.84 664 ALA A N 1
ATOM 5171 C CA . ALA A 1 664 ? 16.579 2.819 6.188 1.00 62.84 664 ALA A CA 1
ATOM 5172 C C . ALA A 1 664 ? 15.589 2.172 5.198 1.00 62.84 664 ALA A C 1
ATOM 5174 O O . ALA A 1 664 ? 14.785 1.307 5.577 1.00 62.84 664 ALA A O 1
ATOM 5175 N N . VAL A 1 665 ? 15.595 2.641 3.957 1.00 63.62 665 VAL A N 1
ATOM 5176 C CA . VAL A 1 665 ? 14.835 2.048 2.857 1.00 63.62 665 VAL A CA 1
ATOM 5177 C C . VAL A 1 665 ? 15.394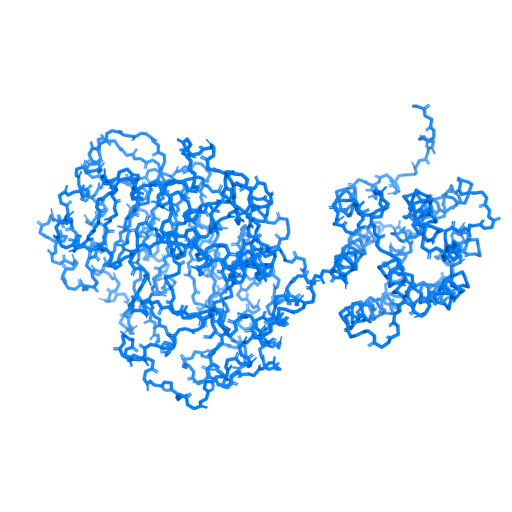 0.659 2.532 1.00 63.62 665 VAL A C 1
ATOM 5179 O O . VAL A 1 665 ? 14.597 -0.239 2.243 1.00 63.62 665 VAL A O 1
ATOM 5182 N N . ILE A 1 666 ? 16.716 0.457 2.631 1.00 55.81 666 ILE A N 1
ATOM 5183 C CA . ILE A 1 666 ? 17.442 -0.765 2.226 1.00 55.81 666 ILE A CA 1
ATOM 5184 C C . ILE A 1 666 ? 18.163 -1.439 3.398 1.00 55.81 666 ILE A C 1
ATOM 5186 O O . ILE A 1 666 ? 18.272 -0.889 4.515 1.00 55.81 666 ILE A O 1
#

pLDDT: mean 90.72, std 9.79, range [33.84, 98.75]

Foldseek 3Di:
DDPPPDQDPLVVVLCVLCVVLVVVLCVFPLNVCLLVLNAALLLVLLVLVLVQVVLVLLLVLLVVADCLLNVLQQPSVQLRQNVLSVVSNVQSVVSCPPQPLSVLSVVLSVVSSVVLVCCSPPPVLLNVLLVCLPSVCLLPVVVSSQVSQCVNQVVVVGHRRCRSPTPDDSSVNNVSNSSSVVSRPADDPSSVSSSVSNNVSSVSVSLNSLSSSCSPPPDQQPLVVQVVLFFFFAPPLFPVDPVPWDQVDWQVNLLVVQLDDDQAAFAEEEADAEDCDAQLLDPFLHDHDPCQCVVLVLQLVLLLLLLVLSLVSHPHAHAHQEYEYDTHAPPSHDLVSVLSNLVSNCVRHPYDPNHAYEYEHELQPDDLVSLLSCVVSPHQEYEYEPAFADQVLCVLRVHDHHLVSVLRVLVSNVVSNRPFYEYEYEQFGFQDFLVRLLVRLVSVLVSPGQKYFYHYGFQDCVSRVSNVSHDPVRTDDSVRSSSSLSSSVSSVVSSQWDPQALGMTGHCPPLSVVCLVVLQWFGHSVGIDNDPDGFYDYTDAQTWTDDLFKIWTFHSDNVQCSVQSVVSTHRTRIIGGNPDPLSSVLRVVLRSCRGHQKDQCVVVVDQQCVSLVQLVVVLVVCVVVVQWDDDRRMIHGDPSVSNVSSSSSCSSPPVSPDDSHRGGSD